Protein 5VSC (pdb70)

Radius of gyration: 26.79 Å; Cα contacts (8 Å, |Δi|>4): 1199; chains: 2; bounding box: 69×44×95 Å

Sequence (541 aa):
TEKIICRDVARGYENVPIPCVNGVDGEPCPEDYKYISENCETSTMNIDRNITHLQHCTCVDDCSSSNCLCGQLSIRCWYDKDGRLLQEFNKIEPPLIFECNQACSCWRNCKNRVVQSGIKVRLQLYRTAKMGWGVRALQTIPQGTFICEYVGELISDAEADVREDDSYLFDLDEVYCIDARYYGNISRFINHLCDPNIIPVRVFMLHQDLRFPRIAFFSSRDIRTGEELGFDYGDRFWDIKSKYFTCQCGSEKCKHSAEAIALEQSRLAIRTEKIICRDVARGYENVPIPCVNGVDGEPCPEDYKYISENCETSTMNIDRNITHLQHCTCVDDCSSSNCLCGQLSIRCWYDKDGRLLQEFNKIEPPLIFECNQACSCWRNCKNRVVQSGIKVRLQLYRTAKMGWGVRALQTIPQGTFICEYVGELISDAEADVREDDSYLFDLDGEVYCIDARYYGNISRFINHLCDPNIIPVRVFMLHQDLRFPRIAFFSSRDIRTGEELGFDYGDRFWDIKSKYFTCQCGSEKCKHSAEAIALEQSRLA

Organism: Homo sapiens (NCBI:txid9606)

Nearest PDB structures (foldseek):
  5vse-assembly2_B  TM=1.001E+00  e=6.401E-55  Homo sapiens
  5v9i-assembly1_A  TM=1.000E+00  e=4.808E-52  Homo sapiens
  4nvq-assembly1_A  TM=9.967E-01  e=1.619E-51  Homo sapiens
  2o8j-assembly1_A  TM=9.929E-01  e=5.315E-49  Homo sapiens
  5vsd-assembly1_A  TM=9.972E-01  e=3.629E-45  Homo sapiens

B-factor: mean 28.87, std 13.03, range [6.69, 90.87]

Solvent-accessible surface area: 26457 Å² total; per-residue (Å²): 157,100,133,130,62,33,166,7,11,0,28,32,44,31,87,20,60,0,25,0,3,10,36,83,70,78,81,98,28,18,158,95,33,43,7,4,28,114,39,10,18,34,56,105,18,71,17,56,83,21,4,83,109,12,86,75,0,105,16,144,72,58,1,82,53,108,116,2,68,0,4,91,51,4,134,121,29,30,14,42,152,83,17,68,5,25,99,105,6,71,78,153,125,45,24,68,4,19,0,0,0,42,16,0,42,0,94,66,124,11,76,2,7,28,5,35,33,25,6,133,6,114,1,17,0,26,41,10,89,150,52,28,25,0,0,41,0,73,60,91,1,56,52,2,17,13,0,0,16,10,1,0,4,7,5,32,57,69,67,17,119,115,55,174,47,37,45,62,48,21,60,2,94,162,67,25,5,0,0,0,46,102,44,0,3,0,1,13,12,3,18,8,25,12,55,35,1,1,20,30,0,58,0,3,2,90,23,28,16,111,70,4,1,48,0,0,0,0,2,17,83,97,2,169,84,37,39,29,0,0,10,61,63,24,97,172,32,9,115,70,24,32,144,153,96,35,11,84,28,74,32,185,143,24,103,17,11,53,118,22,56,57,120,115,112,48,179,129,118,226,133,84,104,91,134,58,26,195,8,10,0,30,33,44,31,87,29,58,0,24,0,4,6,30,68,50,60,81,94,28,19,154,94,32,42,8,5,29,110,37,10,18,34,61,117,12,83,14,55,75,21,6,83,107,13,85,75,2,116,14,149,72,57,1,83,48,101,119,3,62,0,4,89,51,4,135,116,30,32,15,45,154,82,16,72,12,22,129,106,4,72,66,161,133,45,25,64,5,19,0,0,1,41,14,0,42,2,69,64,124,10,74,3,8,27,5,39,38,25,7,136,8,89,0,18,0,30,44,10,90,153,53,28,28,0,0,51,0,70,62,92,1,56,71,2,16,12,0,0,15,8,1,0,5,8,4,40,68,73,65,20,112,115,50,168,39,39,42,62,50,32,56,2,116,118,100,46,22,4,0,0,0,45,103,43,0,3,0,1,14,12,3,19,8,25,19,58,34,0,1,21,44,2,65,0,3,3,98,22,30,13,107,83,4,2,50,3,0,0,0,2,22,75,96,2,156,86,38,26,29,0,0,10,73,61,25,98,159,33,9,111,69,25,34,146,155,94,37,9,81,26,73,31,172,136,19,131,19,12,52,115,21,54,53,124,85,122,76,164,138,120

CATH classification: 2.170.270.10

Structure (mmCIF, N/CA/C/O backbone):
data_5VSC
#
_entry.id   5VSC
#
_cell.length_a   56.440
_cell.length_b   78.430
_cell.length_c   73.060
_cell.angle_alpha   90.000
_cell.angle_beta   90.960
_cell.angle_gamma   90.000
#
_symmetry.space_group_name_H-M   'P 1 21 1'
#
loop_
_entity.id
_entity.type
_entity.pdbx_description
1 polymer 'Histone-lysine N-methyltransferase EHMT2'
2 non-polymer 'ZINC ION'
3 non-polymer S-ADENOSYLMETHIONINE
4 non-polymer 6,7-dimethoxy-N~2~-methyl-N~4~-(1-methylpiperidin-4-yl)-N~2~-propylquinazoline-2,4-diamine
5 water water
#
loop_
_atom_site.group_PDB
_atom_site.id
_atom_site.type_symbol
_atom_site.label_atom_id
_atom_site.label_alt_id
_atom_site.label_comp_id
_atom_site.label_asym_id
_atom_site.label_entity_id
_atom_site.label_seq_id
_atom_site.pdbx_PDB_ins_code
_atom_site.Cartn_x
_atom_site.Cartn_y
_atom_site.Cartn_z
_atom_site.occupancy
_atom_site.B_iso_or_equiv
_atom_site.auth_seq_id
_atom_site.auth_comp_id
_atom_site.auth_asym_id
_atom_site.auth_atom_id
_atom_site.pdbx_PDB_model_num
ATOM 1 N N . THR A 1 3 ? -11.368 -16.222 22.037 1.00 68.62 918 THR A N 1
ATOM 2 C CA . THR A 1 3 ? -10.282 -16.893 21.331 1.00 70.61 918 THR A CA 1
ATOM 3 C C . THR A 1 3 ? -9.316 -15.866 20.735 1.00 69.22 918 THR A C 1
ATOM 4 O O . THR A 1 3 ? -9.737 -14.828 20.224 1.00 71.27 918 THR A O 1
ATOM 8 N N . GLU A 1 4 ? -8.021 -16.166 20.804 1.00 65.57 919 GLU A N 1
ATOM 9 C CA . GLU A 1 4 ? -6.974 -15.288 20.292 1.00 61.79 919 GLU A CA 1
ATOM 10 C C . GLU A 1 4 ? -6.654 -15.631 18.839 1.00 71.77 919 GLU A C 1
ATOM 11 O O . GLU A 1 4 ? -6.315 -16.778 18.529 1.00 81.93 919 GLU A O 1
ATOM 17 N N . LYS A 1 5 ? -6.751 -14.639 17.952 1.00 71.05 920 LYS A N 1
ATOM 18 C CA . LYS A 1 5 ? -6.476 -14.812 16.528 1.00 69.94 920 LYS A CA 1
ATOM 19 C C . LYS A 1 5 ? -5.317 -13.923 16.086 1.00 68.48 920 LYS A C 1
ATOM 20 O O . LYS A 1 5 ? -5.157 -12.804 16.580 1.00 73.94 920 LYS A O 1
ATOM 26 N N . ILE A 1 6 ? -4.519 -14.417 15.140 1.00 61.81 921 ILE A N 1
ATOM 27 C CA . ILE A 1 6 ? -3.411 -13.651 14.568 1.00 61.61 921 ILE A CA 1
ATOM 28 C C . ILE A 1 6 ? -3.998 -12.712 13.517 1.00 59.55 921 ILE A C 1
ATOM 29 O O . ILE A 1 6 ? -4.382 -13.140 12.428 1.00 66.70 921 ILE A O 1
ATOM 34 N N . ILE A 1 7 ? -4.086 -11.428 13.851 1.00 44.20 922 ILE A N 1
ATOM 35 C CA . ILE A 1 7 ? -4.755 -10.475 12.971 1.00 50.12 922 ILE A CA 1
ATOM 36 C C . ILE A 1 7 ? -3.838 -9.869 11.903 1.00 46.31 922 ILE A C 1
ATOM 37 O O . ILE A 1 7 ? -4.296 -9.572 10.798 1.00 56.23 922 ILE A O 1
ATOM 42 N N . CYS A 1 8 ? -2.566 -9.630 12.225 1.00 32.82 923 CYS A N 1
ATOM 43 C CA . CYS A 1 8 ? -1.582 -9.097 11.286 1.00 34.08 923 CYS A CA 1
ATOM 44 C C . CYS A 1 8 ? -0.303 -9.903 11.442 1.00 31.25 923 CYS A C 1
ATOM 45 O O . CYS A 1 8 ? 0.198 -10.075 12.558 1.00 32.36 923 CYS A O 1
ATOM 48 N N . ARG A 1 9 ? 0.227 -10.399 10.321 1.00 31.66 924 ARG A N 1
ATOM 49 C CA . ARG A 1 9 ? 1.422 -11.234 10.404 1.00 32.14 924 ARG A CA 1
ATOM 50 C C . ARG A 1 9 ? 2.671 -10.435 10.759 1.00 25.35 924 ARG A C 1
ATOM 51 O O . ARG A 1 9 ? 3.598 -10.986 11.363 1.00 25.80 924 ARG A O 1
ATOM 59 N N . ASP A 1 10 ? 2.727 -9.149 10.413 1.00 25.05 925 ASP A N 1
ATOM 60 C CA . ASP A 1 10 ? 3.925 -8.365 10.714 1.00 21.82 925 ASP A CA 1
ATOM 61 C C . ASP A 1 10 ? 3.584 -6.882 10.694 1.00 22.87 925 ASP A C 1
ATOM 62 O O . ASP A 1 10 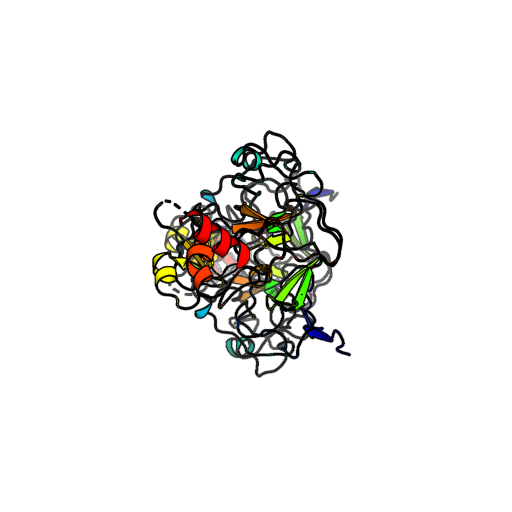? 3.436 -6.298 9.616 1.00 22.55 925 ASP A O 1
ATOM 67 N N . VAL A 1 11 ? 3.503 -6.269 11.880 1.00 20.70 926 VAL A N 1
ATOM 68 C CA . VAL A 1 11 ? 3.217 -4.838 11.946 1.00 22.92 926 VAL A CA 1
ATOM 69 C C . VAL A 1 11 ? 4.359 -4.008 11.379 1.00 21.33 926 VAL A C 1
ATOM 70 O O . VAL A 1 11 ? 4.159 -2.841 11.024 1.00 22.98 926 VAL A O 1
ATOM 74 N N . ALA A 1 12 ? 5.546 -4.588 11.257 1.00 19.32 927 ALA A N 1
ATOM 75 C CA . ALA A 1 12 ? 6.708 -3.876 10.754 1.00 18.91 927 ALA A CA 1
ATOM 76 C C . ALA A 1 12 ? 6.834 -3.933 9.236 1.00 18.64 927 ALA A C 1
ATOM 77 O O . ALA A 1 12 ? 7.783 -3.353 8.691 1.00 19.95 927 ALA A O 1
ATOM 79 N N . ARG A 1 13 ? 5.926 -4.620 8.543 1.00 21.52 928 ARG A N 1
ATOM 80 C CA . ARG A 1 13 ? 5.915 -4.658 7.078 1.00 24.15 928 ARG A CA 1
ATOM 81 C C . ARG A 1 13 ? 7.248 -5.134 6.509 1.00 23.26 928 ARG A C 1
ATOM 82 O O . ARG A 1 13 ? 7.683 -4.653 5.463 1.00 23.39 928 ARG A O 1
ATOM 90 N N . GLY A 1 14 ? 7.911 -6.065 7.197 1.00 19.21 929 GLY A N 1
ATOM 91 C CA . GLY A 1 14 ? 9.171 -6.598 6.722 1.00 19.03 929 GLY A CA 1
ATOM 92 C C . GLY A 1 14 ? 10.392 -5.754 7.014 1.00 20.91 929 GLY A C 1
ATOM 93 O O . GLY A 1 14 ? 11.484 -6.098 6.543 1.00 22.44 929 GLY A O 1
ATOM 94 N N . TYR A 1 15 ? 10.262 -4.674 7.784 1.00 18.61 930 TYR A N 1
ATOM 95 C CA . TYR A 1 15 ? 11.411 -3.801 8.014 1.00 21.75 930 TYR A CA 1
ATOM 96 C C . TYR A 1 15 ? 12.328 -4.274 9.135 1.00 25.98 930 TYR A C 1
ATOM 97 O O . TYR A 1 15 ? 13.439 -3.748 9.255 1.00 24.81 930 TYR A O 1
ATOM 106 N N . GLU A 1 16 ? 11.908 -5.223 9.967 1.00 20.56 931 GLU A N 1
ATOM 107 C CA . GLU A 1 16 ? 12.787 -5.745 11.004 1.00 18.01 931 GLU A CA 1
ATOM 108 C C . GLU A 1 16 ? 13.404 -7.076 10.571 1.00 18.08 931 GLU A C 1
ATOM 109 O O . GLU A 1 16 ? 13.054 -7.645 9.534 1.00 21.91 931 GLU A O 1
ATOM 115 N N . ASN A 1 17 ? 14.344 -7.575 11.384 1.00 18.19 932 ASN A N 1
ATOM 116 C CA . ASN A 1 17 ? 14.984 -8.850 11.063 1.00 21.21 932 ASN A CA 1
ATOM 117 C C . ASN A 1 17 ? 14.004 -10.005 11.167 1.00 20.46 932 ASN A C 1
ATOM 118 O O . ASN A 1 17 ? 14.219 -11.058 10.556 1.00 24.52 932 ASN A O 1
ATOM 123 N N . VAL A 1 18 ? 12.971 -9.848 11.986 1.00 20.64 933 VAL A N 1
ATOM 124 C CA . VAL A 1 18 ? 11.968 -10.884 12.215 1.00 23.46 933 VAL A CA 1
ATOM 125 C C . VAL A 1 18 ? 10.607 -10.214 12.155 1.00 21.93 933 VAL A C 1
ATOM 126 O O . VAL A 1 18 ? 10.481 -8.995 12.367 1.00 20.79 933 VAL A O 1
ATOM 130 N N . PRO A 1 19 ? 9.565 -10.970 11.841 1.00 20.84 934 PRO A N 1
ATOM 131 C CA . PRO A 1 19 ? 8.221 -10.393 11.851 1.00 20.41 934 PRO A CA 1
ATOM 132 C C . PRO A 1 19 ? 7.769 -10.126 13.275 1.00 23.52 934 PRO A C 1
ATOM 133 O O . PRO A 1 19 ? 8.247 -10.742 14.235 1.00 22.65 934 PRO A O 1
ATOM 137 N N . ILE A 1 20 ? 6.871 -9.156 13.405 1.00 20.54 935 ILE A N 1
ATOM 138 C CA . ILE A 1 20 ? 6.224 -8.884 14.688 1.00 19.17 935 ILE A CA 1
ATOM 139 C C . ILE A 1 20 ? 4.719 -8.973 14.485 1.00 21.44 935 ILE A C 1
ATOM 140 O O . ILE A 1 20 ? 4.091 -7.983 14.074 1.00 20.88 935 ILE A O 1
ATOM 145 N N . PRO A 1 21 ? 4.112 -10.126 14.743 1.00 24.17 936 PRO A N 1
ATOM 146 C CA . PRO A 1 21 ? 2.668 -10.271 14.544 1.00 23.61 936 PRO A CA 1
ATOM 147 C C . PRO A 1 21 ? 1.863 -9.594 15.645 1.00 23.35 936 PRO A C 1
ATOM 148 O O . PRO A 1 21 ? 2.368 -9.219 16.706 1.00 24.64 936 PRO A O 1
ATOM 152 N N . CYS A 1 22 ? 0.581 -9.410 15.345 1.00 24.13 937 CYS A N 1
ATOM 153 C CA . CYS A 1 22 ? -0.378 -8.789 16.247 1.00 21.29 937 CYS A CA 1
ATOM 154 C C . CYS A 1 22 ? -1.529 -9.761 16.458 1.00 25.95 937 CYS A C 1
ATOM 155 O O . CYS A 1 22 ? -2.043 -10.325 15.488 1.00 27.26 937 CYS A O 1
ATOM 158 N N . VAL A 1 23 ? -1.914 -9.987 17.720 1.00 24.28 938 VAL A N 1
ATOM 159 C CA . VAL A 1 23 ? -3.062 -10.819 18.054 1.00 27.43 938 VAL A CA 1
ATOM 160 C C . VAL A 1 23 ? -3.944 -10.049 19.022 1.00 25.61 938 VAL A C 1
ATOM 161 O O . VAL A 1 23 ? -3.505 -9.117 19.698 1.00 24.27 938 VAL A O 1
ATOM 165 N N . ASN A 1 24 ? -5.206 -10.454 19.082 1.00 25.12 939 ASN A N 1
ATOM 166 C CA . ASN A 1 24 ? -6.139 -9.847 20.022 1.00 24.37 939 ASN A CA 1
ATOM 167 C C . ASN A 1 24 ? -7.099 -10.939 20.460 1.00 29.77 939 ASN A C 1
ATOM 168 O O . ASN A 1 24 ? -7.959 -11.369 19.681 1.00 32.72 939 ASN A O 1
ATOM 173 N N . GLY A 1 25 ? -6.986 -11.345 21.718 1.00 29.29 940 GLY A N 1
ATOM 174 C CA . GLY A 1 25 ? -7.937 -12.281 22.281 1.00 32.91 940 GLY A CA 1
ATOM 175 C C . GLY A 1 25 ? -8.739 -11.685 23.417 1.00 35.55 940 GLY A C 1
ATOM 176 O O . GLY A 1 25 ? -9.265 -12.418 24.259 1.00 37.44 940 GLY A O 1
ATOM 177 N N . VAL A 1 26 ? -8.848 -10.360 23.455 1.00 30.55 941 VAL A N 1
ATOM 178 C CA . VAL A 1 26 ? -9.501 -9.650 24.551 1.00 30.76 941 VAL A CA 1
ATOM 179 C C . VAL A 1 26 ? -10.762 -8.922 24.092 1.00 28.89 941 VAL A C 1
ATOM 180 O O . VAL A 1 26 ? -11.814 -9.020 24.733 1.00 31.05 941 VAL A O 1
ATOM 184 N N . ASP A 1 27 ? -10.675 -8.175 22.992 1.00 29.06 942 ASP A N 1
ATOM 185 C CA . ASP A 1 27 ? -11.778 -7.317 22.557 1.00 26.93 942 ASP A CA 1
ATOM 186 C C . ASP A 1 27 ? -11.836 -7.271 21.030 1.00 27.58 942 ASP A C 1
ATOM 187 O O . ASP A 1 27 ? -11.157 -8.031 20.335 1.00 29.01 942 ASP A O 1
ATOM 192 N N . GLY A 1 28 ? -12.678 -6.381 20.504 1.00 27.72 943 GLY A N 1
ATOM 193 C CA . GLY A 1 28 ? -12.870 -6.240 19.078 1.00 29.57 943 GLY A CA 1
ATOM 194 C C . GLY A 1 28 ? -11.996 -5.221 18.380 1.00 28.52 943 GLY A C 1
ATOM 195 O O . GLY A 1 28 ? -12.275 -4.883 17.224 1.00 30.54 943 GLY A O 1
ATOM 196 N N . GLU A 1 29 ? -10.939 -4.730 19.026 1.00 28.08 944 GLU A N 1
ATOM 197 C CA . GLU A 1 29 ? -10.119 -3.682 18.432 1.00 28.88 944 GLU A CA 1
ATOM 198 C C . GLU A 1 29 ? -9.289 -4.263 17.292 1.00 29.45 944 GLU A C 1
ATOM 199 O O . GLU A 1 29 ? -8.631 -5.297 17.477 1.00 27.06 944 GLU A O 1
ATOM 205 N N . PRO A 1 30 ? -9.303 -3.657 16.107 1.00 28.51 945 PRO A N 1
ATOM 206 C CA . PRO A 1 30 ? -8.474 -4.155 15.009 1.00 29.07 945 PRO A CA 1
ATOM 207 C C . PRO A 1 30 ? -7.025 -3.722 15.192 1.00 26.56 945 PRO A C 1
ATOM 208 O O . PRO A 1 30 ? -6.692 -2.906 16.053 1.00 26.46 945 PRO A O 1
ATOM 212 N N . CYS A 1 31 ? -6.169 -4.276 14.341 1.00 29.26 946 CYS A N 1
ATOM 213 C CA . CYS A 1 31 ? -4.749 -3.956 14.383 1.00 31.09 946 CYS A CA 1
ATOM 214 C C . CYS A 1 31 ? -4.576 -2.449 14.277 1.00 26.27 946 CYS A C 1
ATOM 215 O O . CYS A 1 31 ? -5.230 -1.817 13.437 1.00 28.76 946 CYS A O 1
ATOM 218 N N . PRO A 1 32 ? -3.745 -1.832 15.120 1.00 23.85 947 PRO A N 1
ATOM 219 C CA . PRO A 1 32 ? -3.633 -0.367 15.094 1.00 25.36 947 PRO A CA 1
ATOM 220 C C . PRO A 1 32 ? -3.034 0.120 13.780 1.00 24.51 947 PRO A C 1
ATOM 221 O O . PRO A 1 32 ? -2.031 -0.416 13.297 1.00 25.38 947 PRO A O 1
ATOM 225 N N . GLU A 1 33 ? -3.666 1.143 13.203 1.00 26.19 948 GLU A N 1
ATOM 226 C CA . GLU A 1 33 ? -3.202 1.742 11.956 1.00 28.59 948 GLU A CA 1
ATOM 227 C C . GLU A 1 33 ? -3.120 3.265 12.018 1.00 30.82 948 GLU A C 1
ATOM 228 O O . GLU A 1 33 ? -2.929 3.903 10.978 1.00 36.70 948 GLU A O 1
ATOM 234 N N . ASP A 1 34 ? -3.271 3.866 13.195 1.00 26.20 949 ASP A N 1
ATOM 235 C CA . ASP A 1 34 ? -3.254 5.323 13.344 1.00 27.91 949 ASP A CA 1
ATOM 236 C C . ASP A 1 34 ? -1.854 5.873 13.565 1.00 27.28 949 ASP A C 1
ATOM 237 O O . ASP A 1 34 ? -1.661 6.841 14.304 1.00 31.71 949 ASP A O 1
ATOM 242 N N . TYR A 1 35 ? -0.857 5.274 12.925 1.00 22.69 950 TYR A N 1
ATOM 243 C CA . TYR A 1 35 ? 0.530 5.701 13.029 1.00 21.49 950 TYR A CA 1
ATOM 244 C C . TYR A 1 35 ? 1.238 5.089 11.836 1.00 21.51 950 TYR A C 1
ATOM 245 O O . TYR A 1 35 ? 0.697 4.218 11.153 1.00 25.29 950 TYR A O 1
ATOM 254 N N . LYS A 1 36 ? 2.458 5.545 11.591 1.00 19.19 951 LYS A N 1
ATOM 255 C CA . LYS A 1 36 ? 3.289 5.000 10.529 1.00 20.17 951 LYS A CA 1
ATOM 256 C C . LYS A 1 36 ? 4.430 4.218 11.165 1.00 19.09 951 LYS A C 1
ATOM 257 O O . LYS A 1 36 ? 5.214 4.786 11.933 1.00 18.99 951 LYS A O 1
ATOM 263 N N . TYR A 1 37 ? 4.519 2.920 10.863 1.00 17.53 952 TYR A N 1
ATOM 264 C CA . TYR A 1 37 ? 5.632 2.125 11.382 1.00 16.73 952 TYR A CA 1
ATOM 265 C C . TYR A 1 37 ? 6.906 2.495 10.639 1.00 16.06 952 TYR A C 1
ATOM 266 O O . TYR A 1 37 ? 6.960 2.382 9.413 1.00 18.76 952 TYR A O 1
ATOM 275 N N . ILE A 1 38 ? 7.923 2.903 11.387 1.00 16.53 953 ILE A N 1
ATOM 276 C CA . ILE A 1 38 ? 9.263 3.119 10.853 1.00 14.84 953 ILE A CA 1
ATOM 277 C C . ILE A 1 38 ? 10.238 2.328 11.705 1.00 15.72 953 ILE A C 1
ATOM 278 O O . ILE A 1 38 ? 10.093 2.256 12.929 1.00 16.72 953 ILE A O 1
ATOM 283 N N . SER A 1 39 ? 11.268 1.771 11.070 1.00 16.09 954 SER A N 1
ATOM 284 C CA . SER A 1 39 ? 12.235 0.989 11.826 1.00 17.68 954 SER A CA 1
ATOM 285 C C . SER A 1 39 ? 13.421 1.807 12.319 1.00 16.00 954 SER A C 1
ATOM 286 O O . SER A 1 39 ? 14.145 1.343 13.212 1.00 19.16 954 SER A O 1
ATOM 289 N N . GLU A 1 40 ? 13.634 3.007 11.775 1.00 18.88 955 GLU A N 1
ATOM 290 C CA . GLU A 1 40 ? 14.698 3.893 12.223 1.00 17.95 955 GLU A CA 1
ATOM 291 C C . GLU A 1 40 ? 14.151 5.296 12.426 1.00 18.03 955 GLU A C 1
ATOM 292 O O . GLU A 1 40 ? 13.168 5.683 11.791 1.00 18.70 955 GLU A O 1
ATOM 298 N N . ASN A 1 41 ? 14.802 6.063 13.306 1.00 15.98 956 ASN A N 1
ATOM 299 C CA . ASN A 1 41 ? 14.306 7.390 13.651 1.00 17.55 956 ASN A CA 1
ATOM 300 C C . ASN A 1 41 ? 14.189 8.270 12.414 1.00 17.00 956 ASN A C 1
ATOM 301 O O . ASN A 1 41 ? 14.990 8.185 11.476 1.00 19.55 956 ASN A O 1
ATOM 306 N N . CYS A 1 42 ? 13.177 9.133 12.419 1.00 17.45 957 CYS A N 1
ATOM 307 C CA . CYS A 1 42 ? 12.971 10.069 11.325 1.00 16.58 957 CYS A CA 1
ATOM 308 C C . CYS A 1 42 ? 13.057 11.514 11.802 1.00 17.61 957 CYS A C 1
ATOM 309 O O . CYS A 1 42 ? 12.984 11.811 12.999 1.00 17.58 957 CYS A O 1
ATOM 312 N N . GLU A 1 43 ? 13.198 12.418 10.829 1.00 19.12 958 GLU A N 1
ATOM 313 C CA . GLU A 1 43 ? 13.242 13.858 11.057 1.00 21.59 958 GLU A CA 1
ATOM 314 C C . GLU A 1 43 ? 12.100 14.521 10.301 1.00 21.02 958 GLU A C 1
ATOM 315 O O . GLU A 1 43 ? 11.773 14.118 9.182 1.00 19.07 958 GLU A O 1
ATOM 321 N N . THR A 1 44 ? 11.496 15.535 10.916 1.00 22.06 959 THR A N 1
ATOM 322 C CA . THR A 1 44 ? 10.451 16.337 10.287 1.00 19.92 959 THR A CA 1
ATOM 323 C C . THR A 1 44 ? 10.801 17.821 10.265 1.00 21.83 959 THR A C 1
ATOM 324 O O . THR A 1 44 ? 9.953 18.649 9.914 1.00 23.47 959 THR A O 1
ATOM 328 N N . SER A 1 45 ? 12.034 18.170 10.609 1.00 21.96 960 SER A N 1
ATOM 329 C CA . SER A 1 45 ? 12.531 19.537 10.534 1.00 21.55 960 SER A CA 1
ATOM 330 C C . SER A 1 45 ? 14.054 19.473 10.464 1.00 20.38 960 SER A C 1
ATOM 331 O O . SER A 1 45 ? 14.651 18.397 10.552 1.00 23.97 960 SER A O 1
ATOM 334 N N . THR A 1 46 ? 14.683 20.624 10.252 1.00 21.22 961 THR A N 1
ATOM 335 C CA . THR A 1 46 ? 16.143 20.644 10.130 1.00 21.76 961 THR A CA 1
ATOM 336 C C . THR A 1 46 ? 16.794 20.377 11.486 1.00 28.72 961 THR A C 1
ATOM 337 O O . THR A 1 46 ? 16.627 21.158 12.428 1.00 29.98 961 THR A O 1
ATOM 341 N N . MET A 1 47 ? 17.494 19.240 11.599 1.00 30.42 962 MET A N 1
ATOM 342 C CA . MET A 1 47 ? 18.227 18.860 12.804 1.00 29.64 962 MET A CA 1
ATOM 343 C C . MET A 1 47 ? 19.741 18.846 12.624 1.00 24.93 962 MET A C 1
ATOM 344 O O . MET A 1 47 ? 20.468 19.126 13.579 1.00 25.73 962 MET A O 1
ATOM 349 N N . ASN A 1 48 ? 20.226 18.554 11.420 1.00 21.80 963 ASN A N 1
ATOM 350 C CA . ASN A 1 48 ? 21.662 18.509 11.129 1.00 22.64 963 ASN A CA 1
ATOM 351 C C . ASN A 1 48 ? 22.428 17.617 12.102 1.00 20.77 963 ASN A C 1
ATOM 352 O O . ASN A 1 48 ? 23.381 18.047 12.759 1.00 21.27 963 ASN A O 1
ATOM 357 N N . ILE A 1 49 ? 21.971 16.373 12.231 1.00 19.68 964 ILE A N 1
ATOM 358 C CA . ILE A 1 49 ? 22.748 15.413 12.998 1.00 18.74 964 ILE A CA 1
ATOM 359 C C . ILE A 1 49 ? 24.154 15.390 12.427 1.00 18.09 964 ILE A C 1
ATOM 360 O O . ILE A 1 49 ? 24.347 15.350 11.205 1.00 20.46 964 ILE A O 1
ATOM 365 N N . ASP A 1 50 ? 25.150 15.444 13.308 1.00 19.48 965 ASP A N 1
ATOM 366 C CA . ASP A 1 50 ? 26.543 15.468 12.869 1.00 17.55 965 ASP A CA 1
ATOM 367 C C . ASP A 1 50 ? 26.928 14.087 12.354 1.00 18.41 965 ASP A C 1
ATOM 368 O O . ASP A 1 50 ? 27.211 13.174 13.133 1.00 18.98 965 ASP A O 1
ATOM 373 N N . ARG A 1 51 ? 26.981 13.950 11.026 1.00 20.96 966 ARG A N 1
ATOM 374 C CA . ARG A 1 51 ? 27.325 12.697 10.365 1.00 20.71 966 ARG A CA 1
ATOM 375 C C . ARG A 1 51 ? 28.727 12.718 9.773 1.00 21.50 966 ARG A C 1
ATOM 376 O O . ARG A 1 51 ? 29.072 11.822 8.996 1.00 27.04 966 ARG A O 1
ATOM 384 N N . ASN A 1 52 ? 29.538 13.720 10.113 1.00 19.68 967 ASN A N 1
ATOM 385 C CA . ASN A 1 52 ? 30.897 13.806 9.594 1.00 18.07 967 ASN A CA 1
ATOM 386 C C . ASN A 1 52 ? 31.708 12.618 10.100 1.00 20.26 967 ASN A C 1
ATOM 387 O O . ASN A 1 52 ? 31.898 12.463 11.308 1.00 22.50 967 ASN A O 1
ATOM 392 N N . ILE A 1 53 ? 32.201 11.787 9.170 1.00 19.93 968 ILE A N 1
ATOM 393 C CA . ILE A 1 53 ? 32.891 10.551 9.546 1.00 19.78 968 ILE A CA 1
ATOM 394 C C . ILE A 1 53 ? 34.164 10.842 10.336 1.00 19.36 968 ILE A C 1
ATOM 395 O O . ILE A 1 53 ? 34.598 10.018 11.153 1.00 22.18 968 ILE A O 1
ATOM 400 N N . THR A 1 54 ? 34.781 12.002 10.115 1.00 19.68 969 THR A N 1
ATOM 401 C CA . THR A 1 54 ? 35.991 12.349 10.848 1.00 19.78 969 THR A CA 1
ATOM 402 C C . THR A 1 54 ? 35.707 12.782 12.279 1.00 19.15 969 THR A C 1
ATOM 403 O O . THR A 1 54 ? 36.650 12.941 13.061 1.00 25.10 969 THR A O 1
ATOM 407 N N . HIS A 1 55 ? 34.442 12.966 12.642 1.00 19.95 970 HIS A N 1
ATOM 408 C CA . HIS A 1 55 ? 34.082 13.292 14.018 1.00 23.69 970 HIS A CA 1
ATOM 409 C C . HIS A 1 55 ? 33.823 12.058 14.868 1.00 27.88 970 HIS A C 1
ATOM 410 O O . HIS A 1 55 ? 33.498 12.195 16.051 1.00 37.07 970 HIS A O 1
ATOM 417 N N . LEU A 1 56 ? 33.921 10.868 14.288 1.00 20.70 971 LEU A N 1
ATOM 418 C CA . LEU A 1 56 ? 33.688 9.633 15.027 1.00 19.26 971 LEU A CA 1
ATOM 419 C C . LEU A 1 56 ? 34.936 9.231 15.794 1.00 19.95 971 LEU A C 1
ATOM 420 O O . LEU A 1 56 ? 36.016 9.088 15.208 1.00 25.45 971 LEU A O 1
ATOM 425 N N . GLN A 1 57 ? 34.796 9.021 17.094 1.00 19.90 972 GLN A N 1
ATOM 426 C CA . GLN A 1 57 ? 35.811 8.256 17.805 1.00 20.67 972 GLN A CA 1
ATOM 427 C C . GLN A 1 57 ? 35.681 6.796 17.391 1.00 19.63 972 GLN A C 1
ATOM 428 O O . GLN A 1 57 ? 34.575 6.299 17.165 1.00 17.94 972 GLN A O 1
ATOM 434 N N . HIS A 1 58 ? 36.813 6.116 17.236 1.00 20.34 973 HIS A N 1
ATOM 435 C CA . HIS A 1 58 ? 36.775 4.800 16.616 1.00 19.54 973 HIS A CA 1
ATOM 436 C C . HIS A 1 58 ? 37.991 4.022 17.079 1.00 20.58 973 HIS A C 1
ATOM 437 O O . HIS A 1 58 ? 38.967 4.601 17.565 1.00 24.14 973 HIS A O 1
ATOM 444 N N . CYS A 1 59 ? 37.927 2.707 16.922 1.00 18.79 974 CYS A N 1
ATOM 445 C CA . CYS A 1 59 ? 39.001 1.851 17.400 1.00 20.03 974 CYS A CA 1
ATOM 446 C C . CYS A 1 59 ? 39.884 1.376 16.241 1.00 18.85 974 CYS A C 1
ATOM 447 O O . CYS A 1 59 ? 39.540 1.489 15.061 1.00 18.86 974 CYS A O 1
ATOM 450 N N . THR A 1 60 ? 41.042 0.828 16.609 1.00 19.74 975 THR A N 1
ATOM 451 C CA . THR A 1 60 ? 42.015 0.297 15.661 1.00 21.08 975 THR A CA 1
ATOM 452 C C . THR A 1 60 ? 42.162 -1.217 15.776 1.00 20.81 975 THR A C 1
ATOM 453 O O . THR A 1 60 ? 43.137 -1.790 15.276 1.00 21.73 975 THR A O 1
ATOM 457 N N . CYS A 1 61 ? 41.197 -1.869 16.412 1.00 20.21 976 CYS A N 1
ATOM 458 C CA . CYS A 1 61 ? 41.272 -3.293 16.685 1.00 23.42 976 CYS A CA 1
ATOM 459 C C . CYS A 1 61 ? 41.287 -4.076 15.381 1.00 22.42 976 CYS A C 1
ATOM 460 O O . CYS A 1 61 ? 40.537 -3.772 14.450 1.00 24.79 976 CYS A O 1
ATOM 463 N N . VAL A 1 62 ? 42.114 -5.118 15.342 1.00 25.52 977 VAL A N 1
ATOM 464 C CA . VAL A 1 62 ? 42.106 -6.096 14.262 1.00 29.84 977 VAL A CA 1
ATOM 465 C C . VAL A 1 62 ? 41.636 -7.461 14.744 1.00 33.79 977 VAL A C 1
ATOM 466 O O . VAL A 1 62 ? 41.711 -8.441 13.996 1.00 37.11 977 VAL A O 1
ATOM 470 N N . ASP A 1 63 ? 41.145 -7.547 15.983 1.00 25.29 978 ASP A N 1
ATOM 471 C CA . ASP A 1 63 ? 40.493 -8.753 16.470 1.00 25.09 978 ASP A CA 1
ATOM 472 C C . ASP A 1 63 ? 38.990 -8.506 16.468 1.00 26.69 978 ASP A C 1
ATOM 473 O O . ASP A 1 63 ? 38.500 -7.696 15.676 1.00 25.98 978 ASP A O 1
ATOM 478 N N . ASP A 1 64 ? 38.253 -9.171 17.356 1.00 24.87 979 ASP A N 1
ATOM 479 C CA . ASP A 1 64 ? 36.801 -9.047 17.411 1.00 24.05 979 ASP A CA 1
ATOM 480 C C . ASP A 1 64 ? 36.320 -7.994 18.407 1.00 23.95 979 ASP A C 1
ATOM 481 O O . ASP A 1 64 ? 35.142 -8.01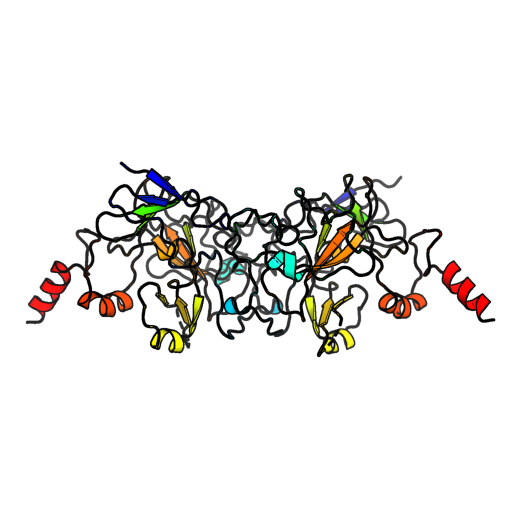0 18.787 1.00 22.75 979 ASP A O 1
ATOM 486 N N . CYS A 1 65 ? 37.199 -7.089 18.838 1.00 22.13 980 CYS A N 1
ATOM 487 C CA . CYS A 1 65 ? 36.861 -6.029 19.786 1.00 22.12 980 CYS A CA 1
ATOM 488 C C . CYS A 1 65 ? 36.461 -6.575 21.154 1.00 23.42 980 CYS A C 1
ATOM 489 O O . CYS A 1 65 ? 35.671 -5.956 21.865 1.00 25.99 980 CYS A O 1
ATOM 492 N N . SER A 1 66 ? 37.027 -7.713 21.540 1.00 24.68 981 SER A N 1
ATOM 493 C CA . SER A 1 66 ? 36.784 -8.294 22.854 1.00 26.54 981 SER A CA 1
ATOM 494 C C . SER A 1 66 ? 37.864 -7.952 23.874 1.00 29.28 981 SER A C 1
ATOM 495 O O . SER A 1 66 ? 37.769 -8.399 25.021 1.00 33.03 981 SER A O 1
ATOM 498 N N . SER A 1 67 ? 38.895 -7.199 23.497 1.00 27.07 982 SER A N 1
ATOM 499 C CA . SER A 1 67 ? 39.933 -6.855 24.455 1.00 28.39 982 SER A CA 1
ATOM 500 C C . SER A 1 67 ? 39.658 -5.504 25.111 1.00 28.24 982 SER A C 1
ATOM 501 O O . SER A 1 67 ? 38.953 -4.652 24.569 1.00 29.74 982 SER A O 1
ATOM 504 N N . SER A 1 68 ? 40.270 -5.300 26.281 1.00 33.94 983 SER A N 1
ATOM 505 C CA . SER A 1 68 ? 40.127 -4.033 26.990 1.00 36.18 983 SER A CA 1
ATOM 506 C C . SER A 1 68 ? 40.792 -2.860 26.280 1.00 38.26 983 SER A C 1
ATOM 507 O O . SER A 1 68 ? 40.578 -1.714 26.689 1.00 38.92 983 SER A O 1
ATOM 510 N N . ASN A 1 69 ? 41.559 -3.107 25.221 1.00 31.75 984 ASN A N 1
ATOM 511 C CA . ASN A 1 69 ? 42.241 -2.047 24.491 1.00 29.51 984 ASN A CA 1
ATOM 512 C C . ASN A 1 69 ? 41.362 -1.397 23.429 1.00 28.30 984 ASN A C 1
ATOM 513 O O . ASN A 1 69 ? 41.778 -0.409 22.814 1.00 28.45 984 ASN A O 1
ATOM 518 N N . CYS A 1 70 ? 40.149 -1.893 23.223 1.00 24.89 985 CYS A N 1
ATOM 519 C CA . CYS A 1 70 ? 39.252 -1.293 22.246 1.00 24.61 985 CYS A CA 1
ATOM 520 C C . CYS A 1 70 ? 38.840 0.098 22.716 1.00 29.44 985 CYS A C 1
ATOM 521 O O . CYS A 1 70 ? 38.242 0.247 23.786 1.00 26.21 985 CYS A O 1
ATOM 524 N N . LEU A 1 71 ? 39.178 1.121 21.923 1.00 24.34 986 LEU A N 1
ATOM 525 C CA . LEU A 1 71 ? 38.846 2.492 22.301 1.00 27.67 986 LEU A CA 1
ATOM 526 C C . LEU A 1 71 ? 37.345 2.669 22.483 1.00 25.58 986 LEU A C 1
ATOM 527 O O . LEU A 1 71 ? 36.902 3.364 23.404 1.00 29.25 986 LEU A O 1
ATOM 532 N N . CYS A 1 72 ? 36.546 2.045 21.616 1.00 22.83 987 CYS A N 1
ATOM 533 C CA . CYS A 1 72 ? 35.094 2.189 21.709 1.00 24.39 987 CYS A CA 1
ATOM 534 C C . CYS A 1 72 ? 34.567 1.645 23.026 1.00 26.04 987 CYS A C 1
ATOM 535 O O . CYS A 1 72 ? 33.669 2.241 23.635 1.00 26.95 987 CYS A O 1
ATOM 538 N N . GLY A 1 73 ? 35.103 0.506 23.474 1.00 23.81 988 GLY A N 1
ATOM 539 C CA . GLY A 1 73 ? 34.750 0.003 24.790 1.00 26.03 988 GLY A CA 1
ATOM 540 C C . GLY A 1 73 ? 35.166 0.945 25.903 1.00 29.76 988 GLY A C 1
ATOM 541 O O . GLY A 1 73 ? 34.432 1.141 26.873 1.00 30.20 988 GLY A O 1
ATOM 542 N N . GLN A 1 74 ? 36.349 1.550 25.774 1.00 27.32 989 GLN A N 1
ATOM 543 C CA . GLN A 1 74 ? 36.815 2.473 26.801 1.00 27.31 989 GLN A CA 1
ATOM 544 C C . GLN A 1 74 ? 35.920 3.704 26.897 1.00 33.01 989 GLN A C 1
ATOM 545 O O . GLN A 1 74 ? 35.786 4.289 27.979 1.00 33.63 989 GLN A O 1
ATOM 551 N N . LEU A 1 75 ? 35.295 4.106 25.784 1.00 34.71 990 LEU A N 1
ATOM 552 C CA . LEU A 1 75 ? 34.372 5.238 25.800 1.00 37.30 990 LEU A CA 1
ATOM 553 C C . LEU A 1 75 ? 33.163 5.007 26.699 1.00 44.28 990 LEU A C 1
ATOM 554 O O . LEU A 1 75 ? 32.485 5.974 27.065 1.00 44.48 990 LEU A O 1
ATOM 559 N N . SER A 1 76 ? 32.873 3.758 27.061 1.00 48.05 991 SER A N 1
ATOM 560 C CA . SER A 1 76 ? 31.836 3.441 28.037 1.00 54.44 991 SER A CA 1
ATOM 561 C C . SER A 1 76 ? 32.425 2.765 29.264 1.00 56.22 991 SER A C 1
ATOM 562 O O . SER A 1 76 ? 31.796 1.880 29.848 1.00 62.63 991 SER A O 1
ATOM 565 N N . ILE A 1 77 ? 33.644 3.164 29.637 1.00 53.50 992 ILE A N 1
ATOM 566 C CA . ILE A 1 77 ? 34.429 2.549 30.706 1.00 54.32 992 ILE A CA 1
ATOM 567 C C . ILE A 1 77 ? 34.977 1.218 30.201 1.00 48.70 992 ILE A C 1
ATOM 568 O O . ILE A 1 77 ? 36.195 1.005 30.169 1.00 46.32 992 ILE A O 1
ATOM 573 N N . ARG A 1 78 ? 34.080 0.324 29.786 1.00 43.42 993 ARG A N 1
ATOM 574 C CA . ARG A 1 78 ? 34.438 -0.957 29.189 1.00 37.99 993 ARG A CA 1
ATOM 575 C C . ARG A 1 78 ? 33.302 -1.370 28.262 1.00 38.15 993 ARG A C 1
ATOM 576 O O . ARG A 1 78 ? 32.187 -0.854 28.362 1.00 36.94 993 ARG A O 1
ATOM 584 N N . CYS A 1 79 ? 33.590 -2.276 27.327 1.00 31.24 994 CYS A N 1
ATOM 585 C CA . CYS A 1 79 ? 32.499 -2.884 26.572 1.00 31.03 994 CYS A CA 1
ATOM 586 C C . CYS A 1 79 ? 31.635 -3.689 27.530 1.00 32.91 994 CYS A C 1
ATOM 587 O O . CYS A 1 79 ? 32.140 -4.507 28.304 1.00 31.99 994 CYS A O 1
ATOM 590 N N . TRP A 1 80 ? 30.333 -3.437 27.502 1.00 31.16 995 TRP A N 1
ATOM 591 C CA . TRP A 1 80 ? 29.435 -4.087 28.440 1.00 34.65 995 TRP A CA 1
ATOM 592 C C . TRP A 1 80 ? 28.790 -5.337 27.868 1.00 30.07 995 TRP A C 1
ATOM 593 O O . TRP A 1 80 ? 27.948 -5.945 28.536 1.00 34.17 995 TRP A O 1
ATOM 604 N N . TYR A 1 81 ? 29.166 -5.738 26.661 1.00 28.47 996 TYR A N 1
ATOM 605 C CA . TYR A 1 81 ? 28.592 -6.907 26.017 1.00 33.33 996 TYR A CA 1
ATOM 606 C C . TYR A 1 81 ? 29.495 -8.110 26.257 1.00 27.22 996 TYR A C 1
ATOM 607 O O . TYR A 1 81 ? 30.713 -8.026 26.060 1.00 30.82 996 TYR A O 1
ATOM 616 N N . ASP A 1 82 ? 28.897 -9.220 26.672 1.00 31.24 997 ASP A N 1
ATOM 617 C CA . ASP A 1 82 ? 29.602 -10.491 26.774 1.00 32.22 997 ASP A CA 1
ATOM 618 C C . ASP A 1 82 ? 29.747 -11.099 25.376 1.00 30.78 997 ASP A C 1
ATOM 619 O O . ASP A 1 82 ? 29.373 -10.494 24.366 1.00 29.22 997 ASP A O 1
ATOM 624 N N . LYS A 1 83 ? 30.271 -12.326 25.304 1.00 34.50 998 LYS A N 1
ATOM 625 C CA . LYS A 1 83 ? 30.524 -12.934 24.004 1.00 35.84 998 LYS A CA 1
ATOM 626 C C . LYS A 1 83 ? 29.238 -13.256 23.256 1.00 39.00 998 LYS A C 1
ATOM 627 O O . LYS A 1 83 ? 29.286 -13.472 22.040 1.00 35.54 998 LYS A O 1
ATOM 633 N N . ASP A 1 84 ? 28.094 -13.238 23.940 1.00 33.19 999 ASP A N 1
ATOM 634 C CA . ASP A 1 84 ? 26.802 -13.545 23.347 1.00 34.33 999 ASP A CA 1
ATOM 635 C C . ASP A 1 84 ? 25.981 -12.293 23.077 1.00 32.74 999 ASP A C 1
ATOM 636 O O . ASP A 1 84 ? 24.791 -12.400 22.756 1.00 35.62 999 ASP A O 1
ATOM 641 N N . GLY A 1 85 ? 26.578 -11.115 23.226 1.00 28.24 1000 GLY A N 1
ATOM 642 C CA . GLY A 1 85 ? 25.884 -9.871 22.962 1.00 25.77 1000 GLY A CA 1
ATOM 643 C C . GLY A 1 85 ? 25.001 -9.382 24.087 1.00 26.05 1000 GLY A C 1
ATOM 644 O O . GLY A 1 85 ? 24.198 -8.469 23.870 1.00 26.77 1000 GLY A O 1
ATOM 645 N N . ARG A 1 86 ? 25.121 -9.950 25.278 1.00 26.60 1001 ARG A N 1
ATOM 646 C CA . ARG A 1 86 ? 24.289 -9.566 26.406 1.00 27.37 1001 ARG A CA 1
ATOM 647 C C . ARG A 1 86 ? 25.065 -8.664 27.354 1.00 34.37 1001 ARG A C 1
ATOM 648 O O . ARG A 1 86 ? 26.286 -8.783 27.498 1.00 32.44 1001 ARG A O 1
ATOM 656 N N . LEU A 1 87 ? 24.342 -7.755 28.001 1.00 28.39 1002 LEU A N 1
ATOM 657 C CA . LEU A 1 87 ? 24.956 -6.885 28.990 1.00 27.74 1002 LEU A CA 1
ATOM 658 C C . LEU A 1 87 ? 25.595 -7.685 30.115 1.00 33.67 1002 LEU A C 1
ATOM 659 O O . LEU A 1 87 ? 25.032 -8.663 30.622 1.00 37.40 1002 LEU A O 1
ATOM 664 N N . LEU A 1 88 ? 26.761 -7.212 30.535 1.00 38.04 1003 LEU A N 1
ATOM 665 C CA . LEU A 1 88 ? 27.443 -7.782 31.680 1.00 39.45 1003 LEU A CA 1
ATOM 666 C C . LEU A 1 88 ? 26.552 -7.663 32.908 1.00 43.22 1003 LEU A C 1
ATOM 667 O O . LEU A 1 88 ? 25.641 -6.838 32.978 1.00 45.88 1003 LEU A O 1
ATOM 672 N N . GLN A 1 89 ? 26.788 -8.540 33.869 1.00 46.88 1004 GLN A N 1
ATOM 673 C CA . GLN A 1 89 ? 25.808 -8.708 34.934 1.00 51.83 1004 GLN A CA 1
ATOM 674 C C . GLN A 1 89 ? 25.945 -7.612 35.990 1.00 55.52 1004 GLN A C 1
ATOM 675 O O . GLN A 1 89 ? 24.973 -7.246 36.666 1.00 58.45 1004 GLN A O 1
ATOM 681 N N . GLU A 1 90 ? 27.154 -7.099 36.133 1.00 51.35 1005 GLU A N 1
ATOM 682 C CA . GLU A 1 90 ? 27.580 -5.925 36.873 1.00 56.89 1005 GLU A CA 1
ATOM 683 C C . GLU A 1 90 ? 27.056 -4.643 36.254 1.00 51.83 1005 GLU A C 1
ATOM 684 O O . GLU A 1 90 ? 27.248 -3.566 36.840 1.00 56.29 1005 GLU A O 1
ATOM 690 N N . PHE A 1 91 ? 26.485 -4.721 35.046 1.00 46.26 1006 PHE A N 1
ATOM 691 C CA . PHE A 1 91 ? 26.045 -3.521 34.356 1.00 37.90 1006 PHE A CA 1
ATOM 692 C C . PHE A 1 91 ? 25.139 -2.741 35.288 1.00 40.26 1006 PHE A C 1
ATOM 693 O O . PHE A 1 91 ? 24.255 -3.309 35.940 1.00 45.97 1006 PHE A O 1
ATOM 701 N N . ASN A 1 92 ? 25.363 -1.438 35.361 1.00 40.78 1007 ASN A N 1
ATOM 702 C CA . ASN A 1 92 ? 24.578 -0.602 36.259 1.00 42.59 1007 ASN A CA 1
ATOM 703 C C . ASN A 1 92 ? 23.214 -0.413 35.611 1.00 45.10 1007 ASN A C 1
ATOM 704 O O . ASN A 1 92 ? 23.069 0.365 34.669 1.00 41.01 1007 ASN A O 1
ATOM 709 N N . LYS A 1 93 ? 22.209 -1.152 36.091 1.00 47.03 1008 LYS A N 1
ATOM 710 C CA . LYS A 1 93 ? 20.875 -1.021 35.520 1.00 48.96 1008 LYS A CA 1
ATOM 711 C C . LYS A 1 93 ? 20.107 0.161 36.095 1.00 51.21 1008 LYS A C 1
ATOM 712 O O . LYS A 1 93 ? 19.058 0.524 35.552 1.00 53.61 1008 LYS A O 1
ATOM 718 N N . ILE A 1 94 ? 20.594 0.762 37.177 1.00 51.33 1009 ILE A N 1
ATOM 719 C CA . ILE A 1 94 ? 19.946 1.938 37.747 1.00 51.37 1009 ILE A CA 1
ATOM 720 C C . ILE A 1 94 ? 20.426 3.213 37.066 1.00 52.00 1009 ILE A C 1
ATOM 721 O O . ILE A 1 94 ? 19.621 4.081 36.723 1.00 52.81 1009 ILE A O 1
ATOM 726 N N . GLU A 1 95 ? 21.732 3.343 36.836 1.00 49.76 1010 GLU A N 1
ATOM 727 C CA . GLU A 1 95 ? 22.298 4.502 36.145 1.00 45.40 1010 GLU A CA 1
ATOM 728 C C . GLU A 1 95 ? 23.200 3.991 35.028 1.00 44.31 1010 GLU A C 1
ATOM 729 O O . GLU A 1 95 ? 24.430 3.936 35.168 1.00 48.83 1010 GLU A O 1
ATOM 735 N N . PRO A 1 96 ? 22.612 3.623 33.894 1.00 40.85 1011 PRO A N 1
ATOM 736 C CA . PRO A 1 96 ? 23.380 3.009 32.811 1.00 38.66 1011 PRO A CA 1
ATOM 737 C C . PRO A 1 96 ? 24.340 4.008 32.193 1.00 35.79 1011 PRO A C 1
ATOM 738 O O . PRO A 1 96 ? 24.000 5.188 32.020 1.00 41.04 1011 PRO A O 1
ATOM 742 N N . PRO A 1 97 ? 25.543 3.570 31.833 1.00 36.49 1012 PRO A N 1
ATOM 743 C CA . PRO A 1 97 ? 26.465 4.446 31.104 1.00 32.17 1012 PRO A CA 1
ATOM 744 C C . PRO A 1 97 ? 26.016 4.602 29.660 1.00 30.86 1012 PRO A C 1
ATOM 745 O O . PRO A 1 97 ? 25.148 3.880 29.167 1.00 33.16 1012 PRO A O 1
ATOM 749 N N . LEU A 1 98 ? 26.608 5.585 28.986 1.00 27.10 1013 LEU A N 1
ATOM 750 C CA . LEU A 1 98 ? 26.452 5.695 27.545 1.00 25.88 1013 LEU A CA 1
ATOM 751 C C . LEU A 1 98 ? 27.270 4.601 26.871 1.00 24.17 1013 LEU A C 1
ATOM 752 O O . LEU A 1 98 ? 28.437 4.398 27.213 1.00 29.01 1013 LEU A O 1
ATOM 757 N N . ILE A 1 99 ? 26.683 3.917 25.893 1.00 21.42 1014 ILE A N 1
ATOM 758 C CA . ILE A 1 99 ? 27.383 2.887 25.124 1.00 20.15 1014 ILE A CA 1
ATOM 759 C C . ILE A 1 99 ? 27.793 3.459 23.777 1.00 20.74 1014 ILE A C 1
ATOM 760 O O . ILE A 1 99 ? 26.960 4.036 23.066 1.00 20.50 1014 ILE A O 1
ATOM 765 N N . PHE A 1 100 ? 29.075 3.289 23.417 1.00 18.50 1015 PHE A N 1
ATOM 766 C CA . PHE A 1 100 ? 29.599 3.647 22.100 1.00 18.75 1015 PHE A CA 1
ATOM 767 C C . PHE A 1 100 ? 29.924 2.349 21.372 1.00 17.48 1015 PHE A C 1
ATOM 768 O O . PHE A 1 100 ? 30.920 1.685 21.683 1.00 20.09 1015 PHE A O 1
ATOM 776 N N . GLU A 1 101 ? 29.071 1.977 20.421 1.00 15.84 1016 GLU A N 1
ATOM 777 C CA . GLU A 1 101 ? 29.332 0.808 19.594 1.00 16.29 1016 GLU A CA 1
ATOM 778 C C . GLU A 1 101 ? 30.358 1.148 18.515 1.00 17.44 1016 GLU A C 1
ATOM 779 O O . GLU A 1 101 ? 30.629 2.312 18.216 1.00 17.15 1016 GLU A O 1
ATOM 785 N N . CYS A 1 102 ? 30.911 0.108 17.915 1.00 16.70 1017 CYS A N 1
ATOM 786 C CA . CYS A 1 102 ? 31.835 0.319 16.807 1.00 14.71 1017 CYS A CA 1
ATOM 787 C C . CYS A 1 102 ? 31.048 0.845 15.598 1.00 16.95 1017 CYS A C 1
ATOM 788 O O . CYS A 1 102 ? 29.817 0.736 15.514 1.00 17.56 1017 CYS A O 1
ATOM 791 N N . ASN A 1 103 ? 31.777 1.445 14.667 1.00 17.55 1018 ASN A N 1
ATOM 792 C CA . ASN A 1 103 ? 31.181 2.203 13.586 1.00 15.62 1018 ASN A CA 1
ATOM 793 C C . ASN A 1 103 ? 32.028 2.045 12.325 1.00 17.29 1018 ASN A C 1
ATOM 794 O O . ASN A 1 103 ? 33.017 1.300 12.293 1.00 18.19 1018 ASN A O 1
ATOM 799 N N . GLN A 1 104 ? 31.615 2.762 11.276 1.00 16.80 1019 GLN A N 1
ATOM 800 C CA . GLN A 1 104 ? 32.220 2.647 9.957 1.00 16.78 1019 GLN A CA 1
ATOM 801 C C . GLN A 1 104 ? 33.634 3.212 9.902 1.00 18.36 1019 GLN A C 1
ATOM 802 O O . GLN A 1 104 ? 34.340 2.967 8.917 1.00 19.16 1019 GLN A O 1
ATOM 808 N N . ALA A 1 105 ? 34.064 3.975 10.911 1.00 16.87 1020 ALA A N 1
ATOM 809 C CA . ALA A 1 105 ? 35.444 4.441 10.978 1.00 17.65 1020 ALA A CA 1
ATOM 810 C C . ALA A 1 105 ? 36.373 3.467 11.691 1.00 16.74 1020 ALA A C 1
ATOM 811 O O . ALA A 1 105 ? 37.592 3.567 11.511 1.00 19.29 1020 ALA A O 1
ATOM 813 N N . CYS A 1 106 ? 35.836 2.525 12.466 1.00 18.32 1021 CYS A N 1
ATOM 814 C CA . CYS A 1 106 ? 36.676 1.560 13.165 1.00 18.11 1021 CYS A CA 1
ATOM 815 C C . CYS A 1 106 ? 37.349 0.621 12.176 1.00 18.88 1021 CYS A C 1
ATOM 816 O O . CYS A 1 106 ? 36.839 0.357 11.085 1.00 19.17 1021 CYS A O 1
ATOM 819 N N . SER A 1 107 ? 38.513 0.111 12.577 1.00 18.74 1022 SER A N 1
ATOM 820 C CA . SER A 1 107 ? 39.264 -0.846 11.776 1.00 19.44 1022 SER A CA 1
ATOM 821 C C . SER A 1 107 ? 38.655 -2.237 11.758 1.00 19.43 1022 SER A C 1
ATOM 822 O O . SER A 1 107 ? 39.035 -3.061 10.919 1.00 22.37 1022 SER A O 1
ATOM 825 N N . CYS A 1 108 ? 37.757 -2.527 12.683 1.00 18.50 1023 CYS A N 1
ATOM 826 C CA . CYS A 1 108 ? 37.274 -3.876 12.906 1.00 20.95 1023 CYS A CA 1
ATOM 827 C C . CYS A 1 108 ? 36.229 -4.271 11.869 1.00 21.53 1023 CYS A C 1
ATOM 828 O O . CYS A 1 108 ? 35.786 -3.470 11.047 1.00 20.63 1023 CYS A O 1
ATOM 831 N N . TRP A 1 109 ? 35.822 -5.532 11.926 1.00 21.15 1024 TRP A N 1
ATOM 832 C CA . TRP A 1 109 ? 34.829 -6.051 10.999 1.00 21.25 1024 TRP A CA 1
ATOM 833 C C . TRP A 1 109 ? 33.408 -5.828 11.513 1.00 21.99 1024 TRP A C 1
ATOM 834 O O . TRP A 1 109 ? 33.172 -5.560 12.695 1.00 20.54 1024 TRP A O 1
ATOM 845 N N . ARG A 1 110 ? 32.455 -5.924 10.583 1.00 19.93 1025 ARG A N 1
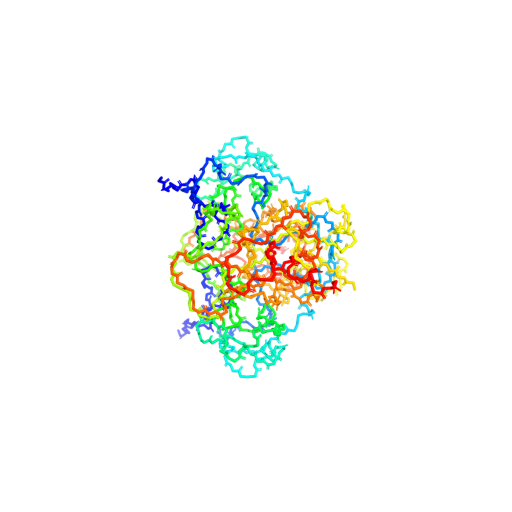ATOM 846 C CA . ARG A 1 110 ? 31.048 -5.688 10.892 1.00 20.64 1025 ARG A CA 1
ATOM 847 C C . ARG A 1 110 ? 30.505 -6.690 11.904 1.00 20.88 1025 ARG A C 1
ATOM 848 O O . ARG A 1 110 ? 29.449 -6.443 12.505 1.00 24.53 1025 ARG A O 1
ATOM 856 N N . ASN A 1 111 ? 31.192 -7.811 12.108 1.00 24.55 1026 ASN A N 1
ATOM 857 C CA . ASN A 1 111 ? 30.737 -8.821 13.056 1.00 31.37 1026 ASN A CA 1
ATOM 858 C C . ASN A 1 111 ? 31.486 -8.774 14.386 1.00 29.38 1026 ASN A C 1
ATOM 859 O O . ASN A 1 111 ? 31.499 -9.770 15.119 1.00 30.28 1026 ASN A O 1
ATOM 864 N N . CYS A 1 112 ? 32.109 -7.650 14.727 1.00 20.62 1027 CYS A N 1
ATOM 865 C CA . CYS A 1 112 ? 32.823 -7.654 15.990 1.00 18.43 1027 CYS A CA 1
ATOM 866 C C . CYS A 1 112 ? 31.826 -7.667 17.162 1.00 19.03 1027 CYS A C 1
ATOM 867 O O . CYS A 1 112 ? 30.603 -7.595 16.981 1.00 20.56 1027 CYS A O 1
ATOM 870 N N . LYS A 1 113 ? 32.359 -7.762 18.384 1.00 20.34 1028 LYS A N 1
ATOM 871 C CA . LYS A 1 113 ? 31.542 -7.968 19.580 1.00 19.46 1028 LYS A CA 1
ATOM 872 C C . LYS A 1 113 ? 30.873 -6.698 20.101 1.00 20.93 1028 LYS A C 1
ATOM 873 O O . LYS A 1 113 ? 30.113 -6.769 21.079 1.00 20.38 1028 LYS A O 1
ATOM 879 N N . ASN A 1 114 ? 31.129 -5.548 19.486 1.00 18.92 1029 ASN A N 1
ATOM 880 C CA . ASN A 1 114 ? 30.633 -4.276 19.991 1.00 18.79 1029 ASN A CA 1
ATOM 881 C C . ASN A 1 114 ? 29.651 -3.654 19.005 1.00 18.24 1029 ASN A C 1
ATOM 882 O O . ASN A 1 114 ? 29.763 -2.468 18.681 1.00 18.42 1029 ASN A O 1
ATOM 887 N N . ARG A 1 115 ? 28.675 -4.437 18.533 1.00 19.22 1030 ARG A N 1
ATOM 888 C CA . ARG A 1 115 ? 27.715 -3.974 17.526 1.00 20.45 1030 ARG A CA 1
ATOM 889 C C . ARG A 1 115 ? 26.322 -4.573 17.742 1.00 22.07 1030 ARG A C 1
ATOM 890 O O . ARG A 1 115 ? 25.585 -4.841 16.786 1.00 20.60 1030 ARG A O 1
ATOM 898 N N . VAL A 1 116 ? 25.921 -4.732 19.000 1.00 18.03 1031 VAL A N 1
ATOM 899 C CA . VAL A 1 116 ? 24.674 -5.430 19.328 1.00 17.01 1031 VAL A CA 1
ATOM 900 C C . VAL A 1 116 ? 23.452 -4.652 18.838 1.00 18.57 1031 VAL A C 1
ATOM 901 O O . VAL A 1 116 ? 22.611 -5.177 18.095 1.00 17.61 1031 VAL A O 1
ATOM 905 N N . VAL A 1 117 ? 23.344 -3.388 19.235 1.00 15.68 1032 VAL A N 1
ATOM 906 C CA . VAL A 1 117 ? 22.133 -2.618 18.937 1.00 17.44 1032 VAL A CA 1
ATOM 907 C C . VAL A 1 117 ? 22.021 -2.341 17.440 1.00 16.68 1032 VAL A C 1
ATOM 908 O O . VAL A 1 117 ? 20.932 -2.423 16.855 1.00 17.67 1032 VAL A O 1
ATOM 912 N N . GLN A 1 118 ? 23.143 -2.037 16.779 1.00 15.98 1033 GLN A N 1
ATOM 913 C CA . GLN A 1 118 ? 23.065 -1.749 15.350 1.00 15.13 1033 GLN A CA 1
ATOM 914 C C . GLN A 1 118 ? 22.682 -2.965 14.519 1.00 16.79 1033 GLN A C 1
ATOM 915 O O . GLN A 1 118 ? 22.368 -2.808 13.335 1.00 21.72 1033 GLN A O 1
ATOM 921 N N . SER A 1 119 ? 22.709 -4.163 15.097 1.00 16.27 1034 SER A N 1
ATOM 922 C CA . SER A 1 119 ? 22.342 -5.371 14.375 1.00 17.67 1034 SER A CA 1
ATOM 923 C C . SER A 1 119 ? 20.852 -5.690 14.443 1.00 18.42 1034 SER A C 1
ATOM 924 O O . SER A 1 119 ? 20.403 -6.611 13.754 1.00 20.80 1034 SER A O 1
ATOM 927 N N . GLY A 1 120 ? 20.085 -4.963 15.239 1.00 17.58 1035 GLY A N 1
ATOM 928 C CA . GLY A 1 120 ? 18.638 -5.048 15.165 1.00 17.15 1035 GLY A CA 1
ATOM 929 C C . GLY A 1 120 ? 18.020 -6.110 16.047 1.00 18.20 1035 GLY A C 1
ATOM 930 O O . GLY A 1 120 ? 18.655 -6.763 16.885 1.00 18.52 1035 GLY A O 1
ATOM 931 N N . ILE A 1 121 ? 16.714 -6.276 15.832 1.00 18.61 1036 ILE A N 1
ATOM 932 C CA . ILE A 1 121 ? 15.919 -7.153 16.686 1.00 19.69 1036 ILE A CA 1
ATOM 933 C C . ILE A 1 121 ? 16.248 -8.607 16.382 1.00 19.98 1036 ILE A C 1
ATOM 934 O O . ILE A 1 121 ? 16.303 -9.016 15.215 1.00 23.35 1036 ILE A O 1
ATOM 939 N N . LYS A 1 122 ? 16.446 -9.403 17.435 1.00 18.96 1037 LYS A N 1
ATOM 940 C CA . LYS A 1 122 ? 16.679 -10.833 17.295 1.00 21.56 1037 LYS A CA 1
ATOM 941 C C . LYS A 1 122 ? 15.650 -11.690 18.013 1.00 26.05 1037 LYS A C 1
ATOM 942 O O . LYS A 1 122 ? 15.450 -12.840 17.618 1.00 28.96 1037 LYS A O 1
ATOM 948 N N . VAL A 1 123 ? 15.016 -11.176 19.066 1.00 22.91 1038 VAL A N 1
ATOM 949 C CA . VAL A 1 123 ? 14.016 -11.949 19.799 1.00 22.42 1038 VAL A CA 1
ATOM 950 C C . VAL A 1 123 ? 12.657 -11.883 19.105 1.00 22.77 1038 VAL A C 1
ATOM 951 O O . VAL A 1 123 ? 12.344 -10.946 18.359 1.00 23.19 1038 VAL A O 1
ATOM 955 N N . ARG A 1 124 ? 11.832 -12.890 19.379 1.00 24.75 1039 ARG A N 1
ATOM 956 C CA . ARG A 1 124 ? 10.470 -12.944 18.854 1.00 23.03 1039 ARG A CA 1
ATOM 957 C C . ARG A 1 124 ? 9.541 -12.222 19.820 1.00 25.92 1039 ARG A C 1
ATOM 958 O O . ARG A 1 124 ? 9.400 -12.632 20.979 1.00 25.80 1039 ARG A O 1
ATOM 966 N N . LEU A 1 125 ? 8.928 -11.146 19.336 1.00 23.54 1040 LEU A N 1
ATOM 967 C CA . LEU A 1 125 ? 8.006 -10.309 20.085 1.00 23.21 1040 LEU A CA 1
ATOM 968 C C . LEU A 1 125 ? 6.645 -10.393 19.422 1.00 25.67 1040 LEU A C 1
ATOM 969 O O . LEU A 1 125 ? 6.515 -10.809 18.269 1.00 24.97 1040 LEU A O 1
ATOM 974 N N . GLN A 1 126 ? 5.626 -9.974 20.163 1.00 23.00 1041 GLN A N 1
ATOM 975 C CA . GLN A 1 126 ? 4.271 -9.984 19.645 1.00 23.77 1041 GLN A CA 1
ATOM 976 C C . GLN A 1 126 ? 3.528 -8.783 20.199 1.00 23.40 1041 GLN A C 1
ATOM 977 O O . GLN A 1 126 ? 3.598 -8.507 21.399 1.00 22.23 1041 GLN A O 1
ATOM 983 N N . LEU A 1 127 ? 2.837 -8.073 19.317 1.00 21.46 1042 LEU A N 1
ATOM 984 C CA . LEU A 1 127 ? 1.892 -7.051 19.731 1.00 20.77 1042 LEU A CA 1
ATOM 985 C C . LEU A 1 127 ? 0.594 -7.750 20.114 1.00 21.92 1042 LEU A C 1
ATOM 986 O O . LEU A 1 127 ? 0.071 -8.553 19.337 1.00 23.19 1042 LEU A O 1
ATOM 991 N N . TYR A 1 128 ? 0.099 -7.493 21.325 1.00 21.61 1043 TYR A N 1
ATOM 992 C CA . TYR A 1 128 ? -1.087 -8.188 21.813 1.00 23.61 1043 TYR A CA 1
ATOM 993 C C . TYR A 1 128 ? -1.990 -7.241 22.593 1.00 21.92 1043 TYR A C 1
ATOM 994 O O . TYR A 1 128 ? -1.570 -6.188 23.077 1.00 21.73 1043 TYR A O 1
ATOM 1003 N N . ARG A 1 129 ? -3.256 -7.620 22.702 1.00 23.03 1044 ARG A N 1
ATOM 1004 C CA . ARG A 1 129 ? -4.221 -6.810 23.426 1.00 24.15 1044 ARG A CA 1
ATOM 1005 C C . ARG A 1 129 ? -4.204 -7.201 24.901 1.00 22.98 1044 ARG A C 1
ATOM 1006 O O . ARG A 1 129 ? -4.453 -8.363 25.245 1.00 25.39 1044 ARG A O 1
ATOM 1014 N N . THR A 1 130 ? -3.908 -6.238 25.769 1.00 23.79 1045 THR A N 1
ATOM 1015 C CA . THR A 1 130 ? -3.880 -6.504 27.200 1.00 24.76 1045 THR A CA 1
ATOM 1016 C C . THR A 1 130 ? -5.276 -6.379 27.795 1.00 27.98 1045 THR A C 1
ATOM 1017 O O . THR A 1 130 ? -6.208 -5.893 27.159 1.00 27.24 1045 THR A O 1
ATOM 1021 N N . ALA A 1 131 ? -5.396 -6.797 29.053 1.00 29.14 1046 ALA A N 1
ATOM 1022 C CA . ALA A 1 131 ? -6.686 -6.750 29.736 1.00 29.50 1046 ALA A CA 1
ATOM 1023 C C . ALA A 1 131 ? -7.092 -5.320 30.090 1.00 29.07 1046 ALA A C 1
ATOM 1024 O O . ALA A 1 131 ? -8.283 -4.986 30.065 1.00 32.86 1046 ALA A O 1
ATOM 1026 N N . LYS A 1 132 ? -6.125 -4.466 30.437 1.00 28.78 1047 LYS A N 1
ATOM 1027 C CA . LYS A 1 132 ? -6.427 -3.177 31.058 1.00 31.56 1047 LYS A CA 1
ATOM 1028 C C . LYS A 1 132 ? -5.655 -2.004 30.470 1.00 29.88 1047 LYS A C 1
ATOM 1029 O O . LYS A 1 132 ? -5.971 -0.858 30.806 1.00 30.54 1047 LYS A O 1
ATOM 1035 N N . MET A 1 133 ? -4.664 -2.233 29.609 1.00 24.66 1048 MET A N 1
ATOM 1036 C CA . MET A 1 133 ? -3.726 -1.187 29.219 1.00 26.47 1048 MET A CA 1
ATOM 1037 C C . MET A 1 133 ? -3.691 -0.948 27.717 1.00 26.49 1048 MET A C 1
ATOM 1038 O O . MET A 1 133 ? -2.718 -0.376 27.218 1.00 29.35 1048 MET A O 1
ATOM 1043 N N . GLY A 1 134 ? -4.695 -1.400 26.978 1.00 24.12 1049 GLY A N 1
ATOM 1044 C CA . GLY A 1 134 ? -4.681 -1.264 25.533 1.00 22.72 1049 GLY A CA 1
ATOM 1045 C C . GLY A 1 134 ? -3.759 -2.288 24.905 1.00 21.82 1049 GLY A C 1
ATOM 1046 O O . GLY A 1 134 ? -3.684 -3.429 25.376 1.00 22.77 1049 GLY A O 1
ATOM 1047 N N . TRP A 1 135 ? -3.051 -1.913 23.843 1.00 21.08 1050 TRP A N 1
ATOM 1048 C CA . TRP A 1 135 ? -2.068 -2.810 23.258 1.00 21.53 1050 TRP A CA 1
ATOM 1049 C C . TRP A 1 135 ? -0.824 -2.859 24.132 1.00 21.77 1050 TRP A C 1
ATOM 1050 O O . TRP A 1 135 ? -0.498 -1.906 24.842 1.00 21.46 1050 TRP A O 1
ATOM 1061 N N . GLY A 1 136 ? -0.120 -3.983 24.062 1.00 21.10 1051 GLY A N 1
ATOM 1062 C CA . GLY A 1 136 ? 1.160 -4.118 24.725 1.00 21.76 1051 GLY A CA 1
ATOM 1063 C C . GLY A 1 136 ? 2.029 -5.057 23.919 1.00 20.84 1051 GLY A C 1
ATOM 1064 O O . GLY A 1 136 ? 1.614 -5.579 22.883 1.00 20.63 1051 GLY A O 1
ATOM 1065 N N . VAL A 1 137 ? 3.254 -5.265 24.398 1.00 21.16 1052 VAL A N 1
ATOM 1066 C CA . VAL A 1 137 ? 4.233 -6.103 23.712 1.00 21.03 1052 VAL A CA 1
ATOM 1067 C C . VAL A 1 137 ? 4.692 -7.181 24.675 1.00 19.76 1052 VAL A C 1
ATOM 1068 O O . VAL A 1 137 ? 5.015 -6.888 25.832 1.00 22.51 1052 VAL A O 1
ATOM 1072 N N . ARG A 1 138 ? 4.685 -8.429 24.218 1.00 20.66 1053 ARG A N 1
ATOM 1073 C CA . ARG A 1 138 ? 5.161 -9.528 25.041 1.00 22.47 1053 ARG A CA 1
ATOM 1074 C C . ARG A 1 138 ? 6.169 -10.379 24.278 1.00 23.51 1053 ARG A C 1
ATOM 1075 O O . ARG A 1 138 ? 6.270 -10.326 23.048 1.00 22.67 1053 ARG A O 1
ATOM 1083 N N . ALA A 1 139 ? 6.925 -11.161 25.045 1.00 25.81 1054 ALA A N 1
ATOM 1084 C CA . ALA A 1 139 ? 7.923 -12.059 24.489 1.00 25.57 1054 ALA A CA 1
ATOM 1085 C C . ALA A 1 139 ? 7.287 -13.375 24.060 1.00 27.08 1054 ALA A C 1
ATOM 1086 O O . ALA A 1 139 ? 6.407 -13.913 24.742 1.00 29.51 1054 ALA A O 1
ATOM 1088 N N . LEU A 1 140 ? 7.724 -13.885 22.909 1.00 27.16 1055 LEU A N 1
ATOM 1089 C CA . LEU A 1 140 ? 7.327 -15.200 22.424 1.00 29.70 1055 LEU A CA 1
ATOM 1090 C C . LEU A 1 140 ? 8.383 -16.263 22.702 1.00 30.78 1055 LEU A C 1
ATOM 1091 O O . LEU A 1 140 ? 8.340 -17.347 22.112 1.00 34.89 1055 LEU A O 1
ATOM 1096 N N . GLN A 1 141 ? 9.333 -15.961 23.580 1.00 27.65 1056 GLN A N 1
ATOM 1097 C CA . GLN A 1 141 ? 10.438 -16.853 23.892 1.00 31.13 1056 GLN A CA 1
ATOM 1098 C C . GLN A 1 141 ? 10.986 -16.415 25.238 1.00 31.75 1056 GLN A C 1
ATOM 1099 O O . GLN A 1 141 ? 10.697 -15.313 25.712 1.00 32.93 1056 GLN A O 1
ATOM 1105 N N . THR A 1 142 ? 11.779 -17.285 25.853 1.00 33.01 1057 THR A N 1
ATOM 1106 C CA . THR A 1 142 ? 12.517 -16.862 27.031 1.00 32.12 1057 THR A CA 1
ATOM 1107 C C . THR A 1 142 ? 13.633 -15.917 26.602 1.00 30.43 1057 THR A C 1
ATOM 1108 O O . THR A 1 142 ? 14.248 -16.091 25.546 1.00 34.44 1057 THR A O 1
ATOM 1112 N N . ILE A 1 143 ? 13.879 -14.897 27.416 1.00 31.19 1058 ILE A N 1
ATOM 1113 C CA . ILE A 1 143 ? 14.897 -13.895 27.112 1.00 30.15 1058 ILE A CA 1
ATOM 1114 C C . ILE A 1 143 ? 15.800 -13.746 28.328 1.00 30.94 1058 ILE A C 1
ATOM 1115 O O . ILE A 1 143 ? 15.354 -13.251 29.371 1.00 30.60 1058 ILE A O 1
ATOM 1120 N N . PRO A 1 144 ? 17.066 -14.147 28.244 1.00 30.01 1059 PRO A N 1
ATOM 1121 C CA . PRO A 1 144 ? 17.958 -13.999 29.397 1.00 29.62 1059 PRO A CA 1
ATOM 1122 C C . PRO A 1 144 ? 18.187 -12.532 29.735 1.00 27.27 1059 PRO A C 1
ATOM 1123 O O . PRO A 1 144 ? 18.065 -11.643 28.888 1.00 26.41 1059 PRO A O 1
ATOM 1127 N N . GLN A 1 145 ? 18.526 -12.290 31.002 1.00 27.08 1060 GLN A N 1
ATOM 1128 C CA . GLN A 1 145 ? 18.898 -10.953 31.448 1.00 25.61 1060 GLN A CA 1
ATOM 1129 C C . GLN A 1 145 ? 20.001 -10.374 30.566 1.00 25.53 1060 GLN A C 1
ATOM 1130 O O . GLN A 1 145 ? 20.943 -11.073 30.179 1.00 30.02 1060 GLN A O 1
ATOM 1136 N N . GLY A 1 146 ? 19.888 -9.084 30.257 1.00 22.66 1061 GLY A N 1
ATOM 1137 C CA . GLY A 1 146 ? 20.917 -8.397 29.501 1.00 23.48 1061 GLY A CA 1
ATOM 1138 C C . GLY A 1 146 ? 20.782 -8.464 27.999 1.00 21.14 1061 GLY A C 1
ATOM 1139 O O . GLY A 1 146 ? 21.684 -7.997 27.294 1.00 21.96 1061 GLY A O 1
ATOM 1140 N N . THR A 1 147 ? 19.692 -9.017 27.479 1.00 23.14 1062 THR A N 1
ATOM 1141 C CA . THR A 1 147 ? 19.525 -9.191 26.042 1.00 22.52 1062 THR A CA 1
ATOM 1142 C C . THR A 1 147 ? 18.931 -7.932 25.421 1.00 20.86 1062 THR A C 1
ATOM 1143 O O . THR A 1 147 ? 17.994 -7.336 25.968 1.00 21.96 1062 THR A O 1
ATOM 1147 N N . PHE A 1 148 ? 19.470 -7.534 24.268 1.00 18.99 1063 PHE A N 1
ATOM 1148 C CA . PHE A 1 148 ? 18.889 -6.424 23.521 1.00 18.42 1063 PHE A CA 1
ATOM 1149 C C . PHE A 1 148 ? 17.525 -6.838 22.993 1.00 20.43 1063 PHE A C 1
ATOM 1150 O O . PHE A 1 148 ? 17.376 -7.914 22.409 1.00 20.94 1063 PHE A O 1
ATOM 1158 N N . ILE A 1 149 ? 16.523 -5.989 23.214 1.00 18.43 1064 ILE A N 1
ATOM 1159 C CA . ILE A 1 149 ? 15.154 -6.296 22.818 1.00 18.90 1064 ILE A CA 1
ATOM 1160 C C . ILE A 1 149 ? 14.790 -5.522 21.561 1.00 19.14 1064 ILE A C 1
ATOM 1161 O O . ILE A 1 149 ? 14.480 -6.112 20.519 1.00 20.68 1064 ILE A O 1
ATOM 1166 N N . CYS A 1 150 ? 14.799 -4.196 21.661 1.00 17.33 1065 CYS A N 1
ATOM 1167 C CA . CYS A 1 150 ? 14.386 -3.325 20.567 1.00 15.33 1065 CYS A CA 1
ATOM 1168 C C . CYS A 1 150 ? 14.766 -1.904 20.941 1.00 14.56 1065 CYS A C 1
ATOM 1169 O O . CYS A 1 150 ? 15.066 -1.609 22.100 1.00 16.58 1065 CYS A O 1
ATOM 1172 N N . GLU A 1 151 ? 14.741 -1.030 19.940 1.00 14.96 1066 GLU A N 1
ATOM 1173 C CA . GLU A 1 151 ? 15.056 0.376 20.100 1.00 15.59 1066 GLU A CA 1
ATOM 1174 C C . GLU A 1 151 ? 13.769 1.192 20.178 1.00 17.63 1066 GLU A C 1
ATOM 1175 O O . GLU A 1 151 ? 12.769 0.853 19.543 1.00 17.72 1066 GLU A O 1
ATOM 1181 N N . TYR A 1 152 ? 13.796 2.268 20.964 1.00 15.57 1067 TYR A N 1
ATOM 1182 C CA . TYR A 1 152 ? 12.674 3.214 20.983 1.00 16.22 1067 TYR A CA 1
ATOM 1183 C C . TYR A 1 152 ? 12.841 4.137 19.783 1.00 16.70 1067 TYR A C 1
ATOM 1184 O O . TYR A 1 152 ? 13.693 5.030 19.791 1.00 17.01 1067 TYR A O 1
ATOM 1193 N N . VAL A 1 153 ? 12.050 3.917 18.735 1.00 15.16 1068 VAL A N 1
ATOM 1194 C CA . VAL A 1 153 ? 12.194 4.608 17.454 1.00 16.81 1068 VAL A CA 1
ATOM 1195 C C . VAL A 1 153 ? 10.995 5.520 17.229 1.00 15.34 1068 VAL A C 1
ATOM 1196 O O . VAL A 1 153 ? 9.847 5.150 17.530 1.00 16.50 1068 VAL A O 1
ATOM 1200 N N . GLY A 1 154 ? 11.250 6.710 16.700 1.00 15.45 1069 GLY A N 1
ATOM 1201 C CA . GLY A 1 154 ? 10.180 7.631 16.380 1.00 16.94 1069 GLY A CA 1
ATOM 1202 C C . GLY A 1 154 ? 10.691 8.873 15.686 1.00 16.03 1069 GLY A C 1
ATOM 1203 O O . GLY A 1 154 ? 11.720 8.834 14.999 1.00 17.06 1069 GLY A O 1
ATOM 1204 N N . GLU A 1 155 ? 9.966 9.972 15.863 1.00 17.05 1070 GLU A N 1
ATOM 1205 C CA . GLU A 1 155 ? 10.252 11.250 15.234 1.00 18.23 1070 GLU A CA 1
ATOM 1206 C C . GLU A 1 155 ? 11.100 12.084 16.189 1.00 19.41 1070 GLU A C 1
ATOM 1207 O O . GLU A 1 155 ? 10.705 12.322 17.334 1.00 19.41 1070 GLU A O 1
ATOM 1213 N N . LEU A 1 156 ? 12.278 12.506 15.733 1.00 17.79 1071 LEU A N 1
ATOM 1214 C CA . LEU A 1 156 ? 13.124 13.366 16.547 1.00 19.10 1071 LEU A CA 1
ATOM 1215 C C . LEU A 1 156 ? 12.570 14.785 16.536 1.00 19.69 1071 LEU A C 1
ATOM 1216 O O . LEU A 1 156 ? 12.379 15.376 15.467 1.00 21.26 1071 LEU A O 1
ATOM 1221 N N . ILE A 1 157 ? 12.323 15.346 17.726 1.00 20.31 1072 ILE A N 1
ATOM 1222 C CA . ILE A 1 157 ? 11.789 16.698 17.844 1.00 21.54 1072 ILE A CA 1
ATOM 1223 C C . ILE A 1 157 ? 12.532 17.455 18.937 1.00 20.86 1072 ILE A C 1
ATOM 1224 O O . ILE A 1 157 ? 13.082 16.870 19.872 1.00 23.86 1072 ILE A O 1
ATOM 1229 N N . SER A 1 158 ? 12.526 18.778 18.819 1.00 22.91 1073 SER A N 1
ATOM 1230 C CA . SER A 1 158 ? 13.134 19.594 19.856 1.00 26.65 1073 SER A CA 1
ATOM 1231 C C . SER A 1 158 ? 12.216 19.632 21.070 1.00 26.99 1073 SER A C 1
ATOM 1232 O O . SER A 1 158 ? 11.024 19.323 20.988 1.00 25.87 1073 SER A O 1
ATOM 1235 N N . ASP A 1 159 ? 12.784 19.998 22.219 1.00 29.87 1074 ASP A N 1
ATOM 1236 C CA . ASP A 1 159 ? 11.936 20.150 23.397 1.00 29.58 1074 ASP A CA 1
ATOM 1237 C C . ASP A 1 159 ? 10.916 21.266 23.208 1.00 32.31 1074 ASP A C 1
ATOM 1238 O O . ASP A 1 159 ? 9.793 21.168 23.712 1.00 31.30 1074 ASP A O 1
ATOM 1243 N N . ALA A 1 160 ? 11.283 22.327 22.482 1.00 32.91 1075 ALA A N 1
ATOM 1244 C CA . ALA A 1 160 ? 10.324 23.392 22.196 1.00 31.61 1075 ALA A CA 1
ATOM 1245 C C . ALA A 1 160 ? 9.146 22.867 21.383 1.00 29.25 1075 ALA A C 1
ATOM 1246 O O . ALA A 1 160 ? 7.996 23.266 21.611 1.00 33.63 1075 ALA A O 1
ATOM 1248 N N . GLU A 1 161 ? 9.412 21.967 20.431 1.00 27.74 1076 GLU A N 1
ATOM 1249 C CA . GLU A 1 161 ? 8.329 21.346 19.674 1.00 28.42 1076 GLU A CA 1
ATOM 1250 C C . GLU A 1 161 ? 7.508 20.415 20.559 1.00 28.18 1076 GLU A C 1
ATOM 1251 O O . GLU A 1 161 ? 6.272 20.411 20.491 1.00 28.94 1076 GLU A O 1
ATOM 1257 N N . ALA A 1 162 ? 8.178 19.616 21.396 1.00 26.63 1077 ALA A N 1
ATOM 1258 C CA . ALA A 1 162 ? 7.454 18.775 22.345 1.00 27.08 1077 ALA A CA 1
ATOM 1259 C C . ALA A 1 162 ? 6.560 19.606 23.260 1.00 29.01 1077 ALA A C 1
ATOM 1260 O O . ALA A 1 162 ? 5.481 19.151 23.657 1.00 32.37 1077 ALA A O 1
ATOM 1262 N N . ASP A 1 163 ? 6.983 20.830 23.589 1.00 31.87 1078 ASP A N 1
ATOM 1263 C CA . ASP A 1 163 ? 6.207 21.693 24.474 1.00 31.83 1078 ASP A CA 1
ATOM 1264 C C . ASP A 1 163 ? 4.869 22.118 23.881 1.00 33.55 1078 ASP A C 1
ATOM 1265 O O . ASP A 1 163 ? 3.996 22.571 24.631 1.00 37.59 1078 ASP A O 1
ATOM 1270 N N . VAL A 1 164 ? 4.677 21.995 22.566 1.00 30.97 1079 VAL A N 1
ATOM 1271 C CA . VAL A 1 164 ? 3.434 22.424 21.940 1.00 36.08 1079 VAL A CA 1
ATOM 1272 C C . VAL A 1 164 ? 2.641 21.273 21.335 1.00 38.23 1079 VAL A C 1
ATOM 1273 O O . VAL A 1 164 ? 1.644 21.510 20.653 1.00 46.98 1079 VAL A O 1
ATOM 1277 N N . ARG A 1 165 ? 3.036 20.031 21.585 1.00 37.52 1080 ARG A N 1
ATOM 1278 C CA . ARG A 1 165 ? 2.339 18.902 20.987 1.00 38.54 1080 ARG A CA 1
ATOM 1279 C C . ARG A 1 165 ? 1.210 18.404 21.878 1.00 37.38 1080 ARG A C 1
ATOM 1280 O O . ARG A 1 165 ? 1.397 18.205 23.082 1.00 43.91 1080 ARG A O 1
ATOM 1288 N N . GLU A 1 166 ? 0.039 18.218 21.266 1.00 38.20 1081 GLU A N 1
ATOM 1289 C CA . GLU A 1 166 ? -1.150 17.789 21.996 1.00 38.88 1081 GLU A CA 1
ATOM 1290 C C . GLU A 1 166 ? -0.939 16.440 22.671 1.00 38.68 1081 GLU A C 1
ATOM 1291 O O . GLU A 1 166 ? -1.092 16.307 23.891 1.00 43.68 1081 GLU A O 1
ATOM 1297 N N . ASP A 1 167 ? -0.609 15.419 21.884 1.00 34.05 1082 ASP A N 1
ATOM 1298 C CA . ASP A 1 167 ? -0.569 14.040 22.366 1.00 33.37 1082 ASP A CA 1
ATOM 1299 C C . ASP A 1 167 ? 0.848 13.740 22.837 1.00 30.43 1082 ASP A C 1
ATOM 1300 O O . ASP A 1 167 ? 1.757 13.540 22.025 1.00 31.79 1082 ASP A O 1
ATOM 1305 N N . ASP A 1 168 ? 1.038 13.708 24.156 1.00 28.45 1083 ASP A N 1
ATOM 1306 C CA . ASP A 1 168 ? 2.336 13.417 24.751 1.00 27.89 1083 ASP A CA 1
ATOM 1307 C C . ASP A 1 168 ? 2.408 12.011 25.339 1.00 30.18 1083 ASP A C 1
ATOM 1308 O O . ASP A 1 168 ? 3.230 11.758 26.225 1.00 31.14 1083 ASP A O 1
ATOM 1313 N N . SER A 1 169 ? 1.575 11.087 24.852 1.00 25.00 1084 SER A N 1
ATOM 1314 C CA . SER A 1 169 ? 1.530 9.734 25.392 1.00 25.66 1084 SER A CA 1
ATOM 1315 C C . SER A 1 169 ? 2.638 8.841 24.867 1.00 24.43 1084 SER A C 1
ATOM 1316 O O . SER A 1 169 ? 2.846 7.751 25.412 1.00 24.83 1084 SER A O 1
ATOM 1319 N N . TYR A 1 170 ? 3.338 9.268 23.822 1.00 21.18 1085 TYR A N 1
ATOM 1320 C CA . TYR A 1 170 ? 4.374 8.480 23.160 1.00 20.94 1085 TYR A CA 1
ATOM 1321 C C . TYR A 1 170 ? 5.664 9.288 23.044 1.00 21.33 1085 TYR A C 1
ATOM 1322 O O . TYR A 1 170 ? 6.248 9.404 21.968 1.00 22.68 1085 TYR A O 1
ATOM 1331 N N . LEU A 1 171 ? 6.107 9.897 24.139 1.00 21.72 1086 LEU A N 1
ATOM 1332 C CA . LEU A 1 171 ? 7.297 10.744 24.147 1.00 21.43 1086 LEU A CA 1
ATOM 1333 C C . LEU A 1 171 ? 8.366 10.137 25.038 1.00 21.23 1086 LEU A C 1
ATOM 1334 O O . LEU A 1 171 ? 8.081 9.719 26.167 1.00 23.74 1086 LEU A O 1
ATOM 1339 N N . PHE A 1 172 ? 9.604 10.135 24.545 1.00 20.40 1087 PHE A N 1
ATOM 1340 C CA . PHE A 1 172 ? 10.765 9.733 25.329 1.00 20.30 1087 PHE A CA 1
ATOM 1341 C C . PHE A 1 172 ? 11.764 10.885 25.335 1.00 21.55 1087 PHE A C 1
ATOM 1342 O O . PHE A 1 172 ? 12.217 11.319 24.271 1.00 23.17 1087 PHE A O 1
ATOM 1350 N N . ASP A 1 173 ? 12.092 11.391 26.523 1.00 22.93 1088 ASP A N 1
ATOM 1351 C CA . ASP A 1 173 ? 13.029 12.506 26.643 1.00 23.36 1088 ASP A CA 1
ATOM 1352 C C . ASP A 1 173 ? 14.456 11.993 26.463 1.00 25.12 1088 ASP A C 1
ATOM 1353 O O . ASP A 1 173 ? 14.856 11.015 27.102 1.00 24.42 1088 ASP A O 1
ATOM 1358 N N . LEU A 1 174 ? 15.240 12.671 25.623 1.00 26.28 1089 LEU A N 1
ATOM 1359 C CA . LEU A 1 174 ? 16.648 12.313 25.421 1.00 34.02 1089 LEU A CA 1
ATOM 1360 C C . LEU A 1 174 ? 17.575 13.192 26.247 1.00 45.36 1089 LEU A C 1
ATOM 1361 O O . LEU A 1 174 ? 17.828 14.349 25.898 1.00 51.60 1089 LEU A O 1
ATOM 1366 N N . ASP A 1 175 ? 18.044 12.649 27.366 1.00 53.93 1090 ASP A N 1
ATOM 1367 C CA . ASP A 1 175 ? 19.078 13.288 28.176 1.00 62.72 1090 ASP A CA 1
ATOM 1368 C C . ASP A 1 175 ? 18.650 14.620 28.784 1.00 64.40 1090 ASP A C 1
ATOM 1369 O O . ASP A 1 175 ? 19.355 15.620 28.645 1.00 68.88 1090 ASP A O 1
ATOM 1374 N N . GLU A 1 180 ? 20.665 22.113 25.637 1.00 67.32 1095 GLU A N 1
ATOM 1375 C CA . GLU A 1 180 ? 19.339 21.928 25.060 1.00 65.86 1095 GLU A CA 1
ATOM 1376 C C . GLU A 1 180 ? 19.044 20.452 24.803 1.00 59.92 1095 GLU A C 1
ATOM 1377 O O . GLU A 1 180 ? 19.944 19.671 24.488 1.00 65.24 1095 GLU A O 1
ATOM 1383 N N . VAL A 1 181 ? 17.776 20.074 24.954 1.00 48.90 1096 VAL A N 1
ATOM 1384 C CA . VAL A 1 181 ? 17.372 18.675 24.960 1.00 41.79 1096 VAL A CA 1
ATOM 1385 C C . VAL A 1 181 ? 16.400 18.397 23.821 1.00 36.99 1096 VAL A C 1
ATOM 1386 O O . VAL A 1 181 ? 15.707 19.287 23.321 1.00 35.48 1096 VAL A O 1
ATOM 1390 N N . TYR A 1 182 ? 16.363 17.132 23.413 1.00 31.50 1097 TYR A N 1
ATOM 1391 C CA . TYR A 1 182 ? 15.512 16.669 22.333 1.00 24.89 1097 TYR A CA 1
ATOM 1392 C C . TYR A 1 182 ? 14.720 15.466 22.817 1.00 25.82 1097 TYR A C 1
ATOM 1393 O O . TYR A 1 182 ? 14.974 14.922 23.894 1.00 28.35 1097 TYR A O 1
ATOM 1402 N N . CYS A 1 183 ? 13.759 15.052 21.997 1.00 23.07 1098 CYS A N 1
ATOM 1403 C CA . CYS A 1 183 ? 12.825 13.997 22.350 1.00 20.99 1098 CYS A CA 1
ATOM 1404 C C . CYS A 1 183 ? 12.565 13.125 21.137 1.00 19.73 1098 CYS A C 1
ATOM 1405 O O . CYS A 1 183 ? 12.726 13.556 19.993 1.00 20.99 1098 CYS A O 1
ATOM 1408 N N . ILE A 1 184 ? 12.159 11.886 21.401 1.00 19.60 1099 ILE A N 1
ATOM 1409 C CA . ILE A 1 184 ? 11.615 11.003 20.377 1.00 18.50 1099 ILE A CA 1
ATOM 1410 C C . ILE A 1 184 ? 10.111 10.935 20.591 1.00 17.29 1099 ILE A C 1
ATOM 1411 O O . ILE A 1 184 ? 9.649 10.484 21.648 1.00 20.69 1099 ILE A O 1
ATOM 1416 N N . ASP A 1 185 ? 9.349 11.409 19.608 1.00 16.95 1100 ASP A N 1
ATOM 1417 C CA . ASP A 1 185 ? 7.890 11.330 19.648 1.00 17.98 1100 ASP A CA 1
ATOM 1418 C C . ASP A 1 185 ? 7.479 10.183 18.737 1.00 17.30 1100 ASP A C 1
ATOM 1419 O O . ASP A 1 185 ? 7.663 10.258 17.519 1.00 18.16 1100 ASP A O 1
ATOM 1424 N N . ALA A 1 186 ? 6.930 9.119 19.322 1.00 18.50 1101 ALA A N 1
ATOM 1425 C CA . ALA A 1 186 ? 6.495 7.962 18.549 1.00 16.94 1101 ALA A CA 1
ATOM 1426 C C . ALA A 1 186 ? 4.997 7.977 18.251 1.00 19.46 1101 ALA A C 1
ATOM 1427 O O . ALA A 1 186 ? 4.458 6.957 17.822 1.00 21.96 1101 ALA A O 1
ATOM 1429 N N . ARG A 1 187 ? 4.317 9.108 18.448 1.00 19.75 1102 ARG A N 1
ATOM 1430 C CA . ARG A 1 187 ? 2.874 9.137 18.226 1.00 18.90 1102 ARG A CA 1
ATOM 1431 C C . ARG A 1 187 ? 2.522 8.920 16.758 1.00 21.43 1102 ARG A C 1
ATOM 1432 O O . ARG A 1 187 ? 1.599 8.157 16.436 1.00 23.60 1102 ARG A O 1
ATOM 1440 N N . TYR A 1 188 ? 3.190 9.638 15.852 1.00 20.67 1103 TYR A N 1
ATOM 1441 C CA . TYR A 1 188 ? 2.818 9.596 14.444 1.00 19.93 1103 TYR A CA 1
ATOM 1442 C C . TYR A 1 188 ? 3.692 8.657 13.634 1.00 19.71 1103 TYR A C 1
ATOM 1443 O O . TYR A 1 188 ? 3.211 8.030 12.683 1.00 21.42 1103 TYR A O 1
ATOM 1452 N N . TYR A 1 189 ? 4.968 8.578 13.984 1.00 19.98 1104 TYR A N 1
ATOM 1453 C CA . TYR A 1 189 ? 5.914 7.653 13.381 1.00 18.37 1104 TYR A CA 1
ATOM 1454 C C . TYR A 1 189 ? 6.578 6.930 14.538 1.00 16.76 1104 TYR A C 1
ATOM 1455 O O . TYR A 1 189 ? 7.080 7.580 15.459 1.00 19.55 1104 TYR A O 1
ATOM 1464 N N . GLY A 1 190 ? 6.562 5.595 14.523 1.00 17.18 1105 GLY A N 1
ATOM 1465 C CA . GLY A 1 190 ? 7.229 4.846 15.576 1.00 16.95 1105 GLY A CA 1
ATOM 1466 C C . GLY A 1 190 ? 7.392 3.398 15.176 1.00 15.81 1105 GLY A C 1
ATOM 1467 O O . GLY A 1 190 ? 6.878 2.966 14.141 1.00 17.19 1105 GLY A O 1
ATOM 1468 N N . ASN A 1 191 ? 8.150 2.660 15.994 1.00 16.84 1106 ASN A N 1
ATOM 1469 C CA . ASN A 1 191 ? 8.311 1.219 15.811 1.00 16.27 1106 ASN A CA 1
ATOM 1470 C C . ASN A 1 191 ? 7.563 0.459 16.908 1.00 17.24 1106 ASN A C 1
ATOM 1471 O O . ASN A 1 191 ? 6.685 1.021 17.581 1.00 17.19 1106 ASN A O 1
ATOM 1476 N N . ILE A 1 192 ? 7.917 -0.820 17.097 1.00 15.86 1107 ILE A N 1
ATOM 1477 C CA . ILE A 1 192 ? 7.213 -1.667 18.069 1.00 18.82 1107 ILE A CA 1
ATOM 1478 C C . ILE A 1 192 ? 7.263 -1.087 19.478 1.00 18.59 1107 ILE A C 1
ATOM 1479 O O . ILE A 1 192 ? 6.350 -1.318 20.292 1.00 18.29 1107 ILE A O 1
ATOM 1484 N N . SER A 1 193 ? 8.292 -0.298 19.786 1.00 16.74 1108 SER A N 1
ATOM 1485 C CA . SER A 1 193 ? 8.468 0.191 21.149 1.00 16.54 1108 SER A CA 1
ATOM 1486 C C . SER A 1 193 ? 7.357 1.133 21.589 1.00 16.54 1108 SER A C 1
ATOM 1487 O O . SER A 1 193 ? 7.137 1.294 22.794 1.00 18.47 1108 SER A O 1
ATOM 1490 N N . ARG A 1 194 ? 6.666 1.760 20.638 1.00 17.08 1109 ARG A N 1
ATOM 1491 C CA . ARG A 1 194 ? 5.604 2.689 20.982 1.00 17.05 1109 ARG A CA 1
ATOM 1492 C C . ARG A 1 194 ? 4.474 1.969 21.682 1.00 20.13 1109 ARG A C 1
ATOM 1493 O O . ARG A 1 194 ? 3.628 2.613 22.307 1.00 21.19 1109 ARG A O 1
ATOM 1501 N N . PHE A 1 195 ? 4.440 0.641 21.606 1.00 18.98 1110 PHE A N 1
ATOM 1502 C CA . PHE A 1 195 ? 3.370 -0.127 22.219 1.00 19.13 1110 PHE A CA 1
ATOM 1503 C C . PHE A 1 195 ? 3.744 -0.713 23.578 1.00 18.02 1110 PHE A C 1
ATOM 1504 O O . PHE A 1 195 ? 2.913 -1.371 24.202 1.00 20.32 1110 PHE A O 1
ATOM 1512 N N . ILE A 1 196 ? 4.975 -0.495 24.045 1.00 17.88 1111 ILE A N 1
ATOM 1513 C CA . ILE A 1 196 ? 5.401 -1.035 25.330 1.00 17.56 1111 ILE A CA 1
ATOM 1514 C C . ILE A 1 196 ? 4.801 -0.199 26.458 1.00 18.78 1111 ILE A C 1
ATOM 1515 O O . ILE A 1 196 ? 4.909 1.033 26.459 1.00 19.31 1111 ILE A O 1
ATOM 1520 N N . ASN A 1 197 ? 4.150 -0.869 27.408 1.00 19.30 1112 ASN A N 1
ATOM 1521 C CA . ASN A 1 197 ? 3.473 -0.216 28.523 1.00 20.60 1112 ASN A CA 1
ATOM 1522 C C . ASN A 1 197 ? 4.433 0.047 29.683 1.00 20.22 1112 ASN A C 1
ATOM 1523 O O . ASN A 1 197 ? 5.569 -0.445 29.725 1.00 20.60 1112 ASN A O 1
ATOM 1528 N N . HIS A 1 198 ? 3.966 0.863 30.618 1.00 20.25 1113 HIS A N 1
ATOM 1529 C CA . HIS A 1 198 ? 4.687 1.143 31.848 1.00 21.66 1113 HIS A CA 1
ATOM 1530 C C . HIS A 1 198 ? 4.457 0.034 32.859 1.00 22.68 1113 HIS A C 1
ATOM 1531 O O . HIS A 1 198 ? 3.323 -0.394 33.085 1.00 21.75 1113 HIS A O 1
ATOM 1538 N N . LEU A 1 199 ? 5.536 -0.409 33.496 1.00 23.88 1114 LEU A N 1
ATOM 1539 C CA . LEU A 1 199 ? 5.446 -1.305 34.639 1.00 23.95 1114 LEU A CA 1
ATOM 1540 C C . LEU A 1 199 ? 6.186 -0.685 35.814 1.00 25.12 1114 LEU A C 1
ATOM 1541 O O . LEU A 1 199 ? 7.307 -0.186 35.655 1.00 27.85 1114 LEU A O 1
ATOM 1546 N N . CYS A 1 200 ? 5.550 -0.706 36.989 1.00 27.93 1115 CYS A N 1
ATOM 1547 C CA . CYS A 1 200 ? 6.230 -0.265 38.200 1.00 35.56 1115 CYS A CA 1
ATOM 1548 C C . CYS A 1 200 ? 7.298 -1.257 38.645 1.00 39.44 1115 CYS A C 1
ATOM 1549 O O . CYS A 1 200 ? 8.202 -0.883 39.400 1.00 42.71 1115 CYS A O 1
ATOM 1552 N N . ASP A 1 201 ? 7.212 -2.510 38.193 1.00 33.27 1116 ASP A N 1
ATOM 1553 C CA . ASP A 1 201 ? 8.249 -3.520 38.392 1.00 31.08 1116 ASP A CA 1
ATOM 1554 C C . ASP A 1 201 ? 8.755 -3.895 37.003 1.00 28.79 1116 ASP A C 1
ATOM 1555 O O . ASP A 1 201 ? 8.421 -4.967 36.477 1.00 31.28 1116 ASP A O 1
ATOM 1560 N N . PRO A 1 202 ? 9.555 -3.036 36.377 1.00 26.51 1117 PRO A N 1
ATOM 1561 C CA . PRO A 1 202 ? 9.875 -3.220 34.956 1.00 24.72 1117 PRO A CA 1
ATOM 1562 C C . PRO A 1 202 ? 10.833 -4.378 34.720 1.00 27.74 1117 PRO A C 1
ATOM 1563 O O . PRO A 1 202 ? 11.586 -4.797 35.602 1.00 29.93 1117 PRO A O 1
ATOM 1567 N N . ASN A 1 203 ? 10.777 -4.912 33.498 1.00 22.35 1118 ASN A N 1
ATOM 1568 C CA . ASN A 1 203 ? 11.697 -5.964 33.090 1.00 24.74 1118 ASN A CA 1
ATOM 1569 C C . ASN A 1 203 ? 12.628 -5.566 31.953 1.00 23.89 1118 ASN A C 1
ATOM 1570 O O . ASN A 1 203 ? 13.440 -6.394 31.524 1.00 23.59 1118 ASN A O 1
ATOM 1575 N N . ILE A 1 204 ? 12.532 -4.340 31.441 1.00 21.06 1119 ILE A N 1
ATOM 1576 C CA . ILE A 1 204 ? 13.506 -3.824 30.484 1.00 19.96 1119 ILE A CA 1
ATOM 1577 C C . ILE A 1 204 ? 13.962 -2.450 30.946 1.00 20.01 1119 ILE A C 1
ATOM 1578 O O . ILE A 1 204 ? 13.258 -1.763 31.691 1.00 22.87 1119 ILE A O 1
ATOM 1583 N N . ILE A 1 205 ? 15.171 -2.066 30.539 1.00 21.25 1120 ILE A N 1
ATOM 1584 C CA . ILE A 1 205 ? 15.696 -0.735 30.852 1.00 22.72 1120 ILE A CA 1
ATOM 1585 C C . ILE A 1 205 ? 16.178 -0.044 29.583 1.00 20.21 1120 ILE A C 1
ATOM 1586 O O . ILE A 1 205 ? 16.744 -0.700 28.691 1.00 21.07 1120 ILE A O 1
ATOM 1591 N N . PRO A 1 206 ? 15.975 1.267 29.466 1.00 19.50 1121 PRO A N 1
ATOM 1592 C CA . PRO A 1 206 ? 16.531 2.020 28.336 1.00 20.19 1121 PRO A CA 1
ATOM 1593 C C . PRO A 1 206 ? 17.990 2.373 28.578 1.00 21.23 1121 PRO A C 1
ATOM 1594 O O . PRO A 1 206 ? 18.393 2.736 29.687 1.00 21.78 1121 PRO A O 1
ATOM 1598 N N . VAL A 1 207 ? 18.789 2.234 27.520 1.00 19.24 1122 VAL A N 1
ATOM 1599 C CA . VAL A 1 207 ? 20.207 2.570 27.534 1.00 20.98 1122 VAL A CA 1
ATOM 1600 C C . VAL A 1 207 ? 20.478 3.481 26.346 1.00 17.28 1122 VAL A C 1
ATOM 1601 O O . VAL A 1 207 ? 19.989 3.230 25.239 1.00 17.84 1122 VAL A O 1
ATOM 1605 N N . ARG A 1 208 ? 21.242 4.549 26.581 1.00 20.08 1123 ARG A N 1
ATOM 1606 C CA . ARG A 1 208 ? 21.627 5.471 25.517 1.00 17.38 1123 ARG A CA 1
ATOM 1607 C C . ARG A 1 208 ? 22.827 4.923 24.747 1.00 17.62 1123 ARG A C 1
ATOM 1608 O O . ARG A 1 208 ? 23.841 4.562 25.353 1.00 20.07 1123 ARG A O 1
ATOM 1616 N N . VAL A 1 209 ? 22.707 4.864 23.418 1.00 17.17 1124 VAL A N 1
ATOM 1617 C CA . VAL A 1 209 ? 23.700 4.210 22.565 1.00 17.39 1124 VAL A CA 1
ATOM 1618 C C . VAL A 1 209 ? 24.042 5.097 21.379 1.00 16.08 1124 VAL A C 1
ATOM 1619 O O . VAL A 1 209 ? 23.170 5.771 20.816 1.00 17.41 1124 VAL A O 1
ATOM 1623 N N . PHE A 1 210 ? 25.322 5.068 20.985 1.00 16.72 1125 PHE A N 1
ATOM 1624 C CA . PHE A 1 210 ? 25.808 5.718 19.774 1.00 17.26 1125 PHE A CA 1
ATOM 1625 C C . PHE A 1 210 ? 26.367 4.678 18.819 1.00 15.57 1125 PHE A C 1
ATOM 1626 O O . PHE A 1 210 ? 27.078 3.760 19.236 1.00 16.96 1125 PHE A O 1
ATOM 1634 N N . MET A 1 211 ? 26.014 4.818 17.542 1.00 15.08 1126 MET A N 1
ATOM 1635 C CA . MET A 1 211 ? 26.409 3.864 16.516 1.00 16.83 1126 MET A CA 1
ATOM 1636 C C . MET A 1 211 ? 27.044 4.590 15.334 1.00 17.42 1126 MET A C 1
ATOM 1637 O O . MET A 1 211 ? 28.253 4.840 15.348 1.00 16.86 1126 MET A O 1
ATOM 1642 N N . LEU A 1 212 ? 26.255 4.940 14.318 1.00 15.60 1127 LEU A N 1
ATOM 1643 C CA . LEU A 1 212 ? 26.804 5.499 13.086 1.00 16.86 1127 LEU A CA 1
ATOM 1644 C C . LEU A 1 212 ? 27.174 6.973 13.197 1.00 17.53 1127 LEU A C 1
ATOM 1645 O O . LEU A 1 212 ? 27.854 7.493 12.304 1.00 20.69 1127 LEU A O 1
ATOM 1650 N N . HIS A 1 213 ? 26.741 7.658 14.248 1.00 16.31 1128 HIS A N 1
ATOM 1651 C CA . HIS A 1 213 ? 27.124 9.031 14.538 1.00 15.77 1128 HIS A CA 1
ATOM 1652 C C . HIS A 1 213 ? 27.330 9.155 16.043 1.00 17.96 1128 HIS A C 1
ATOM 1653 O O . HIS A 1 213 ? 26.859 8.317 16.823 1.00 16.95 1128 HIS A O 1
ATOM 1660 N N . GLN A 1 214 ? 28.025 10.213 16.461 1.00 17.20 1129 GLN A N 1
ATOM 1661 C CA . GLN A 1 214 ? 28.239 10.466 17.882 1.00 17.34 1129 GLN A CA 1
ATOM 1662 C C . GLN A 1 214 ? 27.799 11.871 18.257 1.00 17.56 1129 GLN A C 1
ATOM 1663 O O . GLN A 1 214 ? 28.411 12.541 19.099 1.00 20.33 1129 GLN A O 1
ATOM 1669 N N . ASP A 1 215 ? 26.702 12.319 17.647 1.00 17.26 1130 ASP A N 1
ATOM 1670 C CA . ASP A 1 215 ? 26.087 13.598 17.998 1.00 18.33 1130 ASP A CA 1
ATOM 1671 C C . ASP A 1 215 ? 25.366 13.435 19.330 1.00 19.67 1130 ASP A C 1
ATOM 1672 O O . ASP A 1 215 ? 24.323 12.779 19.404 1.00 18.90 1130 ASP A O 1
ATOM 1677 N N . LEU A 1 216 ? 25.923 14.021 20.389 1.00 20.31 1131 LEU A N 1
ATOM 1678 C CA . LEU A 1 216 ? 25.441 13.769 21.743 1.00 20.98 1131 LEU A CA 1
ATOM 1679 C C . LEU A 1 216 ? 24.024 14.277 21.986 1.00 21.57 1131 LEU A C 1
ATOM 1680 O O . LEU A 1 216 ? 23.406 13.875 22.979 1.00 24.19 1131 LEU A O 1
ATOM 1685 N N . ARG A 1 217 ? 23.488 15.131 21.112 1.00 20.27 1132 ARG A N 1
ATOM 1686 C CA . ARG A 1 217 ? 22.088 15.514 21.239 1.00 19.99 1132 ARG A CA 1
ATOM 1687 C C . ARG A 1 217 ? 21.146 14.353 20.958 1.00 19.04 1132 ARG A C 1
ATOM 1688 O O . ARG A 1 217 ? 19.991 14.386 21.412 1.00 20.79 1132 ARG A O 1
ATOM 1696 N N . PHE A 1 218 ? 21.604 13.336 20.231 1.00 19.20 1133 PHE A N 1
ATOM 1697 C CA . PHE A 1 218 ? 20.724 12.299 19.690 1.00 19.48 1133 PHE A CA 1
ATOM 1698 C C . PHE A 1 218 ? 21.215 10.896 20.029 1.00 17.18 1133 PHE A C 1
ATOM 1699 O O . PHE A 1 218 ? 21.503 10.089 19.135 1.00 18.15 1133 PHE A O 1
ATOM 1707 N N . PRO A 1 219 ? 21.288 10.550 21.314 1.00 17.60 1134 PRO A N 1
ATOM 1708 C CA . PRO A 1 219 ? 21.493 9.141 21.646 1.00 18.76 1134 PRO A CA 1
ATOM 1709 C C . PRO A 1 219 ? 20.316 8.349 21.111 1.00 17.61 1134 PRO A C 1
ATOM 1710 O O . PRO A 1 219 ? 19.196 8.859 21.001 1.00 18.22 1134 PRO A O 1
ATOM 1714 N N . ARG A 1 220 ? 20.581 7.102 20.756 1.00 16.85 1135 ARG A N 1
ATOM 1715 C CA . ARG A 1 220 ? 19.529 6.168 20.390 1.00 16.98 1135 ARG A CA 1
ATOM 1716 C C . ARG A 1 220 ? 19.203 5.320 21.614 1.00 15.85 1135 ARG A C 1
ATOM 1717 O O . ARG A 1 220 ? 20.077 5.013 22.426 1.00 18.20 1135 ARG A O 1
ATOM 1725 N N . ILE A 1 221 ? 17.927 5.009 21.793 1.00 16.90 1136 ILE A N 1
ATOM 1726 C CA . ILE A 1 221 ? 17.454 4.415 23.037 1.00 17.59 1136 ILE A CA 1
ATOM 1727 C C . ILE A 1 221 ? 17.239 2.927 22.809 1.00 17.10 1136 ILE A C 1
ATOM 1728 O O . ILE A 1 221 ? 16.348 2.531 22.051 1.00 17.71 1136 ILE A O 1
ATOM 1733 N N . ALA A 1 222 ? 18.065 2.103 23.442 1.00 15.37 1137 ALA A N 1
ATOM 1734 C CA . ALA A 1 222 ? 18.008 0.654 23.305 1.00 16.73 1137 ALA A CA 1
ATOM 1735 C C . ALA A 1 222 ? 17.448 0.046 24.585 1.00 18.11 1137 ALA A C 1
ATOM 1736 O O . ALA A 1 222 ? 17.911 0.365 25.683 1.00 18.70 1137 ALA A O 1
ATOM 1738 N N . PHE A 1 223 ? 16.446 -0.815 24.451 1.00 16.57 1138 PHE A N 1
ATOM 1739 C CA . PHE A 1 223 ? 15.929 -1.543 25.608 1.00 16.41 1138 PHE A CA 1
ATOM 1740 C C . PHE A 1 223 ? 16.637 -2.881 25.743 1.00 17.98 1138 PHE A C 1
ATOM 1741 O O . PHE A 1 223 ? 16.708 -3.655 24.781 1.00 18.78 1138 PHE A O 1
ATOM 1749 N N . PHE A 1 224 ? 17.149 -3.150 26.940 1.00 18.11 1139 PHE A N 1
ATOM 1750 C CA . PHE A 1 224 ? 17.722 -4.440 27.288 1.00 18.51 1139 PHE A CA 1
ATOM 1751 C C . PHE A 1 224 ? 16.918 -5.026 28.444 1.00 21.40 1139 PHE A C 1
ATOM 1752 O O . PHE A 1 224 ? 16.422 -4.290 29.304 1.00 21.31 1139 PHE A O 1
ATOM 1760 N N . SER A 1 225 ? 16.793 -6.351 28.479 1.00 20.67 1140 SER A N 1
ATOM 1761 C CA . SER A 1 225 ? 16.104 -6.983 29.604 1.00 21.13 1140 SER A CA 1
ATOM 1762 C C . SER A 1 225 ? 16.926 -6.816 30.877 1.00 23.85 1140 SER A C 1
ATOM 1763 O O . SER A 1 225 ? 18.151 -6.950 30.863 1.00 25.51 1140 SER A O 1
ATOM 1766 N N . SER A 1 226 ? 16.255 -6.469 31.972 1.00 24.51 1141 SER A N 1
ATOM 1767 C CA . SER A 1 226 ? 16.908 -6.283 33.261 1.00 26.02 1141 SER A CA 1
ATOM 1768 C C . SER A 1 226 ? 16.907 -7.545 34.105 1.00 28.03 1141 SER A C 1
ATOM 1769 O O . SER A 1 226 ? 17.500 -7.556 35.186 1.00 35.08 1141 SER A O 1
ATOM 1772 N N . ARG A 1 227 ? 16.232 -8.589 33.643 1.00 28.51 1142 ARG A N 1
ATOM 1773 C CA . ARG A 1 227 ? 16.161 -9.872 34.327 1.00 29.95 1142 ARG A CA 1
ATOM 1774 C C . ARG A 1 227 ? 15.750 -10.901 33.288 1.00 29.80 1142 ARG A C 1
ATOM 1775 O O . ARG A 1 227 ? 15.422 -10.558 32.152 1.00 28.43 1142 ARG A O 1
ATOM 1783 N N . ASP A 1 228 ? 15.801 -12.172 33.673 1.00 31.54 1143 ASP A N 1
ATOM 1784 C CA . ASP A 1 228 ? 15.277 -13.210 32.797 1.00 32.67 1143 ASP A CA 1
ATOM 1785 C C . ASP A 1 228 ? 13.787 -12.984 32.575 1.00 32.68 1143 ASP A C 1
ATOM 1786 O O . ASP A 1 228 ? 13.033 -12.762 33.525 1.00 37.05 1143 ASP A O 1
ATOM 1791 N N . ILE A 1 229 ? 13.363 -13.041 31.317 1.00 28.99 1144 ILE A N 1
ATOM 1792 C CA . ILE A 1 229 ? 11.965 -12.857 30.943 1.00 28.14 1144 ILE A CA 1
ATOM 1793 C C . ILE A 1 229 ? 11.440 -14.187 30.419 1.00 29.92 1144 ILE A C 1
ATOM 1794 O O . ILE A 1 229 ? 12.094 -14.836 29.595 1.00 34.41 1144 ILE A O 1
ATOM 1799 N N . ARG A 1 230 ? 10.283 -14.615 30.921 1.00 32.96 1145 ARG A N 1
ATOM 1800 C CA . ARG A 1 230 ? 9.718 -15.884 30.487 1.00 36.29 1145 ARG A CA 1
ATOM 1801 C C . ARG A 1 230 ? 8.832 -15.688 29.260 1.00 33.22 1145 ARG A C 1
ATOM 1802 O O . ARG A 1 230 ? 8.354 -14.586 28.976 1.00 34.37 1145 ARG A O 1
ATOM 1810 N N . THR A 1 231 ? 8.624 -16.781 28.527 1.00 36.54 1146 THR A N 1
ATOM 1811 C CA . THR A 1 231 ? 7.759 -16.747 27.355 1.00 36.38 1146 THR A CA 1
ATOM 1812 C C . THR A 1 231 ? 6.367 -16.265 27.749 1.00 34.21 1146 THR A C 1
ATOM 1813 O O . THR A 1 231 ? 5.791 -16.729 28.740 1.00 36.24 1146 THR A O 1
ATOM 1817 N N . GLY A 1 232 ? 5.828 -15.333 26.963 1.00 34.69 1147 GLY A N 1
ATOM 1818 C CA . GLY A 1 232 ? 4.508 -14.783 27.189 1.00 32.35 1147 GLY A CA 1
ATOM 1819 C C . GLY A 1 232 ? 4.451 -13.597 28.126 1.00 33.68 1147 GLY A C 1
ATOM 1820 O O . GLY A 1 232 ? 3.385 -12.980 28.257 1.00 37.11 1147 GLY A O 1
ATOM 1821 N N . GLU A 1 233 ? 5.556 -13.255 28.776 1.00 30.85 1148 GLU A N 1
ATOM 1822 C CA . GLU A 1 233 ? 5.565 -12.154 29.727 1.00 28.95 1148 GLU A CA 1
ATOM 1823 C C . GLU A 1 233 ? 5.527 -10.816 28.991 1.00 26.09 1148 GLU A C 1
ATOM 1824 O O . GLU A 1 233 ? 6.215 -10.621 27.983 1.00 25.44 1148 GLU A O 1
ATOM 1830 N N . GLU A 1 234 ? 4.708 -9.897 29.497 1.00 26.71 1149 GLU A N 1
ATOM 1831 C CA . GLU A 1 234 ? 4.627 -8.567 28.915 1.00 24.61 1149 GLU A CA 1
ATOM 1832 C C . GLU A 1 234 ? 5.892 -7.774 29.229 1.00 24.62 1149 GLU A C 1
ATOM 1833 O O . GLU A 1 234 ? 6.386 -7.782 30.361 1.00 27.73 1149 GLU A O 1
ATOM 1839 N N . LEU A 1 235 ? 6.421 -7.096 28.213 1.00 22.43 1150 LEU A N 1
ATOM 1840 C CA . LEU A 1 235 ? 7.549 -6.191 28.401 1.00 22.41 1150 LEU A CA 1
ATOM 1841 C C . LEU A 1 235 ? 7.052 -4.856 28.930 1.00 25.04 1150 LEU A C 1
ATOM 1842 O O . LEU A 1 235 ? 5.984 -4.375 28.537 1.00 25.66 1150 LEU A O 1
ATOM 1847 N N . GLY A 1 236 ? 7.839 -4.243 29.806 1.00 23.15 1151 GLY A N 1
ATOM 1848 C CA . GLY A 1 236 ? 7.506 -2.919 30.293 1.00 24.40 1151 GLY A CA 1
ATOM 1849 C C . GLY A 1 236 ? 8.711 -2.239 30.890 1.00 21.84 1151 GLY A C 1
ATOM 1850 O O . GLY A 1 236 ? 9.578 -2.886 31.490 1.00 22.50 1151 GLY A O 1
ATOM 1851 N N . PHE A 1 237 ? 8.767 -0.921 30.724 1.00 22.57 1152 PHE A N 1
ATOM 1852 C CA . PHE A 1 237 ? 9.777 -0.088 31.358 1.00 23.12 1152 PHE A CA 1
ATOM 1853 C C . PHE A 1 237 ? 9.120 0.958 32.247 1.00 22.49 1152 PHE A C 1
ATOM 1854 O O . PHE A 1 237 ? 7.905 1.160 32.210 1.00 23.45 1152 PHE A O 1
ATOM 1862 N N . ASP A 1 238 ? 9.940 1.614 33.064 1.00 23.79 1153 ASP A N 1
ATOM 1863 C CA . ASP A 1 238 ? 9.478 2.691 33.935 1.00 22.92 1153 ASP A CA 1
ATOM 1864 C C . ASP A 1 238 ? 9.434 3.975 33.115 1.00 23.07 1153 ASP A C 1
ATOM 1865 O O . ASP A 1 238 ? 10.480 4.507 32.728 1.00 23.64 1153 ASP A O 1
ATOM 1870 N N . TYR A 1 239 ? 8.227 4.467 32.822 1.00 23.20 1154 TYR A N 1
ATOM 1871 C CA . TYR A 1 239 ? 8.098 5.701 32.049 1.00 22.92 1154 TYR A CA 1
ATOM 1872 C C . TYR A 1 239 ? 8.668 6.905 32.789 1.00 23.53 1154 TYR A C 1
ATOM 1873 O O . TYR A 1 239 ? 8.975 7.915 32.154 1.00 24.51 1154 TYR A O 1
ATOM 1882 N N . GLY A 1 240 ? 8.757 6.849 34.112 1.00 24.95 1155 GLY A N 1
ATOM 1883 C CA . GLY A 1 240 ? 9.349 7.923 34.882 1.00 28.42 1155 GLY A CA 1
ATOM 1884 C C . GLY A 1 240 ? 8.340 8.933 35.399 1.00 29.87 1155 GLY A C 1
ATOM 1885 O O . GLY A 1 240 ? 7.146 8.906 35.085 1.00 27.61 1155 GLY A O 1
ATOM 1886 N N . ASP A 1 241 ? 8.854 9.863 36.207 1.00 31.42 1156 ASP A N 1
ATOM 1887 C CA . ASP A 1 241 ? 7.985 10.759 36.963 1.00 33.14 1156 ASP A CA 1
ATOM 1888 C C . ASP A 1 241 ? 7.396 11.878 36.117 1.00 31.45 1156 ASP A C 1
ATOM 1889 O O . ASP A 1 241 ? 6.299 12.353 36.426 1.00 36.01 1156 ASP A O 1
ATOM 1894 N N . ARG A 1 242 ? 8.100 12.334 35.079 1.00 31.46 1157 ARG A N 1
ATOM 1895 C CA . ARG A 1 242 ? 7.528 13.366 34.218 1.00 33.67 1157 ARG A CA 1
ATOM 1896 C C . ARG A 1 242 ? 6.234 12.879 33.582 1.00 32.11 1157 ARG A C 1
ATOM 1897 O O . ARG A 1 242 ? 5.216 13.581 33.601 1.00 33.26 1157 ARG A O 1
ATOM 1905 N N . PHE A 1 243 ? 6.257 11.667 33.022 1.00 29.64 1158 PHE A N 1
ATOM 1906 C CA . PHE A 1 243 ? 5.044 11.075 32.468 1.00 26.85 1158 PHE A CA 1
ATOM 1907 C C . PHE A 1 243 ? 3.932 11.032 33.509 1.00 30.45 1158 PHE A C 1
ATOM 1908 O O . PHE A 1 243 ? 2.813 11.494 33.258 1.00 29.46 1158 PHE A O 1
ATOM 1916 N N . TRP A 1 244 ? 4.216 10.462 34.684 1.00 27.69 1159 TRP A N 1
ATOM 1917 C CA . TRP A 1 244 ? 3.151 10.218 35.648 1.00 30.12 1159 TRP A CA 1
ATOM 1918 C C . TRP A 1 244 ? 2.696 11.487 36.356 1.00 33.07 1159 TRP A C 1
ATOM 1919 O O . TRP A 1 244 ? 1.522 11.588 36.725 1.00 32.73 1159 TRP A O 1
ATOM 1930 N N . ASP A 1 245 ? 3.588 12.461 36.552 1.00 33.08 1160 ASP A N 1
ATOM 1931 C CA . ASP A 1 245 ? 3.142 13.751 37.069 1.00 34.78 1160 ASP A CA 1
ATOM 1932 C C . ASP A 1 245 ? 2.110 14.384 36.147 1.00 34.78 1160 ASP A C 1
ATOM 1933 O O . ASP A 1 245 ? 1.179 15.046 36.615 1.00 36.33 1160 ASP A O 1
ATOM 1938 N N . ILE A 1 246 ? 2.246 14.177 34.839 1.00 35.45 1161 ILE A N 1
ATOM 1939 C CA . ILE A 1 246 ? 1.297 14.750 33.891 1.00 35.78 1161 ILE A CA 1
ATOM 1940 C C . ILE A 1 246 ? 0.038 13.896 33.790 1.00 31.83 1161 ILE A C 1
ATOM 1941 O O . ILE A 1 246 ? -1.085 14.412 33.848 1.00 36.82 1161 ILE A O 1
ATOM 1946 N N . LYS A 1 247 ? 0.199 12.579 33.656 1.00 30.95 1162 LYS A N 1
ATOM 1947 C CA . LYS A 1 247 ? -0.915 11.717 33.275 1.00 32.70 1162 LYS A CA 1
ATOM 1948 C C . LYS A 1 247 ? -1.761 11.230 34.443 1.00 32.57 1162 LYS A C 1
ATOM 1949 O O . LYS A 1 247 ? -2.887 10.773 34.210 1.00 32.90 1162 LYS A O 1
ATOM 1955 N N . SER A 1 248 ? -1.254 11.295 35.682 1.00 34.65 1163 SER A N 1
ATOM 1956 C CA . SER A 1 248 ? -1.993 10.738 36.816 1.00 34.25 1163 SER A CA 1
ATOM 1957 C C . SER A 1 248 ? -3.384 11.343 36.952 1.00 35.18 1163 SER A C 1
ATOM 1958 O O . SER A 1 248 ? -4.312 10.662 37.402 1.00 37.22 1163 SER A O 1
ATOM 1961 N N . LYS A 1 249 ? -3.550 12.613 36.580 1.00 35.62 1164 LYS A N 1
ATOM 1962 C CA . LYS A 1 249 ? -4.867 13.234 36.668 1.00 42.13 1164 LYS A CA 1
ATOM 1963 C C . LYS A 1 249 ? -5.841 12.726 35.610 1.00 43.62 1164 LYS A C 1
ATOM 1964 O O . LYS A 1 249 ? -7.046 12.973 35.735 1.00 44.86 1164 LYS A O 1
ATOM 1970 N N . TYR A 1 250 ? -5.358 12.029 34.582 1.00 40.17 1165 TYR A N 1
ATOM 1971 C CA . TYR A 1 250 ? -6.203 11.481 33.525 1.00 36.26 1165 TYR A CA 1
ATOM 1972 C C . TYR A 1 250 ? -6.458 9.989 33.675 1.00 34.17 1165 TYR A C 1
ATOM 1973 O O . TYR A 1 250 ? -7.548 9.518 33.337 1.00 38.87 1165 TYR A O 1
ATOM 1982 N N . PHE A 1 251 ? -5.474 9.233 34.157 1.00 32.29 1166 PHE A N 1
ATOM 1983 C CA . PHE A 1 251 ? -5.646 7.808 34.401 1.00 30.80 1166 PHE A CA 1
ATOM 1984 C C . PHE A 1 251 ? -4.563 7.363 35.370 1.00 33.39 1166 PHE A C 1
ATOM 1985 O O . PHE A 1 251 ? -3.556 8.053 35.557 1.00 35.26 1166 PHE A O 1
ATOM 1993 N N . THR A 1 252 ? -4.777 6.195 35.971 1.00 30.29 1167 THR A N 1
ATOM 1994 C CA . THR A 1 252 ? -3.867 5.628 36.957 1.00 32.46 1167 THR A CA 1
ATOM 1995 C C . THR A 1 252 ? -3.288 4.310 36.458 1.00 29.85 1167 THR A C 1
ATOM 1996 O O . THR A 1 252 ? -3.791 3.694 35.515 1.00 29.88 1167 THR A O 1
ATOM 2000 N N . CYS A 1 253 ? -2.223 3.876 37.120 1.00 28.97 1168 CYS A N 1
ATOM 2001 C CA . CYS A 1 253 ? -1.502 2.686 36.697 1.00 30.37 1168 CYS A CA 1
ATOM 2002 C C . CYS A 1 253 ? -2.302 1.418 36.944 1.00 27.38 1168 CYS A C 1
ATOM 2003 O O . CYS A 1 253 ? -2.858 1.211 38.027 1.00 30.47 1168 CYS A O 1
ATOM 2006 N N . GLN A 1 254 ? -2.304 0.536 35.946 1.00 29.87 1169 GLN A N 1
ATOM 2007 C CA . GLN A 1 254 ? -2.959 -0.760 36.042 1.00 30.42 1169 GLN A CA 1
ATOM 2008 C C . GLN A 1 254 ? -1.965 -1.915 36.058 1.00 32.61 1169 GLN A C 1
ATOM 2009 O O . GLN A 1 254 ? -2.344 -3.051 35.764 1.00 37.78 1169 GLN A O 1
ATOM 2015 N N . CYS A 1 255 ? -0.698 -1.654 36.401 1.00 28.82 1170 CYS A N 1
ATOM 2016 C CA . CYS A 1 255 ? 0.302 -2.718 36.308 1.00 32.34 1170 CYS A CA 1
ATOM 2017 C C . CYS A 1 255 ? 0.024 -3.856 37.282 1.00 33.26 1170 CYS A C 1
ATOM 2018 O O . CYS A 1 255 ? 0.428 -4.997 37.027 1.00 38.42 1170 CYS A O 1
ATOM 2021 N N . GLY A 1 256 ? -0.663 -3.574 38.390 1.00 31.95 1171 GLY A N 1
ATOM 2022 C CA . GLY A 1 256 ? -1.065 -4.604 39.326 1.00 35.93 1171 GLY A CA 1
ATOM 2023 C C . GLY A 1 256 ? 0.014 -5.067 40.276 1.00 38.70 1171 GLY A C 1
ATOM 2024 O O . GLY A 1 256 ? -0.239 -5.978 41.076 1.00 41.15 1171 GLY A O 1
ATOM 2025 N N . SER A 1 257 ? 1.201 -4.475 40.219 1.00 36.06 1172 SER A N 1
ATOM 2026 C CA . SER A 1 257 ? 2.287 -4.860 41.104 1.00 38.35 1172 SER A CA 1
ATOM 2027 C C . SER A 1 257 ? 2.009 -4.427 42.538 1.00 38.91 1172 SER A C 1
ATOM 2028 O O . SER A 1 257 ? 1.362 -3.409 42.798 1.00 37.11 1172 SER A O 1
ATOM 2031 N N . GLU A 1 258 ? 2.490 -5.236 43.477 1.00 43.79 1173 GLU A N 1
ATOM 2032 C CA . GLU A 1 258 ? 2.502 -4.817 44.871 1.00 47.89 1173 GLU A CA 1
ATOM 2033 C C . GLU A 1 258 ? 3.404 -3.606 45.106 1.00 49.61 1173 GLU A C 1
ATOM 2034 O O . GLU A 1 258 ? 3.221 -2.893 46.097 1.00 53.29 1173 GLU A O 1
ATOM 2040 N N . LYS A 1 259 ? 4.371 -3.360 44.223 1.00 47.71 1174 LYS A N 1
ATOM 2041 C CA . LYS A 1 259 ? 5.215 -2.169 44.268 1.00 49.35 1174 LYS A CA 1
ATOM 2042 C C . LYS A 1 259 ? 4.675 -0.983 43.467 1.00 41.22 1174 LYS A C 1
ATOM 2043 O O . LYS A 1 259 ? 5.419 -0.020 43.254 1.00 41.64 1174 LYS A O 1
ATOM 2049 N N . CYS A 1 260 ? 3.420 -1.013 43.028 1.00 37.20 1175 CYS A N 1
ATOM 2050 C CA . CYS A 1 260 ? 2.907 0.059 42.181 1.00 33.51 1175 CYS A CA 1
ATOM 2051 C C . CYS A 1 260 ? 2.911 1.392 42.918 1.00 34.58 1175 CYS A C 1
ATOM 2052 O O . CYS A 1 260 ? 2.430 1.490 44.053 1.00 36.33 1175 CYS A O 1
ATOM 2055 N N . LYS A 1 261 ? 3.488 2.417 42.284 1.00 33.24 1176 LYS A N 1
ATOM 2056 C CA . LYS A 1 261 ? 3.532 3.761 42.853 1.00 35.07 1176 LYS A CA 1
ATOM 2057 C C . LYS A 1 261 ? 2.561 4.681 42.174 1.00 32.19 1176 LYS A C 1
ATOM 2058 O O . LYS A 1 261 ? 2.531 5.868 42.499 1.00 39.80 1176 LYS A O 1
ATOM 2064 N N . HIS A 1 262 ? 1.841 4.203 41.185 1.00 30.67 1177 HIS A N 1
ATOM 2065 C CA . HIS A 1 262 ? 1.060 5.114 40.375 1.00 29.76 1177 HIS A CA 1
ATOM 2066 C C . HIS A 1 262 ? -0.394 4.691 40.244 1.00 28.80 1177 HIS A C 1
ATOM 2067 O O . HIS A 1 262 ? -1.117 5.257 39.420 1.00 29.13 1177 HIS A O 1
ATOM 2074 N N . SER A 1 263 ? -0.842 3.713 41.021 1.00 29.00 1178 SER A N 1
ATOM 2075 C CA . SER A 1 263 ? -2.247 3.346 41.020 1.00 31.17 1178 SER A CA 1
ATOM 2076 C C . SER A 1 263 ? -3.072 4.408 41.742 1.00 31.98 1178 SER A C 1
ATOM 2077 O O . SER A 1 263 ? -2.552 5.269 42.461 1.00 29.81 1178 SER A O 1
ATOM 2080 N N . ALA A 1 264 ? -4.387 4.329 41.538 1.00 30.30 1179 ALA A N 1
ATOM 2081 C CA . ALA A 1 264 ? -5.297 5.207 42.262 1.00 30.01 1179 ALA A CA 1
ATOM 2082 C C . ALA A 1 264 ? -5.103 5.068 43.764 1.00 31.53 1179 ALA A C 1
ATOM 2083 O O . ALA A 1 264 ? -5.068 6.073 44.483 1.00 31.76 1179 ALA A O 1
ATOM 2085 N N . GLU A 1 265 ? -4.961 3.828 44.247 1.00 31.37 1180 GLU A N 1
ATOM 2086 C CA . GLU A 1 265 ? -4.683 3.576 45.657 1.00 32.75 1180 GLU A CA 1
ATOM 2087 C C . GLU A 1 265 ? -3.399 4.269 46.103 1.00 33.09 1180 GLU A C 1
ATOM 2088 O O . GLU A 1 265 ? -3.384 4.982 47.114 1.00 34.34 1180 GLU A O 1
ATOM 2094 N N . ALA A 1 266 ? -2.300 4.048 45.371 1.00 32.61 1181 ALA A N 1
ATOM 2095 C CA . ALA A 1 266 ? -1.016 4.618 45.770 1.00 34.71 1181 ALA A CA 1
ATOM 2096 C C . ALA A 1 266 ? -1.077 6.138 45.808 1.00 33.59 1181 ALA A C 1
ATOM 2097 O O . ALA A 1 266 ? -0.575 6.766 46.749 1.00 35.19 1181 ALA A O 1
ATOM 2099 N N . ILE A 1 267 ? -1.698 6.743 44.796 1.00 32.48 1182 ILE A N 1
ATOM 2100 C CA . ILE A 1 267 ? -1.850 8.193 44.762 1.00 38.86 1182 ILE A CA 1
ATOM 2101 C C . ILE A 1 267 ? -2.667 8.675 45.952 1.00 40.43 1182 ILE A C 1
ATOM 2102 O O . ILE A 1 267 ? -2.332 9.683 46.588 1.00 45.42 1182 ILE A O 1
ATOM 2107 N N . ALA A 1 268 ? -3.741 7.954 46.286 1.00 37.41 1183 ALA A N 1
ATOM 2108 C CA . ALA A 1 268 ? -4.606 8.372 47.384 1.00 38.84 1183 ALA A CA 1
ATOM 2109 C C . ALA A 1 268 ? -3.895 8.274 48.727 1.00 41.16 1183 ALA A C 1
ATOM 2110 O O . ALA A 1 268 ? -4.037 9.162 49.576 1.00 44.58 1183 ALA A O 1
ATOM 2112 N N . LEU A 1 269 ? -3.112 7.212 48.933 1.00 37.13 1184 LEU A N 1
ATOM 2113 C CA . LEU A 1 269 ? -2.389 7.065 50.193 1.00 39.19 1184 LEU A CA 1
ATOM 2114 C C . LEU A 1 269 ? -1.342 8.154 50.381 1.00 41.41 1184 LEU A C 1
ATOM 2115 O O . LEU A 1 269 ? -1.077 8.561 51.518 1.00 43.06 1184 LEU A O 1
ATOM 2120 N N . GLU A 1 270 ? -0.752 8.650 49.289 1.00 44.43 1185 GLU A N 1
ATOM 2121 C CA . GLU A 1 270 ? 0.218 9.732 49.419 1.00 52.64 1185 GLU A CA 1
ATOM 2122 C C . GLU A 1 270 ? -0.458 11.056 49.755 1.00 52.86 1185 GLU A C 1
ATOM 2123 O O . GLU A 1 270 ? 0.037 11.815 50.596 1.00 55.17 1185 GLU A O 1
ATOM 2129 N N . GLN A 1 271 ? -1.598 11.344 49.123 1.00 46.86 1186 GLN A N 1
ATOM 2130 C CA . GLN A 1 271 ? -2.332 12.566 49.437 1.00 55.70 1186 GLN A CA 1
ATOM 2131 C C . GLN A 1 271 ? -2.899 12.541 50.853 1.00 58.44 1186 GLN A C 1
ATOM 2132 O O . GLN A 1 271 ? -2.999 13.591 51.499 1.00 63.68 1186 GLN A O 1
ATOM 2138 N N . SER A 1 272 ? -3.287 11.363 51.349 1.00 53.27 1187 SER A N 1
ATOM 2139 C CA . SER A 1 272 ? -3.820 11.288 52.703 1.00 53.01 1187 SER A CA 1
ATOM 2140 C C . SER A 1 272 ? -2.750 11.576 53.750 1.00 59.10 1187 SER A C 1
ATOM 2141 O O . SER A 1 272 ? -3.053 12.169 54.791 1.00 60.62 1187 SER A O 1
ATOM 2144 N N . ARG A 1 273 ? -1.496 11.189 53.494 1.00 65.83 1188 ARG A N 1
ATOM 2145 C CA . ARG A 1 273 ? -0.429 11.482 54.446 1.00 71.85 1188 ARG A CA 1
ATOM 2146 C C . ARG A 1 273 ? 0.041 12.925 54.354 1.00 72.69 1188 ARG A C 1
ATOM 2147 O O . ARG A 1 273 ? 0.640 13.436 55.308 1.00 75.55 1188 ARG A O 1
ATOM 2155 N N . LEU A 1 274 ? -0.233 13.586 53.227 1.00 69.69 1189 LEU A N 1
ATOM 2156 C CA . LEU A 1 274 ? -0.049 15.028 53.142 1.00 73.11 1189 LEU A CA 1
ATOM 2157 C C . LEU A 1 274 ? -0.869 15.730 54.219 1.00 78.49 1189 LEU A C 1
ATOM 2158 O O . LEU A 1 274 ? -0.379 16.647 54.889 1.00 85.44 1189 LEU A O 1
ATOM 2163 N N . ALA A 1 275 ? -2.121 15.315 54.393 1.00 78.51 1190 ALA A N 1
ATOM 2164 C CA . ALA A 1 275 ? -3.019 15.910 55.375 1.00 80.84 1190 ALA A CA 1
ATOM 2165 C C . ALA A 1 275 ? -2.775 15.333 56.766 1.00 83.32 1190 ALA A C 1
ATOM 2166 O O . ALA A 1 275 ? -1.632 15.131 57.176 1.00 85.58 1190 ALA A O 1
ATOM 2168 N N . ILE B 1 1 ? 54.893 -20.060 -13.740 1.00 60.82 916 ILE B N 1
ATOM 2169 C CA . ILE B 1 1 ? 55.783 -19.710 -12.640 1.00 60.05 916 ILE B CA 1
ATOM 2170 C C . ILE B 1 1 ? 55.011 -19.107 -11.467 1.00 52.89 916 ILE B C 1
ATOM 2171 O O . ILE B 1 1 ? 54.983 -19.677 -10.378 1.00 56.78 916 ILE B O 1
ATOM 2176 N N . ARG B 1 2 ? 54.380 -17.957 -11.690 1.00 53.44 917 ARG B N 1
ATOM 2177 C CA . ARG B 1 2 ? 53.726 -17.238 -10.604 1.00 53.22 917 ARG B CA 1
ATOM 2178 C C . ARG B 1 2 ? 52.342 -1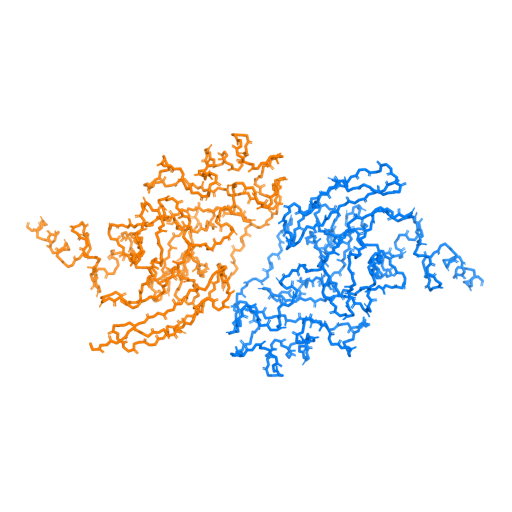7.815 -10.331 1.00 54.49 917 ARG B C 1
ATOM 2179 O O . ARG B 1 2 ? 51.562 -18.060 -11.257 1.00 61.11 917 ARG B O 1
ATOM 2187 N N . THR B 1 3 ? 52.044 -18.019 -9.054 1.00 36.58 918 THR B N 1
ATOM 2188 C CA . THR B 1 3 ? 50.789 -18.588 -8.588 1.00 34.56 918 THR B CA 1
ATOM 2189 C C . THR B 1 3 ? 49.828 -17.482 -8.163 1.00 30.76 918 THR B C 1
ATOM 2190 O O . THR B 1 3 ? 50.245 -16.387 -7.783 1.00 29.15 918 THR B O 1
ATOM 2194 N N . GLU B 1 4 ? 48.527 -17.760 -8.275 1.00 27.48 919 GLU B N 1
ATOM 2195 C CA . GLU B 1 4 ? 47.522 -16.821 -7.805 1.00 24.18 919 GLU B CA 1
ATOM 2196 C C . GLU B 1 4 ? 47.357 -17.036 -6.306 1.00 23.86 919 GLU B C 1
ATOM 2197 O O . GLU B 1 4 ? 47.137 -18.167 -5.859 1.00 27.97 919 GLU B O 1
ATOM 2203 N N . LYS B 1 5 ? 47.484 -15.965 -5.530 1.00 22.74 920 LYS B N 1
ATOM 2204 C CA . LYS B 1 5 ? 47.356 -16.036 -4.079 1.00 23.16 920 LYS B CA 1
ATOM 2205 C C . LYS B 1 5 ? 46.113 -15.273 -3.641 1.00 21.26 920 LYS B C 1
ATOM 2206 O O . LYS B 1 5 ? 45.783 -14.231 -4.215 1.00 19.73 920 LYS B O 1
ATOM 2212 N N . ILE B 1 6 ? 45.409 -15.803 -2.639 1.00 21.71 921 ILE B N 1
ATOM 2213 C CA . ILE B 1 6 ? 44.300 -15.097 -1.999 1.00 21.50 921 ILE B CA 1
ATOM 2214 C C . ILE B 1 6 ? 44.899 -14.196 -0.929 1.00 22.87 921 ILE B C 1
ATOM 2215 O O . ILE B 1 6 ? 45.485 -14.679 0.043 1.00 27.27 921 ILE B O 1
ATOM 2220 N N . ILE B 1 7 ? 44.873 -12.897 -1.185 1.00 20.03 922 ILE B N 1
ATOM 2221 C CA . ILE B 1 7 ? 45.517 -11.934 -0.298 1.00 19.89 922 ILE B CA 1
ATOM 2222 C C . ILE B 1 7 ? 44.579 -11.291 0.724 1.00 24.45 922 ILE B C 1
ATOM 2223 O O . ILE B 1 7 ? 45.047 -10.729 1.720 1.00 27.91 922 ILE B O 1
ATOM 2228 N N . CYS B 1 8 ? 43.284 -11.228 0.436 1.00 20.65 923 CYS B N 1
ATOM 2229 C CA . CYS B 1 8 ? 42.317 -10.770 1.426 1.00 22.20 923 CYS B CA 1
ATOM 2230 C C . CYS B 1 8 ? 41.058 -11.611 1.293 1.00 18.15 923 CYS B C 1
ATOM 2231 O O . CYS B 1 8 ? 40.570 -11.820 0.180 1.00 18.48 923 CYS B O 1
ATOM 2234 N N . ARG B 1 9 ? 40.537 -12.101 2.419 1.00 19.88 924 ARG B N 1
ATOM 2235 C CA . ARG B 1 9 ? 39.303 -12.878 2.372 1.00 20.62 924 ARG B CA 1
ATOM 2236 C C . ARG B 1 9 ? 38.083 -12.004 2.065 1.00 19.17 924 ARG B C 1
ATOM 2237 O O . ARG B 1 9 ? 37.114 -12.479 1.460 1.00 20.46 924 ARG B O 1
ATOM 2245 N N . ASP B 1 10 ? 38.097 -10.738 2.474 1.00 17.65 925 ASP B N 1
ATOM 2246 C CA . ASP B 1 10 ? 36.950 -9.858 2.231 1.00 14.82 925 ASP B CA 1
ATOM 2247 C C . ASP B 1 10 ? 37.408 -8.419 2.402 1.00 13.81 925 ASP B C 1
ATOM 2248 O O . ASP B 1 10 ? 37.580 -7.966 3.539 1.00 15.97 925 ASP B O 1
ATOM 2253 N N . VAL B 1 11 ? 37.569 -7.695 1.292 1.00 15.14 926 VAL B N 1
ATOM 2254 C CA . VAL B 1 11 ? 37.994 -6.305 1.402 1.00 16.94 926 VAL B CA 1
ATOM 2255 C C . VAL B 1 11 ? 36.939 -5.446 2.074 1.00 15.45 926 VAL B C 1
ATOM 2256 O O . VAL B 1 11 ? 37.254 -4.351 2.561 1.00 16.65 926 VAL B O 1
ATOM 2260 N N . ALA B 1 12 ? 35.696 -5.926 2.133 1.00 13.77 927 ALA B N 1
ATOM 2261 C CA . ALA B 1 12 ? 34.597 -5.169 2.728 1.00 14.61 927 ALA B CA 1
ATOM 2262 C C . ALA B 1 12 ? 34.456 -5.386 4.230 1.00 18.40 927 ALA B C 1
ATOM 2263 O O . ALA B 1 12 ? 33.583 -4.763 4.850 1.00 18.12 927 ALA B O 1
ATOM 2265 N N . ARG B 1 13 ? 35.282 -6.244 4.835 1.00 16.53 928 ARG B N 1
ATOM 2266 C CA . ARG B 1 13 ? 35.273 -6.445 6.287 1.00 17.72 928 ARG B CA 1
ATOM 2267 C C . ARG B 1 13 ? 33.888 -6.836 6.807 1.00 18.21 928 ARG B C 1
ATOM 2268 O O . ARG B 1 13 ? 33.484 -6.420 7.892 1.00 20.03 928 ARG B O 1
ATOM 2276 N N . GLY B 1 14 ? 33.148 -7.617 6.021 1.00 15.67 929 GLY B N 1
ATOM 2277 C CA . GLY B 1 14 ? 31.835 -8.083 6.446 1.00 16.41 929 GLY B CA 1
ATOM 2278 C C . GLY B 1 14 ? 30.705 -7.096 6.266 1.00 17.22 929 GLY B C 1
ATOM 2279 O O . GLY B 1 14 ? 29.572 -7.388 6.691 1.00 18.53 929 GLY B O 1
ATOM 2280 N N . TYR B 1 15 ? 30.955 -5.944 5.640 1.00 16.29 930 TYR B N 1
ATOM 2281 C CA . TYR B 1 15 ? 29.918 -4.924 5.518 1.00 16.13 930 TYR B CA 1
ATOM 2282 C C . TYR B 1 15 ? 28.980 -5.133 4.338 1.00 20.21 930 TYR B C 1
ATOM 2283 O O . TYR B 1 15 ? 27.932 -4.476 4.290 1.00 23.62 930 TYR B O 1
ATOM 2292 N N . GLU B 1 16 ? 29.313 -5.991 3.380 1.00 16.24 931 GLU B N 1
ATOM 2293 C CA . GLU B 1 16 ? 28.402 -6.262 2.277 1.00 16.33 931 GLU B CA 1
ATOM 2294 C C . GLU B 1 16 ? 27.648 -7.561 2.534 1.00 16.92 931 GLU B C 1
ATOM 2295 O O . GLU B 1 16 ? 27.926 -8.283 3.491 1.00 18.07 931 GLU B O 1
ATOM 2301 N N . ASN B 1 17 ? 26.674 -7.853 1.666 1.00 16.08 932 ASN B N 1
ATOM 2302 C CA . ASN B 1 17 ? 25.889 -9.074 1.843 1.00 16.93 932 ASN B CA 1
ATOM 2303 C C . ASN B 1 17 ? 26.728 -10.319 1.623 1.00 17.59 932 ASN B C 1
ATOM 2304 O O . ASN B 1 17 ? 26.367 -11.395 2.121 1.00 20.67 932 ASN B O 1
ATOM 2309 N N . VAL B 1 18 ? 27.803 -10.195 0.853 1.00 16.39 933 VAL B N 1
ATOM 2310 C CA . VAL B 1 18 ? 28.689 -11.300 0.497 1.00 19.17 933 VAL B CA 1
ATOM 2311 C C . VAL B 1 18 ? 30.119 -10.817 0.656 1.00 16.45 933 VAL B C 1
ATOM 2312 O O . VAL B 1 18 ? 30.379 -9.609 0.625 1.00 16.52 933 VAL B O 1
ATOM 2316 N N . PRO B 1 19 ? 31.066 -11.735 0.860 1.00 17.49 934 PRO B N 1
ATOM 2317 C CA . PRO B 1 19 ? 32.471 -11.324 0.904 1.00 16.91 934 PRO B CA 1
ATOM 2318 C C . PRO B 1 19 ? 32.944 -10.951 -0.488 1.00 17.00 934 PRO B C 1
ATOM 2319 O O . PRO B 1 19 ? 32.436 -11.445 -1.498 1.00 18.75 934 PRO B O 1
ATOM 2323 N N . ILE B 1 20 ? 33.919 -10.056 -0.531 1.00 15.49 935 ILE B N 1
ATOM 2324 C CA . ILE B 1 20 ? 34.579 -9.708 -1.786 1.00 14.90 935 ILE B CA 1
ATOM 2325 C C . ILE B 1 20 ? 36.066 -9.982 -1.609 1.00 14.82 935 ILE B C 1
ATOM 2326 O O . ILE B 1 20 ? 36.794 -9.126 -1.093 1.00 15.02 935 ILE B O 1
ATOM 2331 N N . PRO B 1 21 ? 36.551 -11.156 -2.002 1.00 14.28 936 PRO B N 1
ATOM 2332 C CA . PRO B 1 21 ? 37.964 -11.490 -1.790 1.00 14.61 936 PRO B CA 1
ATOM 2333 C C . PRO B 1 21 ? 38.865 -10.776 -2.785 1.00 16.69 936 PRO B C 1
ATOM 2334 O O . PRO B 1 21 ? 38.425 -10.254 -3.814 1.00 16.62 936 PRO B O 1
ATOM 2338 N N . CYS B 1 22 ? 40.157 -10.748 -2.450 1.00 16.98 937 CYS B N 1
ATOM 2339 C CA . CYS B 1 22 ? 41.179 -10.165 -3.307 1.00 15.79 937 CYS B CA 1
ATOM 2340 C C . CYS B 1 22 ? 42.243 -11.214 -3.602 1.00 16.37 937 CYS B C 1
ATOM 2341 O O . CYS B 1 22 ? 42.717 -11.889 -2.683 1.00 17.65 937 CYS B O 1
ATOM 2344 N N . VAL B 1 23 ? 42.599 -11.361 -4.883 1.00 15.34 938 VAL B N 1
ATOM 2345 C CA . VAL B 1 23 ? 43.647 -12.279 -5.317 1.00 15.62 938 VAL B CA 1
ATOM 2346 C C . VAL B 1 23 ? 44.643 -11.538 -6.189 1.00 16.86 938 VAL B C 1
ATOM 2347 O O . VAL B 1 23 ? 44.356 -10.483 -6.761 1.00 16.21 938 VAL B O 1
ATOM 2351 N N . ASN B 1 24 ? 45.833 -12.126 -6.299 1.00 17.17 939 ASN B N 1
ATOM 2352 C CA . ASN B 1 24 ? 46.882 -11.571 -7.143 1.00 16.09 939 ASN B CA 1
ATOM 2353 C C . ASN B 1 24 ? 47.716 -12.721 -7.692 1.00 18.14 939 ASN B C 1
ATOM 2354 O O . ASN B 1 24 ? 48.352 -13.442 -6.921 1.00 18.18 939 ASN B O 1
ATOM 2359 N N . GLY B 1 25 ? 47.664 -12.911 -9.008 1.00 17.72 940 GLY B N 1
ATOM 2360 C CA . GLY B 1 25 ? 48.545 -13.851 -9.673 1.00 20.73 940 GLY B CA 1
ATOM 2361 C C . GLY B 1 25 ? 49.456 -13.176 -10.674 1.00 22.62 940 GLY B C 1
ATOM 2362 O O . GLY B 1 25 ? 49.990 -13.843 -11.564 1.00 26.91 940 GLY B O 1
ATOM 2363 N N . VAL B 1 26 ? 49.688 -11.872 -10.525 1.00 18.13 941 VAL B N 1
ATOM 2364 C CA . VAL B 1 26 ? 50.437 -11.082 -11.497 1.00 21.23 941 VAL B CA 1
ATOM 2365 C C . VAL B 1 26 ? 51.754 -10.572 -10.921 1.00 21.99 941 VAL B C 1
ATOM 2366 O O . VAL B 1 26 ? 52.801 -10.675 -11.563 1.00 24.12 941 VAL B O 1
ATOM 2370 N N . ASP B 1 27 ? 51.723 -9.992 -9.727 1.00 21.77 942 ASP B N 1
ATOM 2371 C CA . ASP B 1 27 ? 52.896 -9.334 -9.160 1.00 22.83 942 ASP B CA 1
ATOM 2372 C C . ASP B 1 27 ? 52.895 -9.512 -7.642 1.00 23.19 942 ASP B C 1
ATOM 2373 O O . ASP B 1 27 ? 52.060 -10.228 -7.081 1.00 23.64 942 ASP B O 1
ATOM 2378 N N . GLY B 1 28 ? 53.823 -8.836 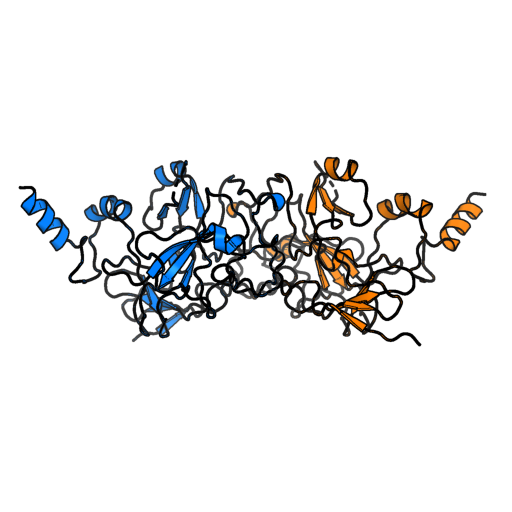-6.972 1.00 29.81 943 GLY B N 1
ATOM 2379 C CA . GLY B 1 28 ? 53.958 -8.933 -5.535 1.00 27.97 943 GLY B CA 1
ATOM 2380 C C . GLY B 1 28 ? 53.168 -7.926 -4.732 1.00 28.28 943 GLY B C 1
ATOM 2381 O O . GLY B 1 28 ? 53.407 -7.785 -3.529 1.00 35.36 943 GLY B O 1
ATOM 2382 N N . GLU B 1 29 ? 52.217 -7.237 -5.342 1.00 27.49 944 GLU B N 1
ATOM 2383 C CA . GLU B 1 29 ? 51.507 -6.191 -4.624 1.00 29.51 944 GLU B CA 1
ATOM 2384 C C . GLU B 1 29 ? 50.571 -6.811 -3.590 1.00 26.49 944 GLU B C 1
ATOM 2385 O O . GLU B 1 29 ? 49.769 -7.694 -3.930 1.00 22.80 944 GLU B O 1
ATOM 2391 N N . PRO B 1 30 ? 50.656 -6.404 -2.329 1.00 27.10 945 PRO B N 1
ATOM 2392 C CA . PRO B 1 30 ? 49.766 -6.930 -1.294 1.00 25.62 945 PRO B CA 1
ATOM 2393 C C . PRO B 1 30 ? 48.398 -6.265 -1.379 1.00 28.70 945 PRO B C 1
ATOM 2394 O O . PRO B 1 30 ? 48.152 -5.374 -2.193 1.00 25.16 945 PRO B O 1
ATOM 2398 N N . CYS B 1 31 ? 47.497 -6.736 -0.528 1.00 26.89 946 CYS B N 1
ATOM 2399 C CA . CYS B 1 31 ? 46.144 -6.213 -0.505 1.00 25.34 946 CYS B CA 1
ATOM 2400 C C . CYS B 1 31 ? 46.177 -4.695 -0.326 1.00 24.44 946 CYS B C 1
ATOM 2401 O O . CYS B 1 31 ? 46.894 -4.196 0.556 1.00 27.33 946 CYS B O 1
ATOM 2404 N N . PRO B 1 32 ? 45.439 -3.935 -1.138 1.00 24.10 947 PRO B N 1
ATOM 2405 C CA . PRO B 1 32 ? 45.488 -2.472 -1.019 1.00 24.14 947 PRO B CA 1
ATOM 2406 C C . PRO B 1 32 ? 44.931 -2.029 0.326 1.00 25.81 947 PRO B C 1
ATOM 2407 O O . PRO B 1 32 ? 43.866 -2.480 0.758 1.00 25.82 947 PRO B O 1
ATOM 2411 N N . GLU B 1 33 ? 45.663 -1.141 0.990 1.00 27.56 948 GLU B N 1
ATOM 2412 C CA . GLU B 1 33 ? 45.255 -0.629 2.292 1.00 33.18 948 GLU B CA 1
ATOM 2413 C C . GLU B 1 33 ? 45.328 0.890 2.375 1.00 32.50 948 GLU B C 1
ATOM 2414 O O . GLU B 1 33 ? 45.195 1.445 3.471 1.00 35.96 948 GLU B O 1
ATOM 2420 N N . ASP B 1 34 ? 45.546 1.579 1.256 1.00 28.98 949 ASP B N 1
ATOM 2421 C CA . ASP B 1 34 ? 45.711 3.028 1.276 1.00 29.83 949 ASP B CA 1
ATOM 2422 C C . ASP B 1 34 ? 44.389 3.767 1.151 1.00 26.05 949 ASP B C 1
ATOM 2423 O O . ASP B 1 34 ? 44.337 4.848 0.551 1.00 32.26 949 ASP B O 1
ATOM 2428 N N . TYR B 1 35 ? 43.322 3.213 1.720 1.00 21.86 950 TYR B N 1
ATOM 2429 C CA . TYR B 1 35 ? 41.993 3.803 1.681 1.00 21.62 950 TYR B CA 1
ATOM 2430 C C . TYR B 1 35 ? 41.198 3.134 2.789 1.00 22.86 950 TYR B C 1
ATOM 2431 O O . TYR B 1 35 ? 41.635 2.142 3.376 1.00 22.87 950 TYR B O 1
ATOM 2440 N N . LYS B 1 36 ? 40.021 3.681 3.067 1.00 20.46 951 LYS B N 1
ATOM 2441 C CA . LYS B 1 36 ? 39.094 3.114 4.039 1.00 18.97 951 LYS B CA 1
ATOM 2442 C C . LYS B 1 36 ? 37.886 2.555 3.298 1.00 17.56 951 LYS B C 1
ATOM 2443 O O . LYS B 1 36 ? 37.193 3.304 2.604 1.00 17.87 951 LYS B O 1
ATOM 2449 N N . TYR B 1 37 ? 37.635 1.249 3.433 1.00 17.37 952 TYR B N 1
ATOM 2450 C CA . TYR B 1 37 ? 36.436 0.674 2.821 1.00 14.11 952 TYR B CA 1
ATOM 2451 C C . TYR B 1 37 ? 35.201 1.100 3.605 1.00 14.93 952 TYR B C 1
ATOM 2452 O O . TYR B 1 37 ? 35.132 0.887 4.818 1.00 18.03 952 TYR B O 1
ATOM 2461 N N . ILE B 1 38 ? 34.241 1.703 2.907 1.00 14.75 953 ILE B N 1
ATOM 2462 C CA . ILE B 1 38 ? 32.921 2.003 3.463 1.00 14.32 953 ILE B CA 1
ATOM 2463 C C . ILE B 1 38 ? 31.875 1.442 2.516 1.00 17.03 953 ILE B C 1
ATOM 2464 O O . ILE B 1 38 ? 32.037 1.488 1.293 1.00 16.30 953 ILE B O 1
ATOM 2469 N N . SER B 1 39 ? 30.780 0.933 3.078 1.00 15.94 954 SER B N 1
ATOM 2470 C CA . SER B 1 39 ? 29.741 0.358 2.240 1.00 17.86 954 SER B CA 1
ATOM 2471 C C . SER B 1 39 ? 28.668 1.357 1.844 1.00 16.27 954 SER B C 1
ATOM 2472 O O . SER B 1 39 ? 27.897 1.067 0.924 1.00 19.82 954 SER B O 1
ATOM 2475 N N . GLU B 1 40 ? 28.598 2.504 2.518 1.00 17.87 955 GLU B N 1
ATOM 2476 C CA . GLU B 1 40 ? 27.653 3.569 2.203 1.00 17.37 955 GLU B CA 1
ATOM 2477 C C . GLU B 1 40 ? 28.393 4.897 2.153 1.00 17.47 955 GLU B C 1
ATOM 2478 O O . GLU B 1 40 ? 29.424 5.061 2.808 1.00 16.67 955 GLU B O 1
ATOM 2484 N N . ASN B 1 41 ? 27.856 5.849 1.381 1.00 17.38 956 ASN B N 1
ATOM 2485 C CA . ASN B 1 41 ? 28.531 7.133 1.219 1.00 18.36 956 ASN B CA 1
ATOM 2486 C C . ASN B 1 41 ? 28.753 7.810 2.567 1.00 17.63 956 ASN B C 1
ATOM 2487 O O . ASN B 1 41 ? 27.937 7.703 3.489 1.00 18.79 956 ASN B O 1
ATOM 2492 N N . CYS B 1 42 ? 29.870 8.524 2.669 1.00 17.84 957 CYS B N 1
ATOM 2493 C CA . CYS B 1 42 ? 30.191 9.269 3.876 1.00 17.40 957 CYS B CA 1
ATOM 2494 C C . CYS B 1 42 ? 30.268 10.756 3.568 1.00 16.00 957 CYS B C 1
ATOM 2495 O O . CYS B 1 42 ? 30.341 11.174 2.410 1.00 18.48 957 CYS B O 1
ATOM 2498 N N . GLU B 1 43 ? 30.230 11.548 4.633 1.00 16.21 958 GLU B N 1
ATOM 2499 C CA . GLU B 1 43 ? 30.315 12.995 4.563 1.00 19.50 958 GLU B CA 1
ATOM 2500 C C . GLU B 1 43 ? 31.469 13.428 5.453 1.00 18.42 958 GLU B C 1
ATOM 2501 O O . GLU B 1 43 ? 31.672 12.864 6.530 1.00 18.21 958 GLU B O 1
ATOM 2507 N N . THR B 1 44 ? 32.235 14.416 4.990 1.00 17.23 959 THR B N 1
ATOM 2508 C CA . THR B 1 44 ? 33.346 14.987 5.746 1.00 17.94 959 THR B CA 1
ATOM 2509 C C . THR B 1 44 ? 33.168 16.481 5.964 1.00 21.17 959 THR B C 1
ATOM 2510 O O . THR B 1 44 ? 34.109 17.167 6.394 1.00 23.67 959 THR B O 1
ATOM 2514 N N . SER B 1 45 ? 31.994 17.000 5.649 1.00 21.16 960 SER B N 1
ATOM 2515 C CA . SER B 1 45 ? 31.608 18.373 5.918 1.00 20.60 960 SER B CA 1
ATOM 2516 C C . SER B 1 45 ? 30.091 18.370 5.907 1.00 22.25 960 SER B C 1
ATOM 2517 O O . SER B 1 45 ? 29.467 17.373 5.548 1.00 25.56 960 SER B O 1
ATOM 2520 N N . THR B 1 46 ? 29.503 19.479 6.332 1.00 21.91 961 THR B N 1
ATOM 2521 C CA . THR B 1 46 ? 28.051 19.596 6.387 1.00 23.31 961 THR B CA 1
ATOM 2522 C C . THR B 1 46 ? 27.466 19.700 4.983 1.00 26.92 961 THR B C 1
ATOM 2523 O O . THR B 1 46 ? 27.736 20.664 4.259 1.00 30.49 961 THR B O 1
ATOM 2527 N N . MET B 1 47 ? 26.641 18.729 4.609 1.00 21.38 962 MET B N 1
ATOM 2528 C CA . MET B 1 47 ? 26.033 18.731 3.289 1.00 20.93 962 MET B CA 1
ATOM 2529 C C . MET B 1 47 ? 24.566 19.126 3.313 1.00 19.71 962 MET B C 1
ATOM 2530 O O . MET B 1 47 ? 24.016 19.493 2.266 1.00 20.74 962 MET B O 1
ATOM 2535 N N . ASN B 1 48 ? 23.933 19.048 4.476 1.00 19.71 963 ASN B N 1
ATOM 2536 C CA . ASN B 1 48 ? 22.535 19.447 4.644 1.00 18.48 963 ASN B CA 1
ATOM 2537 C C . ASN B 1 48 ? 21.634 18.734 3.637 1.00 17.92 963 ASN B C 1
ATOM 2538 O O . ASN B 1 48 ? 20.780 19.337 2.982 1.00 18.22 963 ASN B O 1
ATOM 2543 N N . ILE B 1 49 ? 21.851 17.426 3.504 1.00 16.83 964 ILE B N 1
ATOM 2544 C CA . ILE B 1 49 ? 20.961 16.601 2.699 1.00 16.61 964 ILE B CA 1
ATOM 2545 C C . ILE B 1 49 ? 19.558 16.664 3.280 1.00 17.12 964 ILE B C 1
ATOM 2546 O O . ILE B 1 49 ? 19.373 16.565 4.501 1.00 17.61 964 ILE B O 1
ATOM 2551 N N . ASP B 1 50 ? 18.565 16.842 2.415 1.00 16.49 965 ASP B N 1
ATOM 2552 C CA . ASP B 1 50 ? 17.172 16.909 2.875 1.00 16.26 965 ASP B CA 1
ATOM 2553 C C . ASP B 1 50 ? 16.695 15.513 3.254 1.00 17.40 965 ASP B C 1
ATOM 2554 O O . ASP B 1 50 ? 16.415 14.693 2.380 1.00 18.31 965 ASP B O 1
ATOM 2559 N N . ARG B 1 51 ? 16.610 15.240 4.558 1.00 16.34 966 ARG B N 1
ATOM 2560 C CA . ARG B 1 51 ? 16.166 13.950 5.074 1.00 17.41 966 ARG B CA 1
ATOM 2561 C C . ARG B 1 51 ? 14.788 14.027 5.717 1.00 18.92 966 ARG B C 1
ATOM 2562 O O . ARG B 1 51 ? 14.378 13.079 6.397 1.00 21.62 966 ARG B O 1
ATOM 2570 N N . ASN B 1 52 ? 14.066 15.129 5.531 1.00 15.40 967 ASN B N 1
ATOM 2571 C CA . ASN B 1 52 ? 12.747 15.286 6.141 1.00 15.67 967 ASN B CA 1
ATOM 2572 C C . ASN B 1 52 ? 11.775 14.261 5.553 1.00 17.63 967 ASN B C 1
ATOM 2573 O O . ASN B 1 52 ? 11.505 14.280 4.348 1.00 17.96 967 ASN B O 1
ATOM 2578 N N . ILE B 1 53 ? 11.225 13.386 6.410 1.00 15.94 968 ILE B N 1
ATOM 2579 C CA . ILE B 1 53 ? 10.397 12.284 5.919 1.00 16.51 968 ILE B CA 1
ATOM 2580 C C . ILE B 1 53 ? 9.149 12.794 5.213 1.00 18.57 968 ILE B C 1
ATOM 2581 O O . ILE B 1 53 ? 8.648 12.145 4.286 1.00 18.02 968 ILE B O 1
ATOM 2586 N N . THR B 1 54 ? 8.656 13.972 5.605 1.00 16.55 969 THR B N 1
ATOM 2587 C CA . THR B 1 54 ? 7.461 14.530 4.981 1.00 18.07 969 THR B CA 1
ATOM 2588 C C . THR B 1 54 ? 7.732 15.083 3.592 1.00 18.06 969 THR B C 1
ATOM 2589 O O . THR B 1 54 ? 6.778 15.430 2.887 1.00 22.07 969 THR B O 1
ATOM 2593 N N . HIS B 1 55 ? 8.993 15.167 3.171 1.00 18.01 970 HIS B N 1
ATOM 2594 C CA . HIS B 1 55 ? 9.323 15.613 1.822 1.00 19.61 970 HIS B CA 1
ATOM 2595 C C . HIS B 1 55 ? 9.414 14.465 0.831 1.00 22.00 970 HIS B C 1
ATOM 2596 O O . HIS B 1 55 ? 9.594 14.711 -0.367 1.00 25.66 970 HIS B O 1
ATOM 2603 N N . LEU B 1 56 ? 9.260 13.223 1.283 1.00 19.21 971 LEU B N 1
ATOM 2604 C CA . LEU B 1 56 ? 9.377 12.081 0.385 1.00 21.51 971 LEU B CA 1
ATOM 2605 C C . LEU B 1 56 ? 8.096 11.911 -0.407 1.00 19.79 971 LEU B C 1
ATOM 2606 O O . LEU B 1 56 ? 7.007 11.847 0.170 1.00 22.05 971 LEU B O 1
ATOM 2611 N N . GLN B 1 57 ? 8.221 11.836 -1.726 1.00 21.42 972 GLN B N 1
ATOM 2612 C CA . GLN B 1 57 ? 7.130 11.275 -2.509 1.00 21.18 972 GLN B CA 1
ATOM 2613 C C . GLN B 1 57 ? 7.097 9.772 -2.278 1.00 17.72 972 GLN B C 1
ATOM 2614 O O . GLN B 1 57 ? 8.142 9.122 -2.156 1.00 19.41 972 GLN B O 1
ATOM 2620 N N . HIS B 1 58 ? 5.893 9.220 -2.178 1.00 20.42 973 HIS B N 1
ATOM 2621 C CA . HIS B 1 58 ? 5.773 7.836 -1.755 1.00 20.09 973 HIS B CA 1
ATOM 2622 C C . HIS B 1 58 ? 4.470 7.286 -2.300 1.00 23.09 973 HIS B C 1
ATOM 2623 O O . HIS B 1 58 ? 3.559 8.037 -2.660 1.00 24.84 973 HIS B O 1
ATOM 2630 N N . CYS B 1 59 ? 4.378 5.968 -2.332 1.00 19.20 974 CYS B N 1
ATOM 2631 C CA . CYS B 1 59 ? 3.221 5.335 -2.939 1.00 20.31 974 CYS B CA 1
ATOM 2632 C C . CYS B 1 59 ? 2.218 4.889 -1.881 1.00 22.63 974 CYS B C 1
ATOM 2633 O O . CYS B 1 59 ? 2.517 4.833 -0.686 1.00 20.21 974 CYS B O 1
ATOM 2636 N N . THR B 1 60 ? 1.005 4.595 -2.349 1.00 23.81 975 THR B N 1
ATOM 2637 C CA . THR B 1 60 ? -0.093 4.137 -1.513 1.00 21.23 975 THR B CA 1
ATOM 2638 C C . THR B 1 60 ? -0.428 2.685 -1.811 1.00 23.91 975 THR B C 1
ATOM 2639 O O . THR B 1 60 ? -1.511 2.214 -1.459 1.00 28.59 975 THR B O 1
ATOM 2643 N N . CYS B 1 61 ? 0.510 1.969 -2.432 1.00 24.70 976 CYS B N 1
ATOM 2644 C CA . CYS B 1 61 ? 0.237 0.621 -2.907 1.00 25.67 976 CYS B CA 1
ATOM 2645 C C . CYS B 1 61 ? -0.005 -0.303 -1.724 1.00 30.05 976 CYS B C 1
ATOM 2646 O O . CYS B 1 61 ? 0.663 -0.216 -0.684 1.00 30.18 976 CYS B O 1
ATOM 2649 N N . VAL B 1 62 ? -0.959 -1.209 -1.901 1.00 28.78 977 VAL B N 1
ATOM 2650 C CA . VAL B 1 62 ? -1.247 -2.277 -0.949 1.00 36.32 977 VAL B CA 1
ATOM 2651 C C . VAL B 1 62 ? -0.912 -3.652 -1.517 1.00 38.82 977 VAL B C 1
ATOM 2652 O O . VAL B 1 62 ? -1.235 -4.670 -0.897 1.00 43.36 977 VAL B O 1
ATOM 2656 N N . ASP B 1 63 ? -0.280 -3.707 -2.690 1.00 34.58 978 ASP B N 1
ATOM 2657 C CA . ASP B 1 63 ? 0.259 -4.923 -3.275 1.00 33.94 978 ASP B CA 1
ATOM 2658 C C . ASP B 1 63 ? 1.786 -4.867 -3.204 1.00 34.89 978 ASP B C 1
ATOM 2659 O O . ASP B 1 63 ? 2.335 -4.208 -2.305 1.00 33.48 978 ASP B O 1
ATOM 2664 N N . ASP B 1 64 ? 2.463 -5.525 -4.144 1.00 28.94 979 ASP B N 1
ATOM 2665 C CA . ASP B 1 64 ? 3.921 -5.574 -4.176 1.00 25.59 979 ASP B CA 1
ATOM 2666 C C . ASP B 1 64 ? 4.540 -4.496 -5.071 1.00 24.51 979 ASP B C 1
ATOM 2667 O O . ASP B 1 64 ? 5.704 -4.627 -5.476 1.00 23.29 979 ASP B O 1
ATOM 2672 N N . CYS B 1 65 ? 3.789 -3.447 -5.400 1.00 23.17 980 CYS B N 1
ATOM 2673 C CA . CYS B 1 65 ? 4.256 -2.345 -6.240 1.00 22.74 980 CYS B CA 1
ATOM 2674 C C . CYS B 1 65 ? 4.549 -2.774 -7.674 1.00 24.67 980 CYS B C 1
ATOM 2675 O O . CYS B 1 65 ? 5.433 -2.216 -8.326 1.00 26.24 980 CYS B O 1
ATOM 2678 N N . SER B 1 66 ? 3.816 -3.760 -8.181 1.00 28.74 981 SER B N 1
ATOM 2679 C CA . SER B 1 66 ? 3.958 -4.183 -9.566 1.00 30.27 981 SER B CA 1
ATOM 2680 C C . SER B 1 66 ? 2.901 -3.584 -10.485 1.00 31.96 981 SER B C 1
ATOM 2681 O O . SER B 1 66 ? 2.903 -3.887 -11.682 1.00 36.47 981 SER B O 1
ATOM 2684 N N . SER B 1 67 ? 1.993 -2.761 -9.959 1.00 32.10 982 SER B N 1
ATOM 2685 C CA . SER B 1 67 ? 0.948 -2.155 -10.774 1.00 33.31 982 SER B CA 1
ATOM 2686 C C . SER B 1 67 ? 1.391 -0.787 -11.288 1.00 32.67 982 SER B C 1
ATOM 2687 O O . SER B 1 67 ? 2.262 -0.127 -10.715 1.00 30.14 982 SER B O 1
ATOM 2690 N N . SER B 1 68 ? 0.754 -0.356 -12.380 1.00 38.41 983 SER B N 1
ATOM 2691 C CA . SER B 1 68 ? 1.020 0.954 -12.963 1.00 37.47 983 SER B CA 1
ATOM 2692 C C . SER B 1 68 ? 0.557 2.106 -12.080 1.00 39.15 983 SER B C 1
ATOM 2693 O O . SER B 1 68 ? 0.786 3.267 -12.434 1.00 41.97 983 SER B O 1
ATOM 2696 N N . ASN B 1 69 ? -0.123 1.825 -10.974 1.00 33.86 984 ASN B N 1
ATOM 2697 C CA . ASN B 1 69 ? -0.580 2.861 -10.060 1.00 32.24 984 ASN B CA 1
ATOM 2698 C C . ASN B 1 69 ? 0.445 3.238 -8.998 1.00 29.66 984 ASN B C 1
ATOM 2699 O O . ASN B 1 69 ? 0.178 4.138 -8.198 1.00 31.38 984 ASN B O 1
ATOM 2704 N N . CYS B 1 70 ? 1.600 2.569 -8.955 1.00 27.78 985 CYS B N 1
ATOM 2705 C CA . CYS B 1 70 ? 2.626 2.905 -7.973 1.00 26.17 985 CYS B CA 1
ATOM 2706 C C . CYS B 1 70 ? 3.240 4.262 -8.304 1.00 24.33 985 CYS B C 1
ATOM 2707 O O . CYS B 1 70 ? 3.868 4.420 -9.357 1.00 23.27 985 CYS B O 1
ATOM 2710 N N . LEU B 1 71 ? 3.067 5.237 -7.409 1.00 22.61 986 LEU B N 1
ATOM 2711 C CA . LEU B 1 71 ? 3.597 6.576 -7.667 1.00 23.67 986 LEU B CA 1
ATOM 2712 C C . LEU B 1 71 ? 5.101 6.544 -7.870 1.00 21.88 986 LEU B C 1
ATOM 2713 O O . LEU B 1 71 ? 5.632 7.241 -8.743 1.00 22.37 986 LEU B O 1
ATOM 2718 N N . CYS B 1 72 ? 5.798 5.731 -7.079 1.00 19.00 987 CYS B N 1
ATOM 2719 C CA . CYS B 1 72 ? 7.254 5.680 -7.170 1.00 18.65 987 CYS B CA 1
ATOM 2720 C C . CYS B 1 72 ? 7.691 5.211 -8.548 1.00 19.96 987 CYS B C 1
ATOM 2721 O O . CYS B 1 72 ? 8.632 5.763 -9.132 1.00 21.16 987 CYS B O 1
ATOM 2724 N N . GLY B 1 7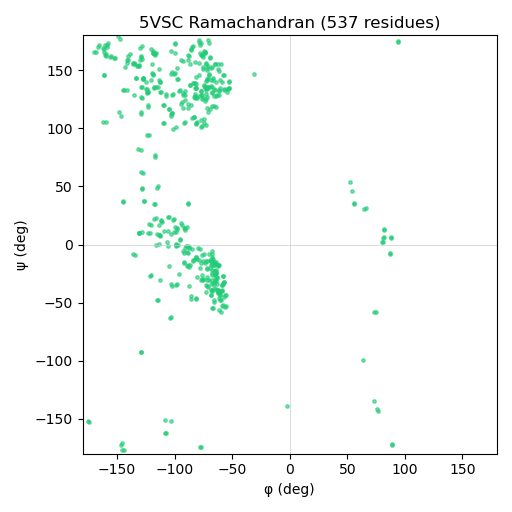3 ? 7.004 4.208 -9.098 1.00 20.69 988 GLY B N 1
ATOM 2725 C CA . GLY B 1 73 ? 7.274 3.809 -10.470 1.00 21.02 988 GLY B CA 1
ATOM 2726 C C . GLY B 1 73 ? 6.983 4.915 -11.467 1.00 23.40 988 GLY B C 1
ATOM 2727 O O . GLY B 1 73 ? 7.730 5.112 -12.430 1.00 23.77 988 GLY B O 1
ATOM 2728 N N . GLN B 1 74 ? 5.896 5.660 -11.246 1.00 24.03 989 GLN B N 1
ATOM 2729 C CA . GLN B 1 74 ? 5.533 6.747 -12.148 1.00 24.62 989 GLN B CA 1
ATOM 2730 C C . GLN B 1 74 ? 6.580 7.855 -12.151 1.00 25.53 989 GLN B C 1
ATOM 2731 O O . GLN B 1 74 ? 6.775 8.517 -13.175 1.00 28.04 989 GLN B O 1
ATOM 2737 N N . LEU B 1 75 ? 7.263 8.069 -11.021 1.00 23.59 990 LEU B N 1
ATOM 2738 C CA . LEU B 1 75 ? 8.322 9.074 -10.964 1.00 24.09 990 LEU B CA 1
ATOM 2739 C C . LEU B 1 75 ? 9.460 8.775 -11.931 1.00 31.70 990 LEU B C 1
ATOM 2740 O O . LEU B 1 75 ? 10.265 9.667 -12.221 1.00 30.88 990 LEU B O 1
ATOM 2745 N N . SER B 1 76 ? 9.558 7.543 -12.424 1.00 35.99 991 SER B N 1
ATOM 2746 C CA . SER B 1 76 ? 10.491 7.200 -13.492 1.00 41.01 991 SER B CA 1
ATOM 2747 C C . SER B 1 76 ? 9.760 6.708 -14.731 1.00 43.39 991 SER B C 1
ATOM 2748 O O . SER B 1 76 ? 10.236 5.801 -15.418 1.00 50.25 991 SER B O 1
ATOM 2751 N N . ILE B 1 77 ? 8.581 7.274 -14.991 1.00 45.55 992 ILE B N 1
ATOM 2752 C CA . ILE B 1 77 ? 7.693 6.840 -16.066 1.00 47.13 992 ILE B CA 1
ATOM 2753 C C . ILE B 1 77 ? 7.066 5.511 -15.664 1.00 38.68 992 ILE B C 1
ATOM 2754 O O . ILE B 1 77 ? 5.840 5.393 -15.571 1.00 39.77 992 ILE B O 1
ATOM 2759 N N . ARG B 1 78 ? 7.905 4.515 -15.390 1.00 31.99 993 ARG B N 1
ATOM 2760 C CA . ARG B 1 78 ? 7.436 3.224 -14.913 1.00 28.49 993 ARG B CA 1
ATOM 2761 C C . ARG B 1 78 ? 8.534 2.602 -14.066 1.00 27.50 993 ARG B C 1
ATOM 2762 O O . ARG B 1 78 ? 9.690 3.026 -14.114 1.00 29.08 993 ARG B O 1
ATOM 2770 N N . CYS B 1 79 ? 8.152 1.633 -13.237 1.00 24.88 994 CYS B N 1
ATOM 2771 C CA . CYS B 1 79 ? 9.156 0.800 -12.589 1.00 24.99 994 CYS B CA 1
ATOM 2772 C C . CYS B 1 79 ? 9.875 -0.019 -13.651 1.00 25.78 994 CYS B C 1
ATOM 2773 O O . CYS B 1 79 ? 9.243 -0.691 -14.472 1.00 26.08 994 CYS B O 1
ATOM 2776 N N . TRP B 1 80 ? 11.204 0.044 -13.641 1.00 23.09 995 TRP B N 1
ATOM 2777 C CA . TRP B 1 80 ? 12.006 -0.613 -14.663 1.00 25.49 995 TRP B CA 1
ATOM 2778 C C . TRP B 1 80 ? 12.498 -1.995 -14.255 1.00 24.87 995 TRP B C 1
ATOM 2779 O O . TRP B 1 80 ? 13.227 -2.628 -15.025 1.00 26.55 995 TRP B O 1
ATOM 2790 N N . TYR B 1 81 ? 12.105 -2.488 -13.084 1.00 22.32 996 TYR B N 1
ATOM 2791 C CA . TYR B 1 81 ? 12.569 -3.778 -12.590 1.00 23.93 996 TYR B CA 1
ATOM 2792 C C . TYR B 1 81 ? 11.565 -4.873 -12.942 1.00 23.28 996 TYR B C 1
ATOM 2793 O O . TYR B 1 81 ? 10.360 -4.710 -12.720 1.00 28.70 996 TYR B O 1
ATOM 2802 N N . ASP B 1 82 ? 12.059 -5.990 -13.479 1.00 25.77 997 ASP B N 1
ATOM 2803 C CA . ASP B 1 82 ? 11.230 -7.175 -13.699 1.00 26.99 997 ASP B CA 1
ATOM 2804 C C . ASP B 1 82 ? 11.030 -7.901 -12.362 1.00 24.12 997 ASP B C 1
ATOM 2805 O O . ASP B 1 82 ? 11.464 -7.415 -11.315 1.00 26.51 997 ASP B O 1
ATOM 2810 N N . LYS B 1 83 ? 10.392 -9.084 -12.355 1.00 30.83 998 LYS B N 1
ATOM 2811 C CA . LYS B 1 83 ? 10.076 -9.693 -11.062 1.00 34.02 998 LYS B CA 1
ATOM 2812 C C . LYS B 1 83 ? 11.349 -10.129 -10.354 1.00 38.68 998 LYS B C 1
ATOM 2813 O O . LYS B 1 83 ? 11.335 -10.338 -9.134 1.00 39.80 998 LYS B O 1
ATOM 2819 N N . ASP B 1 84 ? 12.459 -10.253 -11.093 1.00 30.07 999 ASP B N 1
ATOM 2820 C CA . ASP B 1 84 ? 13.708 -10.769 -10.555 1.00 31.72 999 ASP B CA 1
ATOM 2821 C C . ASP B 1 84 ? 14.679 -9.648 -10.228 1.00 24.26 999 ASP B C 1
ATOM 2822 O O . ASP B 1 84 ? 15.859 -9.909 -9.959 1.00 29.60 999 ASP B O 1
ATOM 2827 N N . GLY B 1 85 ? 14.208 -8.405 -10.263 1.00 24.03 1000 GLY B N 1
ATOM 2828 C CA . GLY B 1 85 ? 15.025 -7.261 -9.928 1.00 20.87 1000 GLY B CA 1
ATOM 2829 C C . GLY B 1 85 ? 15.916 -6.747 -11.034 1.00 20.13 1000 GLY B C 1
ATOM 2830 O O . GLY B 1 85 ? 16.797 -5.930 -10.753 1.00 22.54 1000 GLY B O 1
ATOM 2831 N N . ARG B 1 86 ? 15.713 -7.181 -12.276 1.00 21.14 1001 ARG B N 1
ATOM 2832 C CA . ARG B 1 86 ? 16.568 -6.772 -13.383 1.00 22.98 1001 ARG B CA 1
ATOM 2833 C C . ARG B 1 86 ? 15.877 -5.719 -14.235 1.00 26.39 1001 ARG B C 1
ATOM 2834 O O . ARG B 1 86 ? 14.656 -5.726 -14.395 1.00 24.45 1001 ARG B O 1
ATOM 2842 N N . LEU B 1 87 ? 16.676 -4.808 -14.781 1.00 24.68 1002 LEU B N 1
ATOM 2843 C CA . LEU B 1 87 ? 16.143 -3.781 -15.663 1.00 24.49 1002 LEU B CA 1
ATOM 2844 C C . LEU B 1 87 ? 15.478 -4.406 -16.882 1.00 26.22 1002 LEU B C 1
ATOM 2845 O O . LEU B 1 87 ? 15.964 -5.391 -17.449 1.00 27.61 1002 LEU B O 1
ATOM 2850 N N . LEU B 1 88 ? 14.361 -3.809 -17.291 1.00 28.57 1003 LEU B N 1
ATOM 2851 C CA . LEU B 1 88 ? 13.674 -4.244 -18.494 1.00 30.99 1003 LEU B CA 1
ATOM 2852 C C . LEU B 1 88 ? 14.575 -4.063 -19.710 1.00 30.52 1003 LEU B C 1
ATOM 2853 O O . LEU B 1 88 ? 15.497 -3.247 -19.722 1.00 33.41 1003 LEU B O 1
ATOM 2858 N N . GLN B 1 89 ? 14.297 -4.851 -20.747 1.00 35.67 1004 GLN B N 1
ATOM 2859 C CA . GLN B 1 89 ? 15.140 -4.834 -21.934 1.00 39.30 1004 GLN B CA 1
ATOM 2860 C C . GLN B 1 89 ? 15.046 -3.491 -22.647 1.00 39.05 1004 GLN B C 1
ATOM 2861 O O . GLN B 1 89 ? 16.029 -3.022 -23.235 1.00 39.90 1004 GLN B O 1
ATOM 2867 N N . GLU B 1 90 ? 13.868 -2.863 -22.610 1.00 38.26 1005 GLU B N 1
ATOM 2868 C CA . GLU B 1 90 ? 13.654 -1.532 -23.172 1.00 44.81 1005 GLU B CA 1
ATOM 2869 C C . GLU B 1 90 ? 14.345 -0.409 -22.403 1.00 36.37 1005 GLU B C 1
ATOM 2870 O O . GLU B 1 90 ? 14.282 0.741 -22.850 1.00 40.72 1005 GLU B O 1
ATOM 2876 N N . PHE B 1 91 ? 14.927 -0.690 -21.236 1.00 32.05 1006 PHE B N 1
ATOM 2877 C CA . PHE B 1 91 ? 15.535 0.362 -20.430 1.00 29.74 1006 PHE B CA 1
ATOM 2878 C C . PHE B 1 91 ? 16.523 1.149 -21.276 1.00 30.70 1006 PHE B C 1
ATOM 2879 O O . PHE B 1 91 ? 17.309 0.573 -22.033 1.00 34.97 1006 PHE B O 1
ATOM 2887 N N . ASN B 1 92 ? 16.462 2.472 -21.165 1.00 32.35 1007 ASN B N 1
ATOM 2888 C CA . ASN B 1 92 ? 17.330 3.343 -21.953 1.00 32.11 1007 ASN B CA 1
ATOM 2889 C C . ASN B 1 92 ? 18.719 3.330 -21.325 1.00 29.95 1007 ASN B C 1
ATOM 2890 O O . ASN B 1 92 ? 18.982 4.023 -20.340 1.00 31.43 1007 ASN B O 1
ATOM 2895 N N . LYS B 1 93 ? 19.621 2.557 -21.925 1.00 32.65 1008 LYS B N 1
ATOM 2896 C CA . LYS B 1 93 ? 20.996 2.446 -21.455 1.00 35.89 1008 LYS B CA 1
ATOM 2897 C C . LYS B 1 93 ? 21.890 3.584 -21.926 1.00 40.16 1008 LYS B C 1
ATOM 2898 O O . LYS B 1 93 ? 23.010 3.716 -21.419 1.00 39.66 1008 LYS B O 1
ATOM 2904 N N . ILE B 1 94 ? 21.424 4.409 -22.858 1.00 40.85 1009 ILE B N 1
ATOM 2905 C CA . ILE B 1 94 ? 22.199 5.557 -23.317 1.00 40.47 1009 ILE B CA 1
ATOM 2906 C C . ILE B 1 94 ? 21.976 6.762 -22.415 1.00 40.63 1009 ILE B C 1
ATOM 2907 O O . ILE B 1 94 ? 22.928 7.420 -21.988 1.00 42.85 1009 ILE B O 1
ATOM 2912 N N . GLU B 1 95 ? 20.718 7.054 -22.093 1.00 37.56 1010 GLU B N 1
ATOM 2913 C CA . GLU B 1 95 ? 20.354 8.165 -21.216 1.00 37.33 1010 GLU B CA 1
ATOM 2914 C C . GLU B 1 95 ? 19.368 7.621 -20.191 1.00 34.09 1010 GLU B C 1
ATOM 2915 O O . GLU B 1 95 ? 18.148 7.767 -20.342 1.00 36.68 1010 GLU B O 1
ATOM 2921 N N . PRO B 1 96 ? 19.864 6.981 -19.138 1.00 31.17 1011 PRO B N 1
ATOM 2922 C CA . PRO B 1 96 ? 18.977 6.317 -18.177 1.00 27.54 1011 PRO B CA 1
ATOM 2923 C C . PRO B 1 96 ? 18.143 7.329 -17.413 1.00 27.87 1011 PRO B C 1
ATOM 2924 O O . PRO B 1 96 ? 18.612 8.436 -17.109 1.00 31.55 1011 PRO B O 1
ATOM 2928 N N . PRO B 1 97 ? 16.891 6.999 -17.112 1.00 27.81 1012 PRO B N 1
ATOM 2929 C CA . PRO B 1 97 ? 16.080 7.877 -16.264 1.00 26.37 1012 PRO B CA 1
ATOM 2930 C C . PRO B 1 97 ? 16.533 7.790 -14.814 1.00 26.39 1012 PRO B C 1
ATOM 2931 O O . PRO B 1 97 ? 17.253 6.876 -14.407 1.00 27.06 1012 PRO B O 1
ATOM 2935 N N . LEU B 1 98 ? 16.076 8.759 -14.022 1.00 23.87 1013 LEU B N 1
ATOM 2936 C CA . LEU B 1 98 ? 16.239 8.678 -12.577 1.00 22.15 1013 LEU B CA 1
ATOM 2937 C C . LEU B 1 98 ? 15.294 7.614 -12.040 1.00 21.73 1013 LEU B C 1
ATOM 2938 O O . LEU B 1 98 ? 14.124 7.576 -12.424 1.00 24.93 1013 LEU B O 1
ATOM 2943 N N . ILE B 1 99 ? 15.787 6.750 -11.154 1.00 18.74 1014 ILE B N 1
ATOM 2944 C CA . ILE B 1 99 ? 14.966 5.717 -10.515 1.00 19.51 1014 ILE B CA 1
ATOM 2945 C C . ILE B 1 99 ? 14.620 6.156 -9.099 1.00 18.95 1014 ILE B C 1
ATOM 2946 O O . ILE B 1 99 ? 15.507 6.530 -8.318 1.00 18.58 1014 ILE B O 1
ATOM 2951 N N . PHE B 1 100 ? 13.329 6.110 -8.765 1.00 17.73 1015 PHE B N 1
ATOM 2952 C CA . PHE B 1 100 ? 12.850 6.373 -7.409 1.00 17.69 1015 PHE B CA 1
ATOM 2953 C C . PHE B 1 100 ? 12.374 5.046 -6.833 1.00 16.87 1015 PHE B C 1
ATOM 2954 O O . PHE B 1 100 ? 11.311 4.540 -7.214 1.00 18.59 1015 PHE B O 1
ATOM 2962 N N . GLU B 1 101 ? 13.182 4.472 -5.941 1.00 16.73 1016 GLU B N 1
ATOM 2963 C CA . GLU B 1 101 ? 12.784 3.261 -5.246 1.00 16.06 1016 GLU B CA 1
ATOM 2964 C C . GLU B 1 101 ? 11.789 3.598 -4.136 1.00 16.52 1016 GLU B C 1
ATOM 2965 O O . GLU B 1 101 ? 11.675 4.747 -3.698 1.00 16.74 1016 GLU B O 1
ATOM 2971 N N . CYS B 1 102 ? 11.094 2.572 -3.661 1.00 17.20 1017 CYS B N 1
ATOM 2972 C CA . CYS B 1 102 ? 10.201 2.786 -2.534 1.00 14.68 1017 CYS B CA 1
ATOM 2973 C C . CYS B 1 102 ? 11.019 3.072 -1.267 1.00 17.02 1017 CYS B C 1
ATOM 2974 O O . CYS B 1 102 ? 12.234 2.803 -1.179 1.00 16.71 1017 CYS B O 1
ATOM 2977 N N . ASN B 1 103 ? 10.353 3.678 -0.288 1.00 17.04 1018 ASN B N 1
ATOM 2978 C CA . ASN B 1 103 ? 11.032 4.246 0.858 1.00 15.39 1018 ASN B CA 1
ATOM 2979 C C . ASN B 1 103 ? 10.181 4.053 2.104 1.00 17.18 1018 ASN B C 1
ATOM 2980 O O . ASN B 1 103 ? 9.106 3.445 2.070 1.00 18.38 1018 ASN B O 1
ATOM 2985 N N . GLN B 1 104 ? 10.679 4.595 3.216 1.00 17.55 1019 GLN B N 1
ATOM 2986 C CA . GLN B 1 104 ? 10.079 4.399 4.523 1.00 18.20 1019 GLN B CA 1
ATOM 2987 C C . GLN B 1 104 ? 8.727 5.087 4.663 1.00 17.17 1019 GLN B C 1
ATOM 2988 O O . GLN B 1 104 ? 7.991 4.778 5.606 1.00 19.03 1019 GLN B O 1
ATOM 2994 N N . ALA B 1 105 ? 8.378 6.000 3.758 1.00 16.48 1020 ALA B N 1
ATOM 2995 C CA . ALA B 1 105 ? 7.059 6.627 3.773 1.00 18.13 1020 ALA B CA 1
ATOM 2996 C C . ALA B 1 105 ? 6.013 5.867 2.961 1.00 20.06 1020 ALA B C 1
ATOM 2997 O O . ALA B 1 105 ? 4.814 6.094 3.169 1.00 20.87 1020 ALA B O 1
ATOM 2999 N N . CYS B 1 106 ? 6.425 4.979 2.055 1.00 17.89 1021 CYS B N 1
ATOM 3000 C CA . CYS B 1 106 ? 5.460 4.228 1.258 1.00 20.12 1021 CYS B CA 1
ATOM 3001 C C . CYS B 1 106 ? 4.690 3.257 2.143 1.00 20.95 1021 CYS B C 1
ATOM 3002 O O . CYS B 1 106 ? 5.182 2.791 3.171 1.00 21.20 1021 CYS B O 1
ATOM 3005 N N . SER B 1 107 ? 3.458 2.957 1.738 1.00 20.18 1022 SER B N 1
ATOM 3006 C CA . SER B 1 107 ? 2.624 2.011 2.472 1.00 19.59 1022 SER B CA 1
ATOM 3007 C C . SER B 1 107 ? 3.031 0.559 2.261 1.00 20.95 1022 SER B C 1
ATOM 3008 O O . SER B 1 107 ? 2.508 -0.321 2.959 1.00 23.73 1022 SER B O 1
ATOM 3011 N N . CYS B 1 108 ? 3.851 0.285 1.261 1.00 20.17 1023 CYS B N 1
ATOM 3012 C CA . CYS B 1 108 ? 4.167 -1.071 0.862 1.00 21.69 1023 CYS B CA 1
ATOM 3013 C C . CYS B 1 108 ? 5.164 -1.693 1.834 1.00 22.93 1023 CYS B C 1
ATOM 3014 O O . CYS B 1 108 ? 5.686 -1.042 2.740 1.00 20.48 1023 CYS B O 1
ATOM 3017 N N . TRP B 1 109 ? 5.418 -2.979 1.640 1.00 21.98 1024 TRP B N 1
ATOM 3018 C CA . TRP B 1 109 ? 6.329 -3.724 2.491 1.00 24.08 1024 TRP B CA 1
ATOM 3019 C C . TRP B 1 109 ? 7.759 -3.638 1.975 1.00 23.89 1024 TRP B C 1
ATOM 3020 O O . TRP B 1 109 ? 8.016 -3.287 0.817 1.00 22.36 1024 TRP B O 1
ATOM 3031 N N . ARG B 1 110 ? 8.697 -3.977 2.865 1.00 23.57 1025 ARG B N 1
ATOM 3032 C CA . ARG B 1 110 ? 10.120 -3.899 2.550 1.00 24.26 1025 ARG B CA 1
ATOM 3033 C C . ARG B 1 110 ? 10.516 -4.835 1.412 1.00 24.97 1025 ARG B C 1
ATOM 3034 O O . ARG B 1 110 ? 11.566 -4.631 0.796 1.00 27.64 1025 ARG B O 1
ATOM 3042 N N . ASN B 1 111 ? 9.696 -5.835 1.100 1.00 25.90 1026 ASN B N 1
ATOM 3043 C CA . ASN B 1 111 ? 10.001 -6.781 0.036 1.00 32.39 1026 ASN B CA 1
ATOM 3044 C C . ASN B 1 111 ? 9.262 -6.475 -1.266 1.00 29.63 1026 ASN B C 1
ATOM 3045 O O . ASN B 1 111 ? 9.091 -7.377 -2.092 1.00 28.49 1026 ASN B O 1
ATOM 3050 N N . CYS B 1 112 ? 8.810 -5.236 -1.469 1.00 23.22 1027 CYS B N 1
ATOM 3051 C CA . CYS B 1 112 ? 8.096 -4.951 -2.705 1.00 21.63 1027 CYS B CA 1
ATOM 3052 C C . CYS B 1 112 ? 9.075 -4.978 -3.881 1.00 21.27 1027 CYS B C 1
ATOM 3053 O O . CYS B 1 112 ? 10.293 -5.093 -3.714 1.00 23.62 1027 CYS B O 1
ATOM 3056 N N . LYS B 1 113 ? 8.524 -4.869 -5.087 1.00 23.08 1028 LYS B N 1
ATOM 3057 C CA . LYS B 1 113 ? 9.313 -5.062 -6.298 1.00 21.26 1028 LYS B CA 1
ATOM 3058 C C . LYS B 1 113 ? 10.183 -3.865 -6.662 1.00 23.68 1028 LYS B C 1
ATOM 3059 O O . LYS B 1 113 ? 10.982 -3.968 -7.600 1.00 25.91 1028 LYS B O 1
ATOM 3065 N N . ASN B 1 114 ? 10.089 -2.760 -5.926 1.00 20.41 1029 ASN B N 1
ATOM 3066 C CA . ASN B 1 114 ? 10.789 -1.533 -6.289 1.00 19.36 1029 ASN B CA 1
ATOM 3067 C C . ASN B 1 114 ? 11.851 -1.186 -5.250 1.00 17.67 1029 ASN B C 1
ATOM 3068 O O . ASN B 1 114 ? 11.894 -0.049 -4.763 1.00 19.86 1029 ASN B O 1
ATOM 3073 N N . ARG B 1 115 ? 12.718 -2.148 -4.898 1.00 19.49 1030 ARG B N 1
ATOM 3074 C CA . ARG B 1 115 ? 13.716 -1.942 -3.839 1.00 20.04 1030 ARG B CA 1
ATOM 3075 C C . ARG B 1 115 ? 15.033 -2.667 -4.128 1.00 21.89 1030 ARG B C 1
ATOM 3076 O O . ARG B 1 115 ? 15.711 -3.155 -3.216 1.00 21.85 1030 ARG B O 1
ATOM 3084 N N . VAL B 1 116 ? 15.439 -2.701 -5.391 1.00 17.80 1031 VAL B N 1
ATOM 3085 C CA . VAL B 1 116 ? 16.605 -3.487 -5.790 1.00 18.12 1031 VAL B CA 1
ATOM 3086 C C . VAL B 1 116 ? 17.899 -2.914 -5.211 1.00 17.78 1031 VAL B C 1
ATOM 3087 O O . VAL B 1 116 ? 18.678 -3.623 -4.556 1.00 18.28 1031 VAL B O 1
ATOM 3091 N N . VAL B 1 117 ? 18.167 -1.634 -5.463 1.00 16.65 1032 VAL B N 1
ATOM 3092 C CA . VAL B 1 117 ? 19.466 -1.071 -5.083 1.00 17.07 1032 VAL B CA 1
ATOM 3093 C C . VAL B 1 117 ? 19.601 -1.009 -3.569 1.00 17.26 1032 VAL B C 1
ATOM 3094 O O . VAL B 1 117 ? 20.667 -1.291 -3.010 1.00 17.72 1032 VAL B O 1
ATOM 3098 N N . GLN B 1 118 ? 18.520 -0.669 -2.873 1.00 16.12 1033 GLN B N 1
ATOM 3099 C CA . GLN B 1 118 ? 18.616 -0.566 -1.425 1.00 17.18 1033 GLN B CA 1
ATOM 3100 C C . GLN B 1 118 ? 18.865 -1.908 -0.752 1.00 16.57 1033 GLN B C 1
ATOM 3101 O O . GLN B 1 118 ? 19.199 -1.926 0.438 1.00 21.41 1033 GLN B O 1
ATOM 3107 N N . SER B 1 119 ? 18.725 -3.021 -1.472 1.00 16.12 1034 SER B N 1
ATOM 3108 C CA . SER B 1 119 ? 18.952 -4.345 -0.910 1.00 16.07 1034 SER B CA 1
ATOM 3109 C C . SER B 1 119 ? 20.398 -4.811 -1.034 1.00 17.78 1034 SER B C 1
ATOM 3110 O O . SER B 1 119 ? 20.736 -5.875 -0.503 1.00 19.49 1034 SER B O 1
ATOM 3113 N N . GLY B 1 120 ? 21.244 -4.070 -1.733 1.00 16.13 1035 GLY B N 1
ATOM 3114 C CA . GLY B 1 120 ? 22.676 -4.323 -1.682 1.00 17.73 1035 GLY B CA 1
ATOM 3115 C C . GLY B 1 120 ? 23.178 -5.331 -2.697 1.00 14.80 1035 GLY B C 1
ATOM 3116 O O . GLY B 1 120 ? 22.486 -5.769 -3.613 1.00 17.03 1035 GLY B O 1
ATOM 3117 N N . ILE B 1 121 ? 24.461 -5.673 -2.534 1.00 16.68 1036 ILE B N 1
ATOM 3118 C CA . ILE B 1 121 ? 25.154 -6.503 -3.515 1.00 18.00 1036 ILE B CA 1
ATOM 3119 C C . ILE B 1 121 ? 24.666 -7.940 -3.410 1.00 17.90 1036 ILE B C 1
ATOM 3120 O O . ILE B 1 121 ? 24.584 -8.507 -2.312 1.00 20.05 1036 ILE B O 1
ATOM 3125 N N . LYS B 1 122 ? 24.355 -8.541 -4.555 1.00 16.13 1037 LYS B N 1
ATOM 3126 C CA . LYS B 1 122 ? 23.976 -9.946 -4.611 1.00 20.29 1037 LYS B CA 1
ATOM 3127 C C . LYS B 1 122 ? 24.878 -10.782 -5.501 1.00 19.38 1037 LYS B C 1
ATOM 3128 O O . LYS B 1 122 ? 25.016 -11.985 -5.264 1.00 20.66 1037 LYS B O 1
ATOM 3134 N N . VAL B 1 123 ? 25.508 -10.184 -6.508 1.00 17.52 1038 VAL B N 1
ATOM 3135 C CA . VAL B 1 123 ? 26.389 -10.946 -7.382 1.00 19.01 1038 VAL B CA 1
ATOM 3136 C C . VAL B 1 123 ? 27.729 -11.168 -6.693 1.00 18.25 1038 VAL B C 1
ATOM 3137 O O . VAL B 1 123 ? 28.130 -10.435 -5.783 1.00 17.74 1038 VAL B O 1
ATOM 3141 N N . ARG B 1 124 ? 28.419 -12.214 -7.123 1.00 17.60 1039 ARG B N 1
ATOM 3142 C CA . ARG B 1 124 ? 29.729 -12.545 -6.581 1.00 16.57 1039 ARG B CA 1
ATOM 3143 C C . ARG B 1 124 ? 30.836 -11.902 -7.415 1.00 17.23 1039 ARG B C 1
ATOM 3144 O O . ARG B 1 124 ? 30.991 -12.209 -8.606 1.00 18.07 1039 ARG B O 1
ATOM 3152 N N . LEU B 1 125 ? 31.600 -11.014 -6.780 1.00 16.15 1040 LEU B N 1
ATOM 3153 C CA . LEU B 1 125 ? 32.690 -10.273 -7.398 1.00 15.13 1040 LEU B CA 1
ATOM 3154 C C . LEU B 1 125 ? 34.005 -10.601 -6.709 1.00 15.76 1040 LEU B C 1
ATOM 3155 O O . LEU B 1 125 ? 34.042 -11.108 -5.588 1.00 16.14 1040 LEU B O 1
ATOM 3160 N N . GLN B 1 126 ? 35.101 -10.245 -7.381 1.00 15.39 1041 GLN B N 1
ATOM 3161 C CA . GLN B 1 126 ? 36.440 -10.453 -6.846 1.00 15.87 1041 GLN B CA 1
ATOM 3162 C C . GLN B 1 126 ? 37.339 -9.297 -7.258 1.00 14.74 1041 GLN B C 1
ATOM 3163 O O . GLN B 1 126 ? 37.326 -8.876 -8.419 1.00 15.50 1041 GLN B O 1
ATOM 3169 N N . LEU B 1 127 ? 38.089 -8.768 -6.297 1.00 14.50 1042 LEU B N 1
ATOM 3170 C CA . LEU B 1 127 ? 39.157 -7.828 -6.596 1.00 14.57 1042 LEU B CA 1
ATOM 3171 C C . LEU B 1 127 ? 40.380 -8.633 -7.034 1.00 15.27 1042 LEU B C 1
ATOM 3172 O O . LEU B 1 127 ? 40.767 -9.596 -6.363 1.00 16.22 1042 LEU B O 1
ATOM 3177 N N . TYR B 1 128 ? 40.943 -8.299 -8.195 1.00 14.88 1043 TYR B N 1
ATOM 3178 C CA . TYR B 1 128 ? 42.080 -9.063 -8.709 1.00 15.27 1043 TYR B CA 1
ATOM 3179 C C . TYR B 1 128 ? 43.091 -8.136 -9.367 1.00 17.61 1043 TYR B C 1
ATOM 3180 O O . TYR B 1 128 ? 42.775 -7.013 -9.767 1.00 16.50 1043 TYR B O 1
ATOM 3189 N N . ARG B 1 129 ? 44.326 -8.620 -9.481 1.00 16.36 1044 ARG B N 1
ATOM 3190 C CA . ARG B 1 129 ? 45.387 -7.843 -10.103 1.00 16.34 1044 ARG B CA 1
ATOM 3191 C C . ARG B 1 129 ? 45.341 -8.067 -11.610 1.00 17.01 1044 ARG B C 1
ATOM 3192 O O . ARG B 1 129 ? 45.458 -9.207 -12.080 1.00 17.90 1044 ARG B O 1
ATOM 3200 N N . THR B 1 130 ? 45.147 -6.984 -12.358 1.00 17.46 1045 THR B N 1
ATOM 3201 C CA . THR B 1 130 ? 45.085 -7.075 -13.804 1.00 17.46 1045 THR B CA 1
ATOM 3202 C C . THR B 1 130 ? 46.493 -7.050 -14.385 1.00 19.88 1045 THR B C 1
ATOM 3203 O O . THR B 1 130 ? 47.473 -6.759 -13.699 1.00 21.35 1045 THR B O 1
ATOM 3207 N N . ALA B 1 131 ? 46.572 -7.326 -15.687 1.00 20.58 1046 ALA B N 1
ATOM 3208 C CA . ALA B 1 131 ? 47.869 -7.368 -16.355 1.00 20.94 1046 ALA B CA 1
ATOM 3209 C C . ALA B 1 131 ? 48.473 -5.976 -16.512 1.00 22.02 1046 ALA B C 1
ATOM 3210 O O . ALA B 1 131 ? 49.695 -5.818 -16.428 1.00 26.11 1046 ALA B O 1
ATOM 3212 N N . LYS B 1 132 ? 47.640 -4.955 -16.757 1.00 20.89 1047 LYS B N 1
ATOM 3213 C CA . LYS B 1 132 ? 48.131 -3.656 -17.207 1.00 23.66 1047 LYS B CA 1
ATOM 3214 C C . LYS B 1 132 ? 47.471 -2.475 -16.508 1.00 21.61 1047 LYS B C 1
ATOM 3215 O O . LYS B 1 132 ? 47.913 -1.340 -16.719 1.00 25.25 1047 LYS B O 1
ATOM 3221 N N . MET B 1 133 ? 46.421 -2.692 -15.705 1.00 19.67 1048 MET B N 1
ATOM 3222 C CA . MET B 1 133 ? 45.596 -1.604 -15.185 1.00 20.53 1048 MET B CA 1
ATOM 3223 C C . MET B 1 133 ? 45.578 -1.546 -13.662 1.00 22.92 1048 MET B C 1
ATOM 3224 O O . MET B 1 133 ? 44.702 -0.885 -13.090 1.00 28.20 1048 MET B O 1
ATOM 3229 N N . GLY B 1 134 ? 46.517 -2.205 -12.989 1.00 19.40 1049 GLY B N 1
ATOM 3230 C CA . GLY B 1 134 ? 46.491 -2.242 -11.539 1.00 18.99 1049 GLY B CA 1
ATOM 3231 C C . GLY B 1 134 ? 45.419 -3.203 -11.052 1.00 17.16 1049 GLY B C 1
ATOM 3232 O O . GLY B 1 134 ? 45.226 -4.266 -11.651 1.00 18.01 1049 GLY B O 1
ATOM 3233 N N . TRP B 1 135 ? 44.725 -2.857 -9.969 1.00 16.77 1050 TRP B N 1
ATOM 3234 C CA . TRP B 1 135 ? 43.624 -3.682 -9.493 1.00 16.60 1050 TRP B CA 1
ATOM 3235 C C . TRP B 1 135 ? 42.411 -3.497 -10.391 1.00 15.54 1050 TRP B C 1
ATOM 3236 O O . TRP B 1 135 ? 42.206 -2.434 -10.986 1.00 17.33 1050 TRP B O 1
ATOM 3247 N N . GLY B 1 136 ? 41.597 -4.543 -10.470 1.00 15.11 1051 GLY B N 1
ATOM 3248 C CA . GLY B 1 136 ? 40.321 -4.473 -11.150 1.00 16.95 1051 GLY B CA 1
ATOM 3249 C C . GLY B 1 136 ? 39.326 -5.382 -10.459 1.00 14.93 1051 GLY B C 1
ATOM 3250 O O . GLY B 1 136 ? 39.660 -6.081 -9.502 1.00 15.51 1051 GLY B O 1
ATOM 3251 N N . VAL B 1 137 ? 38.091 -5.368 -10.953 1.00 14.58 1052 VAL B N 1
ATOM 3252 C CA . VAL B 1 137 ? 37.002 -6.143 -10.364 1.00 15.56 1052 VAL B CA 1
ATOM 3253 C C . VAL B 1 137 ? 36.423 -7.032 -11.447 1.00 14.45 1052 VAL B C 1
ATOM 3254 O O . VAL B 1 137 ? 36.115 -6.554 -12.544 1.00 16.50 1052 VAL B O 1
ATOM 3258 N N . ARG B 1 138 ? 36.282 -8.322 -11.144 1.00 15.27 1053 ARG B N 1
ATOM 3259 C CA . ARG B 1 138 ? 35.717 -9.251 -12.108 1.00 15.41 1053 ARG B CA 1
ATOM 3260 C C . ARG B 1 138 ? 34.590 -10.080 -11.498 1.00 16.02 1053 ARG B C 1
ATOM 3261 O O . ARG B 1 138 ? 34.464 -10.213 -10.278 1.00 16.77 1053 ARG B O 1
ATOM 3269 N N . ALA B 1 139 ? 33.788 -10.655 -12.386 1.00 17.52 1054 ALA B N 1
ATOM 3270 C CA . ALA B 1 139 ? 32.671 -11.496 -11.978 1.00 17.98 1054 ALA B CA 1
ATOM 3271 C C . ALA B 1 139 ? 33.141 -12.920 -11.698 1.00 18.40 1054 ALA B C 1
ATOM 3272 O O . ALA B 1 139 ? 33.957 -13.482 -12.440 1.00 19.63 1054 ALA B O 1
ATOM 3274 N N . LEU B 1 140 ? 32.601 -13.516 -10.631 1.00 18.21 1055 LEU B N 1
ATOM 3275 C CA . LEU B 1 140 ? 32.863 -14.917 -10.323 1.00 18.08 1055 LEU B CA 1
ATOM 3276 C C . LEU B 1 140 ? 31.741 -15.828 -10.804 1.00 19.71 1055 LEU B C 1
ATOM 3277 O O . LEU B 1 140 ? 31.734 -17.017 -10.471 1.00 21.96 1055 LEU B O 1
ATOM 3282 N N . GLN B 1 141 ? 30.824 -15.299 -11.610 1.00 21.15 1056 GLN B N 1
ATOM 3283 C CA . GLN B 1 141 ? 29.633 -16.006 -12.066 1.00 20.91 1056 GLN B CA 1
ATOM 3284 C C . GLN B 1 141 ? 29.104 -15.266 -13.288 1.00 22.24 1056 GLN B C 1
ATOM 3285 O O . GLN B 1 141 ? 29.460 -14.112 -13.534 1.00 20.74 1056 GLN B O 1
ATOM 3291 N N . THR B 1 142 ? 28.203 -15.916 -14.022 1.00 22.38 1057 THR B N 1
ATOM 3292 C C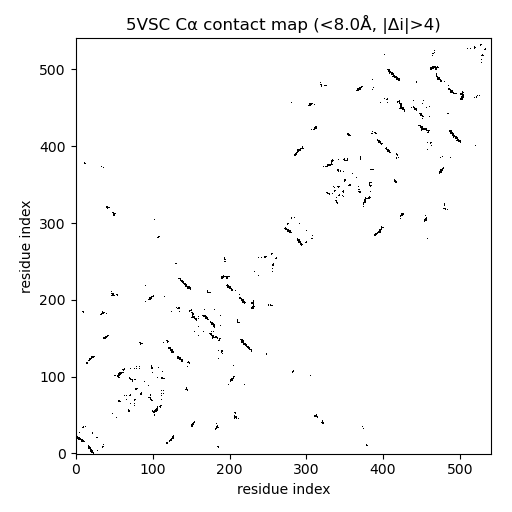A . THR B 1 142 ? 27.505 -15.216 -15.093 1.00 23.73 1057 THR B CA 1
ATOM 3293 C C . THR B 1 142 ? 26.522 -14.213 -14.501 1.00 21.94 1057 THR B C 1
ATOM 3294 O O . THR B 1 142 ? 25.916 -14.453 -13.452 1.00 24.74 1057 THR B O 1
ATOM 3298 N N . ILE B 1 143 ? 26.394 -13.063 -15.158 1.00 23.60 1058 ILE B N 1
ATOM 3299 C CA . ILE B 1 143 ? 25.484 -12.013 -14.703 1.00 22.85 1058 ILE B CA 1
ATOM 3300 C C . ILE B 1 143 ? 24.609 -11.576 -15.871 1.00 23.15 1058 ILE B C 1
ATOM 3301 O O . ILE B 1 143 ? 25.118 -10.991 -16.836 1.00 23.54 1058 ILE B O 1
ATOM 3306 N N . PRO B 1 144 ? 23.301 -11.819 -15.829 1.00 22.90 1059 PRO B N 1
ATOM 3307 C CA . PRO B 1 144 ? 22.448 -11.409 -16.947 1.00 23.62 1059 PRO B CA 1
ATOM 3308 C C . PRO B 1 144 ? 22.407 -9.895 -17.091 1.00 20.58 1059 PRO B C 1
ATOM 3309 O O . PRO B 1 144 ? 22.609 -9.149 -16.133 1.00 21.47 1059 PRO B O 1
ATOM 3313 N N . GLN B 1 145 ? 22.119 -9.451 -18.314 1.00 21.70 1060 GLN B N 1
ATOM 3314 C CA . GLN B 1 145 ? 21.886 -8.038 -18.574 1.00 20.76 1060 GLN B CA 1
ATOM 3315 C C . GLN B 1 145 ? 20.832 -7.484 -17.619 1.00 19.23 1060 GLN B C 1
ATOM 3316 O O . GLN B 1 145 ? 19.840 -8.150 -17.297 1.00 23.09 1060 GLN B O 1
ATOM 3322 N N . GLY B 1 146 ? 21.058 -6.254 -17.156 1.00 18.87 1061 GLY B N 1
ATOM 3323 C CA . GLY B 1 146 ? 20.100 -5.556 -16.323 1.00 19.47 1061 GLY B CA 1
ATOM 3324 C C . GLY B 1 146 ? 20.215 -5.809 -14.837 1.00 19.14 1061 GLY B C 1
ATOM 3325 O O . GLY B 1 146 ? 19.363 -5.334 -14.079 1.00 19.01 1061 GLY B O 1
ATOM 3326 N N . THR B 1 147 ? 21.235 -6.536 -14.395 1.00 18.20 1062 THR B N 1
ATOM 3327 C CA . THR B 1 147 ? 21.370 -6.903 -12.994 1.00 17.22 1062 THR B CA 1
ATOM 3328 C C . THR B 1 147 ? 22.097 -5.807 -12.227 1.00 16.42 1062 THR B C 1
ATOM 3329 O O . THR B 1 147 ? 23.104 -5.268 -12.700 1.00 17.28 1062 THR B O 1
ATOM 3333 N N . PHE B 1 148 ? 21.603 -5.493 -11.034 1.00 16.77 1063 PHE B N 1
ATOM 3334 C CA . PHE B 1 148 ? 22.309 -4.564 -10.163 1.00 16.33 1063 PHE B CA 1
ATOM 3335 C C . PHE B 1 148 ? 23.613 -5.196 -9.695 1.00 17.07 1063 PHE B C 1
ATOM 3336 O O . PHE B 1 148 ? 23.631 -6.343 -9.234 1.00 17.87 1063 PHE B O 1
ATOM 3344 N N . ILE B 1 149 ? 24.709 -4.449 -9.823 1.00 17.01 1064 ILE B N 1
ATOM 3345 C CA . ILE B 1 149 ? 26.031 -4.969 -9.485 1.00 16.54 1064 ILE B CA 1
ATOM 3346 C C . ILE B 1 149 ? 26.491 -4.410 -8.145 1.00 15.42 1064 ILE B C 1
ATOM 3347 O O . ILE B 1 149 ? 26.707 -5.151 -7.182 1.00 17.31 1064 ILE B O 1
ATOM 3352 N N . CYS B 1 150 ? 26.661 -3.094 -8.086 1.00 14.22 1065 CYS B N 1
ATOM 3353 C CA . CYS B 1 150 ? 27.166 -2.428 -6.893 1.00 15.30 1065 CYS B CA 1
ATOM 3354 C C . CYS B 1 150 ? 26.943 -0.935 -7.086 1.00 13.68 1065 CYS B C 1
ATOM 3355 O O . CYS B 1 150 ? 26.668 -0.467 -8.192 1.00 15.42 1065 CYS B O 1
ATOM 3358 N N . GLU B 1 151 ? 27.065 -0.195 -5.990 1.00 14.58 1066 GLU B N 1
ATOM 3359 C CA . GLU B 1 151 ? 26.920 1.249 -5.981 1.00 13.54 1066 GLU B CA 1
ATOM 3360 C C . GLU B 1 151 ? 28.301 1.895 -5.992 1.00 16.15 1066 GLU B C 1
ATOM 3361 O O . GLU B 1 151 ? 29.253 1.337 -5.444 1.00 15.87 1066 GLU B O 1
ATOM 3367 N N . TYR B 1 152 ? 28.414 3.062 -6.630 1.00 14.25 1067 TYR B N 1
ATOM 3368 C CA . TYR B 1 152 ? 29.656 3.843 -6.548 1.00 14.08 1067 TYR B CA 1
ATOM 3369 C C . TYR B 1 152 ? 29.600 4.612 -5.235 1.00 14.25 1067 TYR B C 1
ATOM 3370 O O . TYR B 1 152 ? 28.858 5.592 -5.109 1.00 14.87 1067 TYR B O 1
ATOM 3379 N N . VAL B 1 153 ? 30.361 4.160 -4.239 1.00 14.63 1068 VAL B N 1
ATOM 3380 C CA . VAL B 1 153 ? 30.314 4.695 -2.884 1.00 15.63 1068 VAL B CA 1
ATOM 3381 C C . VAL B 1 153 ? 31.628 5.398 -2.580 1.00 16.38 1068 VAL B C 1
ATOM 3382 O O . VAL B 1 153 ? 32.709 4.917 -2.952 1.00 16.80 1068 VAL B O 1
ATOM 3386 N N . GLY B 1 154 ? 31.535 6.539 -1.902 1.00 15.41 1069 GLY B N 1
ATOM 3387 C CA . GLY B 1 154 ? 32.706 7.277 -1.487 1.00 16.07 1069 GLY B CA 1
ATOM 3388 C C . GLY B 1 154 ? 32.350 8.467 -0.625 1.00 16.54 1069 GLY B C 1
ATOM 3389 O O . GLY B 1 154 ? 31.313 8.475 0.047 1.00 17.88 1069 GLY B O 1
ATOM 3390 N N . GLU B 1 155 ? 33.207 9.474 -0.657 1.00 17.39 1070 GLU B N 1
ATOM 3391 C CA . GLU B 1 155 ? 33.074 10.677 0.152 1.00 16.71 1070 GLU B CA 1
ATOM 3392 C C . GLU B 1 155 ? 32.352 11.734 -0.675 1.00 17.46 1070 GLU B C 1
ATOM 3393 O O . GLU B 1 155 ? 32.828 12.121 -1.750 1.00 18.92 1070 GLU B O 1
ATOM 3399 N N . LEU B 1 156 ? 31.209 12.208 -0.177 1.00 17.97 1071 LEU B N 1
ATOM 3400 C CA . LEU B 1 156 ? 30.494 13.272 -0.870 1.00 18.16 1071 LEU B CA 1
ATOM 3401 C C . LEU B 1 156 ? 31.212 14.594 -0.655 1.00 20.00 1071 LEU B C 1
ATOM 3402 O O . LEU B 1 156 ? 31.481 14.993 0.483 1.00 22.85 1071 LEU B O 1
ATOM 3407 N N . ILE B 1 157 ? 31.538 15.275 -1.755 1.00 18.95 1072 ILE B N 1
ATOM 3408 C CA . ILE B 1 157 ? 32.241 16.548 -1.686 1.00 21.20 1072 ILE B CA 1
ATOM 3409 C C . ILE B 1 157 ? 31.612 17.544 -2.650 1.00 19.27 1072 ILE B C 1
ATOM 3410 O O . ILE B 1 157 ? 30.945 17.179 -3.621 1.00 20.06 1072 ILE B O 1
ATOM 3415 N N . SER B 1 158 ? 31.812 18.818 -2.345 1.00 20.13 1073 SER B N 1
ATOM 3416 C CA . SER B 1 158 ? 31.361 19.882 -3.220 1.00 22.11 1073 SER B CA 1
ATOM 3417 C C . SER B 1 158 ? 32.283 20.018 -4.426 1.00 25.54 1073 SER B C 1
ATOM 3418 O O . SER B 1 158 ? 33.432 19.552 -4.438 1.00 24.56 1073 SER B O 1
ATOM 3421 N N . ASP B 1 159 ? 31.769 20.714 -5.437 1.00 24.59 1074 ASP B N 1
ATOM 3422 C CA . ASP B 1 159 ? 32.557 21.018 -6.625 1.00 27.61 1074 ASP B CA 1
ATOM 3423 C C . ASP B 1 159 ? 33.799 21.828 -6.262 1.00 29.77 1074 ASP B C 1
ATOM 3424 O O . ASP B 1 159 ? 34.899 21.549 -6.759 1.00 28.06 1074 ASP B O 1
ATOM 3429 N N . ALA B 1 160 ? 33.659 22.784 -5.338 1.00 27.78 1075 ALA B N 1
ATOM 3430 C CA . ALA B 1 160 ? 34.796 23.594 -4.907 1.00 28.25 1075 ALA B CA 1
ATOM 3431 C C . ALA B 1 160 ? 35.858 22.751 -4.214 1.00 29.47 1075 ALA B C 1
ATOM 3432 O O . ALA B 1 160 ? 37.060 22.980 -4.394 1.00 30.42 1075 ALA B O 1
ATOM 3434 N N . GLU B 1 161 ? 35.433 21.775 -3.411 1.00 27.91 1076 GLU B N 1
ATOM 3435 C CA . GLU B 1 161 ? 36.392 20.889 -2.760 1.00 25.65 1076 GLU B CA 1
ATOM 3436 C C . GLU B 1 161 ? 37.084 19.982 -3.770 1.00 25.40 1076 GLU B C 1
ATOM 3437 O O . GLU B 1 161 ? 38.304 19.798 -3.705 1.00 25.92 1076 GLU B O 1
ATOM 3443 N N . ALA B 1 162 ? 36.328 19.413 -4.713 1.00 24.58 1077 ALA B N 1
ATOM 3444 C CA . ALA B 1 162 ? 36.956 18.615 -5.763 1.00 25.91 1077 ALA B CA 1
ATOM 3445 C C . ALA B 1 162 ? 37.976 19.433 -6.541 1.00 26.19 1077 ALA B C 1
ATOM 3446 O O . ALA B 1 162 ? 39.017 18.907 -6.953 1.00 27.10 1077 ALA B O 1
ATOM 3448 N N . ASP B 1 163 ? 37.710 20.723 -6.719 1.00 27.43 1078 ASP B N 1
ATOM 3449 C CA . ASP B 1 163 ? 38.615 21.582 -7.471 1.00 25.60 1078 ASP B CA 1
ATOM 3450 C C . ASP B 1 163 ? 39.967 21.762 -6.799 1.00 29.06 1078 ASP B C 1
ATOM 3451 O O . ASP B 1 163 ? 40.901 22.223 -7.458 1.00 31.90 1078 ASP B O 1
ATOM 3456 N N . VAL B 1 164 ? 40.105 21.425 -5.516 1.00 28.33 1079 VAL B N 1
ATOM 3457 C CA . VAL B 1 164 ? 41.368 21.614 -4.810 1.00 32.92 1079 VAL B CA 1
ATOM 3458 C C . VAL B 1 164 ? 42.018 20.296 -4.411 1.00 32.32 1079 VAL B C 1
ATOM 3459 O O . VAL B 1 164 ? 43.014 20.299 -3.682 1.00 41.79 1079 VAL B O 1
ATOM 3463 N N . ARG B 1 165 ? 41.496 19.167 -4.874 1.00 31.98 1080 ARG B N 1
ATOM 3464 C CA . ARG B 1 165 ? 42.053 17.876 -4.493 1.00 33.13 1080 ARG B CA 1
ATOM 3465 C C . ARG B 1 165 ? 43.097 17.415 -5.500 1.00 35.36 1080 ARG B C 1
ATOM 3466 O O . ARG B 1 165 ? 42.851 17.420 -6.710 1.00 43.36 1080 ARG B O 1
ATOM 3474 N N . GLU B 1 166 ? 44.262 17.019 -4.987 1.00 34.30 1081 GLU B N 1
ATOM 3475 C CA . GLU B 1 166 ? 45.362 16.587 -5.846 1.00 38.93 1081 GLU B CA 1
ATOM 3476 C C . GLU B 1 166 ? 44.977 15.368 -6.677 1.00 36.02 1081 GLU B C 1
ATOM 3477 O O . GLU B 1 166 ? 45.092 15.375 -7.908 1.00 41.00 1081 GLU B O 1
ATOM 3483 N N . ASP B 1 167 ? 44.547 14.297 -6.012 1.00 29.52 1082 ASP B N 1
ATOM 3484 C CA . ASP B 1 167 ? 44.327 13.005 -6.661 1.00 31.94 1082 ASP B CA 1
ATOM 3485 C C . ASP B 1 167 ? 42.880 12.954 -7.134 1.00 27.64 1082 ASP B C 1
ATOM 3486 O O . ASP B 1 167 ? 41.958 12.809 -6.331 1.00 29.02 1082 ASP B O 1
ATOM 3491 N N . ASP B 1 168 ? 42.678 13.097 -8.444 1.00 25.96 1083 ASP B N 1
ATOM 3492 C CA . ASP B 1 168 ? 41.357 13.066 -9.056 1.00 23.73 1083 ASP B CA 1
ATOM 3493 C C . ASP B 1 168 ? 41.088 11.770 -9.818 1.00 27.68 1083 ASP B C 1
ATOM 3494 O O . ASP B 1 168 ? 40.234 11.745 -10.710 1.00 25.31 1083 ASP B O 1
ATOM 3499 N N . SER B 1 169 ? 41.786 10.688 -9.473 1.00 21.02 1084 SER B N 1
ATOM 3500 C CA . SER B 1 169 ? 41.644 9.427 -10.193 1.00 21.06 1084 SER B CA 1
ATOM 3501 C C . SER B 1 169 ? 40.432 8.615 -9.764 1.00 20.51 1084 SER B C 1
ATOM 3502 O O . SER B 1 169 ? 40.120 7.618 -10.423 1.00 22.68 1084 SER B O 1
ATOM 3505 N N . TYR B 1 170 ? 39.771 8.986 -8.668 1.00 18.25 1085 TYR B N 1
ATOM 3506 C CA . TYR B 1 170 ? 38.639 8.254 -8.099 1.00 17.46 1085 TYR B CA 1
ATOM 3507 C C . TYR B 1 170 ? 37.463 9.195 -7.887 1.00 18.23 1085 TYR B C 1
ATOM 3508 O O . TYR B 1 170 ? 36.850 9.226 -6.819 1.00 18.81 1085 TYR B O 1
ATOM 3517 N N . LEU B 1 171 ? 37.133 9.987 -8.896 1.00 19.40 1086 LEU B N 1
ATOM 3518 C CA . LEU B 1 171 ? 36.062 10.968 -8.776 1.00 20.78 1086 LEU B CA 1
ATOM 3519 C C . LEU B 1 171 ? 34.922 10.598 -9.709 1.00 20.65 1086 LEU B C 1
ATOM 3520 O O . LEU B 1 171 ? 35.143 10.278 -10.877 1.00 23.01 1086 LEU B O 1
ATOM 3525 N N . PHE B 1 172 ? 33.696 10.680 -9.200 1.00 19.40 1087 PHE B N 1
ATOM 3526 C CA . PHE B 1 172 ? 32.498 10.521 -10.016 1.00 19.59 1087 PHE B CA 1
ATOM 3527 C C . PHE B 1 172 ? 31.652 11.780 -9.866 1.00 19.85 1087 PHE B C 1
ATOM 3528 O O . PHE B 1 172 ? 31.186 12.092 -8.765 1.00 20.76 1087 PHE B O 1
ATOM 3536 N N . ASP B 1 173 ? 31.432 12.480 -10.971 1.00 17.42 1088 ASP B N 1
ATOM 3537 C CA . ASP B 1 173 ? 30.702 13.742 -10.928 1.00 22.04 1088 ASP B CA 1
ATOM 3538 C C . ASP B 1 173 ? 29.202 13.493 -10.802 1.00 22.14 1088 ASP B C 1
ATOM 3539 O O . ASP B 1 173 ? 28.634 12.681 -11.539 1.00 21.79 1088 ASP B O 1
ATOM 3544 N N . LEU B 1 174 ? 28.563 14.193 -9.864 1.00 22.83 1089 LEU B N 1
ATOM 3545 C CA . LEU B 1 174 ? 27.106 14.270 -9.799 1.00 26.64 1089 LEU B CA 1
ATOM 3546 C C . LEU B 1 174 ? 26.796 15.638 -10.400 1.00 39.12 1089 LEU B C 1
ATOM 3547 O O . LEU B 1 174 ? 26.838 16.652 -9.698 1.00 44.54 1089 LEU B O 1
ATOM 3552 N N . ASP B 1 175 ? 26.417 15.647 -11.681 1.00 39.61 1090 ASP B N 1
ATOM 3553 C CA . ASP B 1 175 ? 26.246 16.854 -12.515 1.00 45.98 1090 ASP B CA 1
ATOM 3554 C C . ASP B 1 175 ? 27.603 17.444 -12.880 1.00 52.02 1090 ASP B C 1
ATOM 3555 O O . ASP B 1 175 ? 28.077 17.271 -14.005 1.00 57.51 1090 ASP B O 1
ATOM 3560 N N . GLY B 1 179 ? 21.603 23.816 -10.172 1.00 62.51 1094 GLY B N 1
ATOM 3561 C CA . GLY B 1 179 ? 22.346 24.591 -9.194 1.00 61.90 1094 GLY B CA 1
ATOM 3562 C C . GLY B 1 179 ? 23.751 24.077 -8.931 1.00 59.34 1094 GLY B C 1
ATOM 3563 O O . GLY B 1 179 ? 24.460 23.677 -9.854 1.00 60.81 1094 GLY B O 1
ATOM 3564 N N . GLU B 1 180 ? 24.150 24.086 -7.661 1.00 54.23 1095 GLU B N 1
ATOM 3565 C CA . GLU B 1 180 ? 25.505 23.695 -7.296 1.00 42.85 1095 GLU B CA 1
ATOM 3566 C C . GLU B 1 180 ? 25.691 22.185 -7.446 1.00 41.74 1095 GLU B C 1
ATOM 3567 O O . GLU B 1 180 ? 24.754 21.396 -7.293 1.00 45.08 1095 GLU B O 1
ATOM 3573 N N . VAL B 1 181 ? 26.922 21.788 -7.743 1.00 32.86 1096 VAL B N 1
ATOM 3574 C CA . VAL B 1 181 ? 27.222 20.436 -8.189 1.00 30.16 1096 VAL B CA 1
ATOM 3575 C C . VAL B 1 181 ? 28.071 19.741 -7.133 1.00 28.81 1096 VAL B C 1
ATOM 3576 O O . VAL B 1 181 ? 28.809 20.380 -6.374 1.00 27.89 1096 VAL B O 1
ATOM 3580 N N . TYR B 1 182 ? 27.940 18.419 -7.067 1.00 24.82 1097 TYR B N 1
ATOM 3581 C CA . TYR B 1 182 ? 28.658 17.614 -6.093 1.00 21.89 1097 TYR B CA 1
ATOM 3582 C C . TYR B 1 182 ? 29.346 16.453 -6.792 1.00 25.95 1097 TYR B C 1
ATOM 3583 O O . TYR B 1 182 ? 29.090 16.154 -7.959 1.00 27.23 1097 TYR B O 1
ATOM 3592 N N . CYS B 1 183 ? 30.207 15.782 -6.036 1.00 20.98 1098 CYS B N 1
ATOM 3593 C CA . CYS B 1 183 ? 31.044 14.719 -6.555 1.00 20.36 1098 CYS B CA 1
ATOM 3594 C C . CYS B 1 183 ? 31.152 13.643 -5.490 1.00 20.04 1098 CYS B C 1
ATOM 3595 O O . CYS B 1 183 ? 31.068 13.934 -4.296 1.00 20.70 1098 CYS B O 1
ATOM 3598 N N . ILE B 1 184 ? 31.380 12.401 -5.918 1.00 16.41 1099 ILE B N 1
ATOM 3599 C CA . ILE B 1 184 ? 31.761 11.326 -5.012 1.00 17.36 1099 ILE B CA 1
ATOM 3600 C C . ILE B 1 184 ? 33.246 11.065 -5.219 1.00 19.35 1099 ILE B C 1
ATOM 3601 O O . ILE B 1 184 ? 33.668 10.688 -6.322 1.00 20.09 1099 ILE B O 1
ATOM 3606 N N . ASP B 1 185 ? 34.041 11.287 -4.179 1.00 16.57 1100 ASP B N 1
ATOM 3607 C CA . ASP B 1 185 ? 35.474 11.012 -4.226 1.00 16.66 1100 ASP B CA 1
ATOM 3608 C C . ASP B 1 185 ? 35.732 9.707 -3.483 1.00 16.82 1100 ASP B C 1
ATOM 3609 O O . ASP B 1 185 ? 35.583 9.642 -2.260 1.00 17.55 1100 ASP B O 1
ATOM 3614 N N . ALA B 1 186 ? 36.155 8.676 -4.214 1.00 16.77 1101 ALA B N 1
ATOM 3615 C CA . ALA B 1 186 ? 36.423 7.377 -3.615 1.00 15.68 1101 ALA B CA 1
ATOM 3616 C C . ALA B 1 186 ? 37.903 7.159 -3.325 1.00 17.85 1101 ALA B C 1
ATOM 3617 O O . ALA B 1 186 ? 38.298 6.028 -3.021 1.00 18.15 1101 ALA B O 1
ATOM 3619 N N . ARG B 1 187 ? 38.721 8.217 -3.378 1.00 17.30 1102 ARG B N 1
ATOM 3620 C CA . ARG B 1 187 ? 40.154 8.038 -3.150 1.00 17.59 1102 ARG B CA 1
ATOM 3621 C C . ARG B 1 187 ? 40.449 7.605 -1.715 1.00 18.92 1102 ARG B C 1
ATOM 3622 O O . ARG B 1 187 ? 41.206 6.651 -1.488 1.00 20.12 1102 ARG B O 1
ATOM 3630 N N . TYR B 1 188 ? 39.889 8.303 -0.733 1.00 18.08 1103 TYR B N 1
ATOM 3631 C CA . TYR B 1 188 ? 40.224 8.038 0.661 1.00 19.70 1103 TYR B CA 1
ATOM 3632 C C . TYR B 1 188 ? 39.213 7.140 1.349 1.00 19.49 1103 TYR B C 1
ATOM 3633 O O . TYR B 1 188 ? 39.600 6.349 2.218 1.00 19.74 1103 TYR B O 1
ATOM 3642 N N . TYR B 1 189 ? 37.940 7.255 0.976 1.00 17.59 1104 TYR B N 1
ATOM 3643 C CA . TYR B 1 189 ? 36.868 6.406 1.470 1.00 17.05 1104 TYR B CA 1
ATOM 3644 C C . TYR B 1 189 ? 36.130 5.886 0.248 1.00 17.57 1104 TYR B C 1
ATOM 3645 O O . TYR B 1 189 ? 35.700 6.677 -0.597 1.00 18.46 1104 TYR B O 1
ATOM 3654 N N . GLY B 1 190 ? 35.967 4.569 0.143 1.00 15.66 1105 GLY B N 1
ATOM 3655 C CA . GLY B 1 190 ? 35.240 4.040 -0.997 1.00 14.83 1105 GLY B CA 1
ATOM 3656 C C . GLY B 1 190 ? 34.866 2.592 -0.783 1.00 13.68 1105 GLY B C 1
ATOM 3657 O O . GLY B 1 190 ? 35.336 1.942 0.157 1.00 16.12 1105 GLY B O 1
ATOM 3658 N N . ASN B 1 191 ? 34.024 2.088 -1.685 1.00 14.51 1106 ASN B N 1
ATOM 3659 C CA . ASN B 1 191 ? 33.682 0.672 -1.675 1.00 14.32 1106 ASN B CA 1
ATOM 3660 C C . ASN B 1 191 ? 34.351 -0.038 -2.855 1.00 14.83 1106 ASN B C 1
ATOM 3661 O O . ASN B 1 191 ? 35.292 0.489 -3.463 1.00 14.68 1106 ASN B O 1
ATOM 3666 N N . ILE B 1 192 ? 33.850 -1.226 -3.191 1.00 14.73 1107 ILE B N 1
ATOM 3667 C CA . ILE B 1 192 ? 34.457 -2.027 -4.254 1.00 14.86 1107 ILE B CA 1
ATOM 3668 C C . ILE B 1 192 ? 34.492 -1.281 -5.579 1.00 14.22 1107 ILE B C 1
ATOM 3669 O O . ILE B 1 192 ? 35.372 -1.524 -6.417 1.00 14.32 1107 ILE B O 1
ATOM 3674 N N . SER B 1 193 ? 33.568 -0.344 -5.784 1.00 14.43 1108 SER B N 1
ATOM 3675 C CA . SER B 1 193 ? 33.491 0.332 -7.069 1.00 14.43 1108 SER B CA 1
ATOM 3676 C C . SER B 1 193 ? 34.722 1.168 -7.362 1.00 14.75 1108 SER B C 1
ATOM 3677 O O . SER B 1 193 ? 34.992 1.449 -8.536 1.00 15.69 1108 SER B O 1
ATOM 3680 N N . ARG B 1 194 ? 35.464 1.581 -6.329 1.00 13.66 1109 ARG B N 1
ATOM 3681 C CA . ARG B 1 194 ? 36.652 2.395 -6.543 1.00 14.98 1109 ARG B CA 1
ATOM 3682 C C . ARG B 1 194 ? 37.711 1.638 -7.328 1.00 15.21 1109 ARG B C 1
ATOM 3683 O O . ARG B 1 194 ? 38.622 2.263 -7.884 1.00 15.34 1109 ARG B O 1
ATOM 3691 N N . PHE B 1 195 ? 37.591 0.316 -7.416 1.00 14.44 1110 PHE B N 1
ATOM 3692 C CA . PHE B 1 195 ? 38.568 -0.498 -8.121 1.00 15.64 1110 PHE B CA 1
ATOM 3693 C C . PHE B 1 195 ? 38.128 -0.862 -9.532 1.00 16.51 1110 PHE B C 1
ATOM 3694 O O . PHE B 1 195 ? 38.868 -1.548 -10.241 1.00 16.20 1110 PHE B O 1
ATOM 3702 N N . ILE B 1 196 ? 36.945 -0.434 -9.964 1.00 14.77 1111 ILE B N 1
ATOM 3703 C CA . ILE B 1 196 ? 36.475 -0.754 -11.307 1.00 14.18 1111 ILE B CA 1
ATOM 3704 C C . ILE B 1 196 ? 37.185 0.127 -12.329 1.00 15.87 1111 ILE B C 1
ATOM 3705 O O . ILE B 1 196 ? 37.201 1.359 -12.212 1.00 16.18 1111 ILE B O 1
ATOM 3710 N N . ASN B 1 197 ? 37.756 -0.508 -13.350 1.00 16.69 1112 ASN B N 1
ATOM 3711 C CA . ASN B 1 197 ? 38.521 0.190 -14.370 1.00 15.68 1112 ASN B CA 1
ATOM 3712 C C . ASN B 1 197 ? 37.617 0.721 -15.480 1.00 16.93 1112 ASN B C 1
ATOM 3713 O O . ASN B 1 197 ? 36.437 0.383 -15.578 1.00 17.45 1112 ASN B O 1
ATOM 3718 N N . HIS B 1 198 ? 38.193 1.572 -16.318 1.00 16.91 1113 HIS B N 1
ATOM 3719 C CA . HIS B 1 198 ? 37.499 2.090 -17.484 1.00 15.49 1113 HIS B CA 1
ATOM 3720 C C . HIS B 1 198 ? 37.558 1.094 -18.638 1.00 17.80 1113 HIS B C 1
ATOM 3721 O O . HIS B 1 198 ? 38.629 0.569 -18.967 1.00 19.25 1113 HIS B O 1
ATOM 3728 N N . LEU B 1 199 ? 36.421 0.886 -19.298 1.00 19.05 1114 LEU B N 1
ATOM 3729 C CA . LEU B 1 199 ? 36.373 0.148 -20.554 1.00 22.01 1114 LEU B CA 1
ATOM 3730 C C . LEU B 1 199 ? 35.723 1.022 -21.617 1.00 21.06 1114 LEU B C 1
ATOM 3731 O O . LEU B 1 199 ? 34.683 1.637 -21.372 1.00 23.43 1114 LEU B O 1
ATOM 3736 N N . CYS B 1 200 ? 36.335 1.077 -22.802 1.00 23.72 1115 CYS B N 1
ATOM 3737 C CA . CYS B 1 200 ? 35.723 1.806 -23.906 1.00 26.40 1115 CYS B CA 1
ATOM 3738 C C . CYS B 1 200 ? 34.500 1.085 -24.455 1.00 32.76 1115 CYS B C 1
ATOM 3739 O O . CYS B 1 200 ? 33.653 1.720 -25.093 1.00 33.25 1115 CYS B O 1
ATOM 3742 N N . ASP B 1 201 ? 34.393 -0.225 -24.214 1.00 29.60 1116 ASP B N 1
ATOM 3743 C CA . ASP B 1 201 ? 33.210 -1.023 -24.532 1.00 27.58 1116 ASP B CA 1
ATOM 3744 C C . ASP B 1 201 ? 32.681 -1.540 -23.199 1.00 23.04 1116 ASP B C 1
ATOM 3745 O O . ASP B 1 201 ? 32.901 -2.706 -22.839 1.00 25.96 1116 ASP B O 1
ATOM 3750 N N . PRO B 1 202 ? 32.009 -0.693 -22.428 1.00 26.38 1117 PRO B N 1
ATOM 3751 C CA . PRO B 1 202 ? 31.700 -1.047 -21.040 1.00 18.73 1117 PRO B CA 1
ATOM 3752 C C . PRO B 1 202 ? 30.607 -2.100 -20.945 1.00 22.24 1117 PRO B C 1
ATOM 3753 O O . PRO B 1 202 ? 29.762 -2.252 -21.830 1.00 25.77 1117 PRO B O 1
ATOM 3757 N N . ASN B 1 203 ? 30.625 -2.823 -19.830 1.00 18.21 1118 ASN B N 1
ATOM 3758 C CA . ASN B 1 203 ? 29.592 -3.813 -19.562 1.00 19.24 1118 ASN B CA 1
ATOM 3759 C C . ASN B 1 203 ? 28.710 -3.448 -18.377 1.00 17.57 1118 ASN B C 1
ATOM 3760 O O . ASN B 1 203 ? 27.802 -4.214 -18.040 1.00 17.54 1118 ASN B O 1
ATOM 3765 N N . ILE B 1 204 ? 28.951 -2.304 -17.737 1.00 16.40 1119 ILE B N 1
ATOM 3766 C CA . ILE B 1 204 ? 28.052 -1.775 -16.715 1.00 16.22 1119 ILE B CA 1
ATOM 3767 C C . ILE B 1 204 ? 27.778 -0.307 -17.017 1.00 18.58 1119 ILE B C 1
ATOM 3768 O O . ILE B 1 204 ? 28.592 0.374 -17.653 1.00 20.09 1119 ILE B O 1
ATOM 3773 N N . ILE B 1 205 ? 26.620 0.175 -16.563 1.00 18.53 1120 ILE B N 1
ATOM 3774 C CA . ILE B 1 205 ? 26.230 1.578 -16.719 1.00 19.63 1120 ILE B CA 1
ATOM 3775 C C . ILE B 1 205 ? 25.826 2.167 -15.372 1.00 16.71 1120 ILE B C 1
ATOM 3776 O O . ILE B 1 205 ? 25.181 1.484 -14.557 1.00 17.30 1120 ILE B O 1
ATOM 3781 N N . PRO B 1 206 ? 26.165 3.427 -15.108 1.00 17.88 1121 PRO B N 1
ATOM 3782 C CA . PRO B 1 206 ? 25.684 4.086 -13.889 1.00 19.17 1121 PRO B CA 1
ATOM 3783 C C . PRO B 1 206 ? 24.277 4.627 -14.090 1.00 17.72 1121 PRO B C 1
ATOM 3784 O O . PRO B 1 206 ? 23.938 5.173 -15.144 1.00 19.90 1121 PRO B O 1
ATOM 3788 N N . VAL B 1 207 ? 23.451 4.448 -13.056 1.00 16.90 1122 VAL B N 1
ATOM 3789 C CA . VAL B 1 207 ? 22.077 4.936 -13.018 1.00 18.67 1122 VAL B CA 1
ATOM 3790 C C . VAL B 1 207 ? 21.893 5.712 -11.719 1.00 16.50 1122 VAL B C 1
ATOM 3791 O O . VAL B 1 207 ? 22.337 5.269 -10.653 1.00 17.85 1122 VAL B O 1
ATOM 3795 N N . ARG B 1 208 ? 21.243 6.873 -11.806 1.00 18.02 1123 ARG B N 1
ATOM 3796 C CA . ARG B 1 208 ? 20.968 7.683 -10.623 1.00 17.38 1123 ARG B CA 1
ATOM 3797 C C . ARG B 1 208 ? 19.720 7.154 -9.916 1.00 16.94 1123 ARG B C 1
ATOM 3798 O O . ARG B 1 208 ? 18.677 6.953 -10.551 1.00 18.98 1123 ARG B O 1
ATOM 3806 N N . VAL B 1 209 ? 19.827 6.927 -8.605 1.00 15.07 1124 VAL B N 1
ATOM 3807 C CA . VAL B 1 209 ? 18.769 6.272 -7.833 1.00 15.73 1124 VAL B CA 1
ATOM 3808 C C . VAL B 1 209 ? 18.520 7.049 -6.545 1.00 16.87 1124 VAL B C 1
ATOM 3809 O O . VAL B 1 209 ? 19.457 7.558 -5.912 1.00 16.43 1124 VAL B O 1
ATOM 3813 N N . PHE B 1 210 ? 17.245 7.114 -6.145 1.00 15.02 1125 PHE B N 1
ATOM 3814 C CA . PHE B 1 210 ? 16.828 7.684 -4.869 1.00 16.76 1125 PHE B CA 1
ATOM 3815 C C . PHE B 1 210 ? 16.147 6.620 -4.022 1.00 14.80 1125 PHE B C 1
ATOM 3816 O O . PHE B 1 210 ? 15.333 5.838 -4.525 1.00 16.94 1125 PHE B O 1
ATOM 3824 N N . MET B 1 211 ? 16.520 6.578 -2.747 1.00 15.15 1126 MET B N 1
ATOM 3825 C CA . MET B 1 211 ? 16.031 5.577 -1.809 1.00 15.01 1126 MET B CA 1
ATOM 3826 C C . MET B 1 211 ? 15.516 6.258 -0.549 1.00 17.30 1126 MET B C 1
ATOM 3827 O O . MET B 1 211 ? 14.352 6.668 -0.513 1.00 17.36 1126 MET B O 1
ATOM 3832 N N . LEU B 1 212 ? 16.363 6.422 0.474 1.00 15.48 1127 LEU B N 1
ATOM 3833 C CA . LEU B 1 212 ? 15.879 6.924 1.764 1.00 17.38 1127 LEU B CA 1
ATOM 3834 C C . LEU B 1 212 ? 15.631 8.427 1.781 1.00 16.50 1127 LEU B C 1
ATOM 3835 O O . LEU B 1 212 ? 14.966 8.919 2.695 1.00 19.46 1127 LEU B O 1
ATOM 3840 N N . HIS B 1 213 ? 16.153 9.165 0.804 1.00 15.08 1128 HIS B N 1
ATOM 3841 C CA . HIS B 1 213 ? 15.889 10.588 0.646 1.00 15.88 1128 HIS B CA 1
ATOM 3842 C C . HIS B 1 213 ? 15.697 10.864 -0.841 1.00 14.63 1128 HIS B C 1
ATOM 3843 O O . HIS B 1 213 ? 16.048 10.037 -1.691 1.00 15.95 1128 HIS B O 1
ATOM 3850 N N . GLN B 1 214 ? 15.132 12.029 -1.151 1.00 16.01 1129 GLN B N 1
ATOM 3851 C CA . GLN B 1 214 ? 14.926 12.435 -2.539 1.00 14.90 1129 GLN B CA 1
ATOM 3852 C C . GLN B 1 214 ? 15.521 13.810 -2.796 1.00 19.30 1129 GLN B C 1
ATOM 3853 O O . GLN B 1 214 ? 14.963 14.630 -3.530 1.00 19.89 1129 GLN B O 1
ATOM 3859 N N . ASP B 1 215 ? 16.667 14.083 -2.175 1.00 16.70 1130 ASP B N 1
ATOM 3860 C CA . ASP B 1 215 ? 17.404 15.318 -2.438 1.00 18.12 1130 ASP B CA 1
ATOM 3861 C C . ASP B 1 215 ? 18.120 15.156 -3.775 1.00 18.01 1130 ASP B C 1
ATOM 3862 O O . ASP B 1 215 ? 19.101 14.416 -3.872 1.00 17.21 1130 ASP B O 1
ATOM 3867 N N . LEU B 1 216 ? 17.623 15.846 -4.806 1.00 18.69 1131 LEU B N 1
ATOM 3868 C CA . LEU B 1 216 ? 18.094 15.625 -6.169 1.00 20.06 1131 LEU B CA 1
ATOM 3869 C C . LEU B 1 216 ? 19.548 16.029 -6.379 1.00 19.37 1131 LEU B C 1
ATOM 3870 O O . LEU B 1 216 ? 20.137 15.637 -7.395 1.00 20.33 1131 LEU B O 1
ATOM 3875 N N . ARG B 1 217 ? 20.140 16.789 -5.456 1.00 18.22 1132 ARG B N 1
ATOM 3876 C CA . ARG B 1 217 ? 21.565 17.093 -5.545 1.00 17.05 1132 ARG B CA 1
ATOM 3877 C C . ARG B 1 217 ? 22.425 15.864 -5.288 1.00 17.19 1132 ARG B C 1
ATOM 3878 O O . ARG B 1 217 ? 23.604 15.839 -5.687 1.00 18.50 1132 ARG B O 1
ATOM 3886 N N . PHE B 1 218 ? 21.871 14.845 -4.634 1.00 16.30 1133 PHE B N 1
ATOM 3887 C CA . PHE B 1 218 ? 22.640 13.715 -4.119 1.00 17.07 1133 PHE B CA 1
ATOM 3888 C C . PHE B 1 218 ? 22.039 12.396 -4.598 1.00 17.88 1133 PHE B C 1
ATOM 3889 O O . PHE B 1 218 ? 21.617 11.555 -3.795 1.00 16.80 1133 PHE B O 1
ATOM 3897 N N . PRO B 1 219 ? 21.993 12.173 -5.910 1.00 17.05 1134 PRO B N 1
ATOM 3898 C CA . PRO B 1 219 ? 21.649 10.835 -6.389 1.00 16.72 1134 PRO B CA 1
ATOM 3899 C C . PRO B 1 219 ? 22.700 9.850 -5.914 1.00 16.91 1134 PRO B C 1
ATOM 3900 O O . PRO B 1 219 ? 23.874 10.198 -5.724 1.00 17.26 1134 PRO B O 1
ATOM 3904 N N . ARG B 1 220 ? 22.274 8.613 -5.731 1.00 15.78 1135 ARG B N 1
ATOM 3905 C CA . ARG B 1 220 ? 23.191 7.514 -5.480 1.00 15.49 1135 ARG B CA 1
ATOM 3906 C C . ARG B 1 220 ? 23.416 6.801 -6.806 1.00 15.92 1135 ARG B C 1
ATOM 3907 O O . ARG B 1 220 ? 22.512 6.718 -7.644 1.00 18.03 1135 ARG B O 1
ATOM 3915 N N . ILE B 1 221 ? 24.650 6.356 -7.036 1.00 15.39 1136 ILE B N 1
ATOM 3916 C CA . ILE B 1 221 ? 25.057 5.885 -8.354 1.00 16.58 1136 ILE B CA 1
ATOM 3917 C C . ILE B 1 221 ? 25.085 4.365 -8.335 1.00 15.80 1136 ILE B C 1
ATOM 3918 O O . ILE B 1 221 ? 25.926 3.755 -7.669 1.00 16.29 1136 ILE B O 1
ATOM 3923 N N . ALA B 1 222 ? 24.149 3.736 -9.044 1.00 14.53 1137 ALA B N 1
ATOM 3924 C CA . ALA B 1 222 ? 24.027 2.286 -9.068 1.00 15.05 1137 ALA B CA 1
ATOM 3925 C C . ALA B 1 222 ? 24.504 1.763 -10.412 1.00 15.92 1137 ALA B C 1
ATOM 3926 O O . ALA B 1 222 ? 24.046 2.221 -11.459 1.00 17.07 1137 ALA B O 1
ATOM 3928 N N . PHE B 1 223 ? 25.419 0.800 -10.388 1.00 15.17 1138 PHE B N 1
ATOM 3929 C CA . PHE B 1 223 ? 25.851 0.161 -11.620 1.00 15.44 1138 PHE B CA 1
ATOM 3930 C C . PHE B 1 223 ? 24.986 -1.055 -11.910 1.00 14.91 1138 PHE B C 1
ATOM 3931 O O . PHE B 1 223 ? 24.818 -1.926 -11.052 1.00 15.42 1138 PHE B O 1
ATOM 3939 N N . PHE B 1 224 ? 24.462 -1.113 -13.131 1.00 15.72 1139 PHE B N 1
ATOM 3940 C CA . PHE B 1 224 ? 23.742 -2.267 -13.646 1.00 16.78 1139 PHE B CA 1
ATOM 3941 C C . PHE B 1 224 ? 24.474 -2.796 -14.870 1.00 16.64 1139 PHE B C 1
ATOM 3942 O O . PHE B 1 224 ? 25.064 -2.030 -15.636 1.00 17.35 1139 PHE B O 1
ATOM 3950 N N . SER B 1 225 ? 24.419 -4.107 -15.072 1.00 17.58 1140 SER B N 1
ATOM 3951 C CA . SER B 1 225 ? 25.038 -4.662 -16.269 1.00 17.30 1140 SER B CA 1
ATOM 3952 C C . SER B 1 225 ? 24.273 -4.221 -17.512 1.00 19.38 1140 SER B C 1
ATOM 3953 O O . SER B 1 225 ? 23.039 -4.233 -17.545 1.00 20.58 1140 SER B O 1
ATOM 3956 N N . SER B 1 226 ? 25.019 -3.808 -18.538 1.00 19.37 1141 SER B N 1
ATOM 3957 C CA . SER B 1 226 ? 24.423 -3.359 -19.787 1.00 21.96 1141 SER B CA 1
ATOM 3958 C C . SER B 1 226 ? 24.277 -4.486 -20.801 1.00 23.10 1141 SER B C 1
ATOM 3959 O O . SER B 1 226 ? 23.650 -4.288 -21.848 1.00 26.36 1141 SER B O 1
ATOM 3962 N N . ARG B 1 227 ? 24.833 -5.656 -20.504 1.00 21.97 1142 ARG B N 1
ATOM 3963 C CA . ARG B 1 227 ? 24.757 -6.833 -21.358 1.00 23.50 1142 ARG B CA 1
ATOM 3964 C C . ARG B 1 227 ? 25.030 -8.025 -20.453 1.00 22.88 1142 ARG B C 1
ATOM 3965 O O . ARG B 1 227 ? 25.377 -7.862 -19.281 1.00 21.90 1142 ARG B O 1
ATOM 3973 N N . ASP B 1 228 ? 24.836 -9.226 -20.992 1.00 24.41 1143 ASP B N 1
ATOM 3974 C CA . ASP B 1 228 ? 25.236 -10.425 -20.266 1.00 25.24 1143 ASP B CA 1
ATOM 3975 C C . ASP B 1 228 ? 26.742 -10.396 -20.033 1.00 25.85 1143 ASP B C 1
ATOM 3976 O O . ASP B 1 228 ? 27.520 -10.107 -20.948 1.00 29.40 1143 ASP B O 1
ATOM 3981 N N . ILE B 1 229 ? 27.150 -10.689 -18.801 1.00 22.86 1144 ILE B N 1
ATOM 3982 C CA . ILE B 1 229 ? 28.551 -10.712 -18.396 1.00 23.06 1144 ILE B CA 1
ATOM 3983 C C . ILE B 1 229 ? 28.939 -12.157 -18.106 1.00 24.20 1144 ILE B C 1
ATOM 3984 O O . ILE B 1 229 ? 28.220 -12.871 -17.397 1.00 25.24 1144 ILE B O 1
ATOM 3989 N N . ARG B 1 230 ? 30.066 -12.590 -18.666 1.00 23.22 1145 ARG B N 1
ATOM 3990 C CA . ARG B 1 230 ? 30.530 -13.962 -18.527 1.00 24.22 1145 ARG B CA 1
ATOM 3991 C C . ARG B 1 230 ? 31.356 -14.135 -17.257 1.00 22.12 1145 ARG B C 1
ATOM 3992 O O . ARG B 1 230 ? 31.947 -13.189 -16.737 1.00 22.32 1145 ARG B O 1
ATOM 4000 N N . THR B 1 231 ? 31.403 -15.374 -16.767 1.00 24.49 1146 THR B N 1
ATOM 4001 C CA . THR B 1 231 ? 32.229 -15.679 -15.606 1.00 21.68 1146 THR B CA 1
ATOM 4002 C C . THR B 1 231 ? 33.669 -15.295 -15.902 1.00 23.03 1146 THR B C 1
ATOM 4003 O O . THR B 1 231 ? 34.195 -15.613 -16.973 1.00 25.74 1146 THR B O 1
ATOM 4007 N N . GLY B 1 232 ? 34.303 -14.596 -14.950 1.00 20.36 1147 GLY B N 1
ATOM 4008 C CA . GLY B 1 232 ? 35.683 -14.171 -15.082 1.00 24.03 1147 GLY B CA 1
ATOM 4009 C C . GLY B 1 232 ? 35.878 -12.851 -15.789 1.00 21.19 1147 GLY B C 1
ATOM 4010 O O . GLY B 1 232 ? 37.003 -12.338 -15.813 1.00 25.10 1147 GLY B O 1
ATOM 4011 N N . GLU B 1 233 ? 34.824 -12.282 -16.360 1.00 20.71 1148 GLU B N 1
ATOM 4012 C CA . GLU B 1 233 ? 34.960 -11.047 -17.119 1.00 20.22 1148 GLU B CA 1
ATOM 4013 C C . GLU B 1 233 ? 35.157 -9.859 -16.184 1.00 18.37 1148 GLU B C 1
ATOM 4014 O O . GLU B 1 233 ? 34.489 -9.740 -15.150 1.00 19.03 1148 GLU B O 1
ATOM 4020 N N . GLU B 1 234 ? 36.098 -8.991 -16.552 1.00 19.08 1149 GLU B N 1
ATOM 4021 C CA . GLU B 1 234 ? 36.326 -7.770 -15.796 1.00 18.43 1149 GLU B CA 1
ATOM 4022 C C . GLU B 1 234 ? 35.185 -6.784 -16.021 1.00 16.85 1149 GLU B C 1
ATOM 4023 O O . GLU B 1 234 ? 34.720 -6.585 -17.147 1.00 19.95 1149 GLU B O 1
ATOM 4029 N N . LEU B 1 235 ? 34.720 -6.179 -14.933 1.00 17.15 1150 LEU B N 1
ATOM 4030 C CA . LEU B 1 235 ? 33.726 -5.117 -15.011 1.00 17.36 1150 LEU B CA 1
ATOM 4031 C C . LEU B 1 235 ? 34.390 -3.812 -15.408 1.00 18.40 1150 LEU B C 1
ATOM 4032 O O . LEU B 1 235 ? 35.523 -3.522 -15.017 1.00 18.98 1150 LEU B O 1
ATOM 4037 N N . GLY B 1 236 ? 33.667 -3.002 -16.171 1.00 16.54 1151 GLY B N 1
ATOM 4038 C CA . GLY B 1 236 ? 34.154 -1.673 -16.476 1.00 18.76 1151 GLY B CA 1
ATOM 4039 C C . GLY B 1 236 ? 33.037 -0.770 -16.943 1.00 17.28 1151 GLY B C 1
ATOM 4040 O O . GLY B 1 236 ? 32.100 -1.214 -17.615 1.00 18.45 1151 GLY B O 1
ATOM 4041 N N . PHE B 1 237 ? 33.146 0.506 -16.583 1.00 17.68 1152 PHE B N 1
ATOM 4042 C CA . PHE B 1 237 ? 32.246 1.534 -17.082 1.00 17.53 1152 PHE B CA 1
ATOM 4043 C C . PHE B 1 237 ? 33.049 2.573 -17.855 1.00 20.56 1152 PHE B C 1
ATOM 4044 O O . PHE B 1 237 ? 34.279 2.593 -17.812 1.00 19.51 1152 PHE B O 1
ATOM 4052 N N . ASP B 1 238 ? 32.340 3.418 -18.601 1.00 19.89 1153 ASP B N 1
ATOM 4053 C CA . ASP B 1 238 ? 32.964 4.504 -19.351 1.00 19.51 1153 ASP B CA 1
ATOM 4054 C C . ASP B 1 238 ? 33.169 5.672 -18.395 1.00 20.87 1153 ASP B C 1
ATOM 4055 O O . ASP B 1 238 ? 32.199 6.301 -17.949 1.00 20.65 1153 ASP B O 1
ATOM 4060 N N . TYR B 1 239 ? 34.429 5.949 -18.051 1.00 18.69 1154 TYR B N 1
ATOM 4061 C CA . TYR B 1 239 ? 34.721 7.058 -17.152 1.00 19.05 1154 TYR B CA 1
ATOM 4062 C C . TYR B 1 239 ? 34.334 8.401 -17.756 1.00 21.15 1154 TYR B C 1
ATOM 4063 O O . TYR B 1 239 ? 34.147 9.371 -17.011 1.00 21.52 1154 TYR B O 1
ATOM 4072 N N . GLY B 1 240 ? 34.279 8.498 -19.088 1.00 20.13 1155 GLY B N 1
ATOM 4073 C CA . GLY B 1 240 ? 33.853 9.713 -19.754 1.00 21.44 1155 GLY B CA 1
ATOM 4074 C C . GLY B 1 240 ? 34.992 10.627 -20.140 1.00 27.27 1155 GLY B C 1
ATOM 4075 O O . GLY B 1 240 ? 36.161 10.421 -19.804 1.00 24.25 1155 GLY B O 1
ATOM 4076 N N . ASP B 1 241 ? 34.612 11.692 -20.848 1.00 28.00 1156 ASP B N 1
ATOM 4077 C CA . ASP B 1 241 ? 35.580 12.571 -21.488 1.00 32.41 1156 ASP B CA 1
ATOM 4078 C C . ASP B 1 241 ? 36.279 13.498 -20.507 1.00 29.37 1156 ASP B C 1
ATOM 4079 O O . ASP B 1 241 ? 37.418 13.900 -20.763 1.00 29.58 1156 ASP B O 1
ATOM 4084 N N . ARG B 1 242 ? 35.620 13.886 -19.415 1.00 30.74 1157 ARG B N 1
ATOM 4085 C CA . ARG B 1 242 ? 36.289 14.729 -18.431 1.00 30.70 1157 ARG B CA 1
ATOM 4086 C C . ARG B 1 242 ? 37.514 14.027 -17.865 1.00 29.85 1157 ARG B C 1
ATOM 4087 O O . ARG B 1 242 ? 38.602 14.611 -17.791 1.00 32.56 1157 ARG B O 1
ATOM 4095 N N . PHE B 1 243 ? 37.351 12.759 -17.472 1.00 25.44 1158 PHE B N 1
ATOM 4096 C CA . PHE B 1 243 ? 38.475 11.966 -16.992 1.00 24.10 1158 PHE B CA 1
ATOM 4097 C C . PHE B 1 243 ? 39.593 11.915 -18.024 1.00 24.98 1158 PHE B C 1
ATOM 4098 O O . PHE B 1 243 ? 40.743 12.241 -17.722 1.00 25.75 1158 PHE B O 1
ATOM 4106 N N . TRP B 1 244 ? 39.272 11.505 -19.250 1.00 23.84 1159 TRP B N 1
ATOM 4107 C CA . TRP B 1 244 ? 40.315 11.243 -20.236 1.00 24.35 1159 TRP B CA 1
ATOM 4108 C C . TRP B 1 244 ? 40.921 12.519 -20.804 1.00 27.70 1159 TRP B C 1
ATOM 4109 O O . TRP B 1 244 ? 42.096 12.516 -21.191 1.00 27.28 1159 TRP B O 1
ATOM 4120 N N . ASP B 1 245 ? 40.155 13.610 -20.869 1.00 28.05 1160 ASP B N 1
ATOM 4121 C CA . ASP B 1 245 ? 40.761 14.879 -21.267 1.00 32.20 1160 ASP B CA 1
ATOM 4122 C C . ASP B 1 245 ? 41.897 15.265 -20.325 1.00 28.67 1160 ASP B C 1
ATOM 4123 O O . ASP B 1 245 ? 42.903 15.841 -20.760 1.00 32.86 1160 ASP B O 1
ATOM 4128 N N . ILE B 1 246 ? 41.760 14.939 -19.041 1.00 30.59 1161 ILE B N 1
ATOM 4129 C CA . ILE B 1 246 ? 42.785 15.255 -18.053 1.00 29.96 1161 ILE B CA 1
ATOM 4130 C C . ILE B 1 246 ? 43.903 14.219 -18.077 1.00 28.46 1161 ILE B C 1
ATOM 4131 O O . ILE B 1 246 ? 45.091 14.562 -18.086 1.00 30.70 1161 ILE B O 1
ATOM 4136 N N . LYS B 1 247 ? 43.543 12.937 -18.106 1.00 27.13 1162 LYS B N 1
ATOM 4137 C CA . LYS B 1 247 ? 44.505 11.873 -17.847 1.00 27.14 1162 LYS B CA 1
ATOM 4138 C C . LYS B 1 247 ? 45.273 11.399 -19.075 1.00 29.02 1162 LYS B C 1
ATOM 4139 O O . LYS B 1 247 ? 46.329 10.775 -18.908 1.00 27.37 1162 LYS B O 1
ATOM 4145 N N . SER B 1 248 ? 44.781 11.670 -20.290 1.00 27.75 1163 SER B N 1
ATOM 4146 C CA . SER B 1 248 ? 45.428 11.144 -21.494 1.00 30.36 1163 SER B CA 1
ATOM 4147 C C . SER B 1 248 ? 46.889 11.557 -21.594 1.00 33.82 1163 SER B C 1
ATOM 4148 O O . SER B 1 248 ? 47.710 10.805 -22.133 1.00 31.74 1163 SER B O 1
ATOM 4151 N N . LYS B 1 249 ? 47.236 12.736 -21.086 1.00 33.50 1164 LYS B N 1
ATOM 4152 C CA . LYS B 1 249 ? 48.626 13.167 -21.131 1.00 36.46 1164 LYS B CA 1
ATOM 4153 C C . LYS B 1 249 ? 49.526 12.407 -20.161 1.00 33.17 1164 LYS B C 1
ATOM 4154 O O . LYS B 1 249 ? 50.753 12.483 -20.299 1.00 36.84 1164 LYS B O 1
ATOM 4160 N N . TYR B 1 250 ? 48.960 11.674 -19.203 1.00 32.00 1165 TYR B N 1
ATOM 4161 C CA . TYR B 1 250 ? 49.743 10.909 -18.237 1.00 31.44 1165 TYR B CA 1
ATOM 4162 C C . TYR B 1 250 ? 49.788 9.417 -18.532 1.00 31.48 1165 TYR B C 1
ATOM 4163 O O . TYR B 1 250 ? 50.799 8.771 -18.241 1.00 34.71 1165 TYR B O 1
ATOM 4172 N N . PHE B 1 251 ? 48.712 8.851 -19.070 1.00 27.66 1166 PHE B N 1
ATOM 4173 C CA . PHE B 1 251 ? 48.686 7.444 -19.444 1.00 27.99 1166 PHE B CA 1
ATOM 4174 C C . PHE B 1 251 ? 47.563 7.247 -20.450 1.00 26.77 1166 PHE B C 1
ATOM 4175 O O . PHE B 1 251 ? 46.660 8.082 -20.569 1.00 29.94 1166 PHE B O 1
ATOM 4183 N N . THR B 1 252 ? 47.621 6.128 -21.168 1.00 26.57 1167 THR B N 1
ATOM 4184 C CA . THR B 1 252 ? 46.636 5.824 -22.196 1.00 25.49 1167 THR B CA 1
ATOM 4185 C C . THR B 1 252 ? 45.845 4.577 -21.823 1.00 25.15 1167 THR B C 1
ATOM 4186 O O . THR B 1 252 ? 46.236 3.801 -20.948 1.00 26.18 1167 THR B O 1
ATOM 4190 N N . CYS B 1 253 ? 44.726 4.389 -22.517 1.00 24.20 1168 CYS B N 1
ATOM 4191 C CA . CYS B 1 253 ? 43.819 3.292 -22.206 1.00 22.97 1168 CYS B CA 1
ATOM 4192 C C . CYS B 1 253 ? 44.420 1.955 -22.610 1.00 24.63 1168 CYS B C 1
ATOM 4193 O O . CYS B 1 253 ? 44.948 1.799 -23.715 1.00 26.13 1168 CYS B O 1
ATOM 4196 N N . GLN B 1 254 ? 44.308 0.972 -21.716 1.00 24.91 1169 GLN B N 1
ATOM 4197 C CA . GLN B 1 254 ? 44.765 -0.386 -21.979 1.00 26.21 1169 GLN B CA 1
ATOM 4198 C C . GLN B 1 254 ? 43.612 -1.378 -22.086 1.00 27.70 1169 GLN B C 1
ATOM 4199 O O . GLN B 1 254 ? 43.822 -2.583 -21.913 1.00 29.55 1169 GLN B O 1
ATOM 4205 N N . CYS B 1 255 ? 42.394 -0.902 -22.362 1.00 26.36 1170 CYS B N 1
ATOM 4206 C CA . CYS B 1 255 ? 41.244 -1.804 -22.349 1.00 27.75 1170 CYS B CA 1
ATOM 4207 C C . CYS B 1 255 ? 41.338 -2.865 -23.438 1.00 33.09 1170 CYS B C 1
ATOM 4208 O O . CYS B 1 255 ? 40.769 -3.952 -23.293 1.00 36.67 1170 CYS B O 1
ATOM 4211 N N . GLY B 1 256 ? 42.053 -2.579 -24.523 1.00 32.37 1171 GLY B N 1
ATOM 4212 C CA . GLY B 1 256 ? 42.284 -3.570 -25.553 1.00 36.07 1171 GLY B CA 1
ATOM 4213 C C . GLY B 1 256 ? 41.153 -3.770 -26.534 1.00 37.07 1171 GLY B C 1
ATOM 4214 O O . GLY B 1 256 ? 41.264 -4.638 -27.409 1.00 44.16 1171 GLY B O 1
ATOM 4215 N N . SER B 1 257 ? 40.072 -3.010 -26.421 1.00 38.12 1172 SER B N 1
ATOM 4216 C CA . SER B 1 257 ? 38.980 -3.132 -27.371 1.00 37.97 1172 SER B CA 1
ATOM 4217 C C . SER B 1 257 ? 39.418 -2.581 -28.720 1.00 38.30 1172 SER B C 1
ATOM 4218 O O . SER B 1 257 ? 40.198 -1.629 -28.806 1.00 37.43 1172 SER B O 1
ATOM 4221 N N . GLU B 1 258 ? 38.914 -3.203 -29.786 1.00 43.27 1173 GLU B N 1
ATOM 4222 C CA . GLU B 1 258 ? 39.120 -2.639 -31.111 1.00 46.76 1173 GLU B CA 1
ATOM 4223 C C . GLU B 1 258 ? 38.438 -1.284 -31.229 1.00 48.80 1173 GLU B C 1
ATOM 4224 O O . GLU B 1 258 ? 38.848 -0.450 -32.044 1.00 54.02 1173 GLU B O 1
ATOM 4230 N N . LYS B 1 259 ? 37.411 -1.046 -30.418 1.00 43.96 1174 LYS B N 1
ATOM 4231 C CA . LYS B 1 259 ? 36.726 0.235 -30.370 1.00 44.72 1174 LYS B CA 1
ATOM 4232 C C . LYS B 1 259 ? 37.341 1.194 -29.363 1.00 37.11 1174 LYS B C 1
ATOM 4233 O O . LYS B 1 259 ? 36.701 2.189 -29.008 1.00 35.41 1174 LYS B O 1
ATOM 4239 N N . CYS B 1 260 ? 38.552 0.918 -28.881 1.00 34.05 1175 CYS B N 1
ATOM 4240 C CA . CYS B 1 260 ? 39.169 1.802 -27.901 1.00 28.58 1175 CYS B CA 1
ATOM 4241 C C . CYS B 1 260 ? 39.372 3.186 -28.494 1.00 33.95 1175 CYS B C 1
ATOM 4242 O O . CYS B 1 260 ? 39.918 3.328 -29.591 1.00 31.51 1175 CYS B O 1
ATOM 4245 N N . LYS B 1 261 ? 38.906 4.205 -27.776 1.00 27.89 1176 LYS B N 1
ATOM 4246 C CA . LYS B 1 261 ? 39.039 5.588 -28.214 1.00 32.32 1176 LYS B CA 1
ATOM 4247 C C . LYS B 1 261 ? 40.091 6.364 -27.427 1.00 26.72 1176 LYS B C 1
ATOM 4248 O O . LYS B 1 261 ? 40.241 7.573 -27.636 1.00 31.73 1176 LYS B O 1
ATOM 4254 N N . HIS B 1 262 ? 40.789 5.713 -26.492 1.00 25.10 1177 HIS B N 1
ATOM 4255 C CA . HIS B 1 262 ? 41.708 6.415 -25.606 1.00 24.36 1177 HIS B CA 1
ATOM 4256 C C . HIS B 1 262 ? 43.083 5.758 -25.530 1.00 24.31 1177 HIS B C 1
ATOM 4257 O O . HIS B 1 262 ? 43.894 6.142 -24.678 1.00 25.85 1177 HIS B O 1
ATOM 4264 N N . SER B 1 263 ? 43.364 4.781 -26.390 1.00 24.86 1178 SER B N 1
ATOM 4265 C CA . SER B 1 263 ? 44.683 4.174 -26.449 1.00 25.30 1178 SER B CA 1
ATOM 4266 C C . SER B 1 263 ? 45.687 5.122 -27.096 1.00 28.12 1178 SER B C 1
ATOM 4267 O O . SER B 1 263 ? 45.324 6.097 -27.763 1.00 27.17 1178 SER B O 1
ATOM 4270 N N . ALA B 1 264 ? 46.973 4.797 -26.920 1.00 27.59 1179 ALA B N 1
ATOM 4271 C CA . ALA B 1 264 ? 48.026 5.550 -27.594 1.00 28.33 1179 ALA B CA 1
ATOM 4272 C C . ALA B 1 264 ? 47.798 5.565 -29.099 1.00 30.23 1179 ALA B C 1
ATOM 4273 O O . ALA B 1 264 ? 47.939 6.609 -29.748 1.00 31.28 1179 ALA B O 1
ATOM 4275 N N . GLU B 1 265 ? 47.429 4.413 -29.662 1.00 31.00 1180 GLU B N 1
ATOM 4276 C CA . GLU B 1 265 ? 47.111 4.326 -31.083 1.00 33.46 1180 GLU B CA 1
ATOM 4277 C C . GLU B 1 265 ? 45.973 5.269 -31.453 1.00 34.30 1180 GLU B C 1
ATOM 4278 O O . GLU B 1 265 ? 46.100 6.076 -32.378 1.00 35.90 1180 GLU B O 1
ATOM 4284 N N . ALA B 1 266 ? 44.850 5.183 -30.729 1.00 31.60 1181 ALA B N 1
ATOM 4285 C CA . ALA B 1 266 ? 43.696 6.015 -31.056 1.00 31.98 1181 ALA B CA 1
ATOM 4286 C C . ALA B 1 266 ? 44.034 7.494 -30.949 1.00 31.98 1181 ALA B C 1
ATOM 4287 O O . ALA B 1 266 ? 43.658 8.292 -31.817 1.00 33.68 1181 ALA B O 1
ATOM 4289 N N . ILE B 1 267 ? 44.755 7.879 -29.895 1.00 32.58 1182 ILE B N 1
ATOM 4290 C CA . ILE B 1 267 ? 45.161 9.272 -29.743 1.00 37.63 1182 ILE B CA 1
ATOM 4291 C C . ILE B 1 267 ? 46.054 9.698 -30.905 1.00 45.58 1182 ILE B C 1
ATOM 4292 O O . ILE B 1 267 ? 45.911 10.801 -31.444 1.00 49.60 1182 ILE B O 1
ATOM 4297 N N . ALA B 1 268 ? 46.972 8.819 -31.323 1.00 38.97 1183 ALA B N 1
ATOM 4298 C CA . ALA B 1 268 ? 47.883 9.149 -32.415 1.00 42.36 1183 ALA B CA 1
ATOM 4299 C C . ALA B 1 268 ? 47.142 9.287 -33.738 1.00 42.33 1183 ALA B C 1
ATOM 4300 O O . ALA B 1 268 ? 47.475 10.160 -34.550 1.00 44.45 1183 ALA B O 1
ATOM 4302 N N . LEU B 1 269 ? 46.147 8.425 -33.984 1.00 39.26 1184 LEU B N 1
ATOM 4303 C CA . LEU B 1 269 ? 45.414 8.521 -35.242 1.00 44.74 1184 LEU B CA 1
ATOM 4304 C C . LEU B 1 269 ? 44.602 9.807 -35.309 1.00 48.02 1184 LEU B C 1
ATOM 4305 O O . LEU B 1 269 ? 44.392 10.351 -36.398 1.00 46.97 1184 LEU B O 1
ATOM 4310 N N . GLU B 1 270 ? 44.145 10.307 -34.157 1.00 50.75 1185 GLU B N 1
ATOM 4311 C CA . GLU B 1 270 ? 43.454 11.591 -34.123 1.00 50.37 1185 GLU B CA 1
ATOM 4312 C C . GLU B 1 270 ? 44.423 12.740 -34.370 1.00 52.99 1185 GLU B C 1
ATOM 4313 O O . GLU B 1 270 ? 44.069 13.727 -35.026 1.00 55.17 1185 GLU B O 1
ATOM 4319 N N . GLN B 1 271 ? 45.650 12.631 -33.852 1.00 58.19 1186 GLN B N 1
ATOM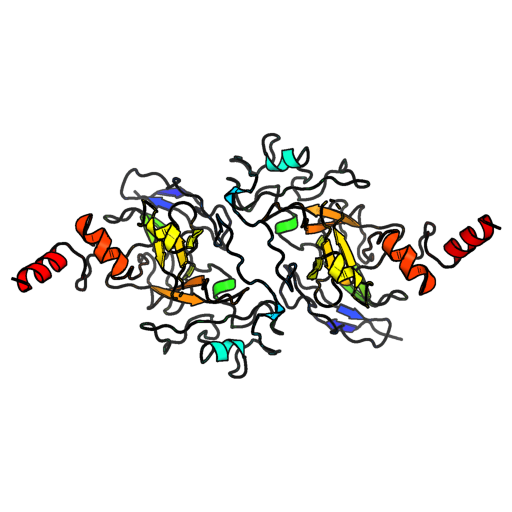 4320 C CA . GLN B 1 271 ? 46.642 13.670 -34.100 1.00 65.18 1186 GLN B CA 1
ATOM 4321 C C . GLN B 1 271 ? 47.001 13.722 -35.576 1.00 64.17 1186 GLN B C 1
ATOM 4322 O O . GLN B 1 271 ? 47.214 14.803 -36.137 1.00 72.97 1186 GLN B O 1
ATOM 4328 N N . SER B 1 272 ? 47.070 12.555 -36.219 1.00 55.92 1187 SER B N 1
ATOM 4329 C CA . SER B 1 272 ? 47.392 12.496 -37.640 1.00 53.76 1187 SER B CA 1
ATOM 4330 C C . SER B 1 272 ? 46.261 13.037 -38.507 1.00 55.81 1187 SER B C 1
ATOM 4331 O O . SER B 1 272 ? 46.519 13.586 -39.582 1.00 58.29 1187 SER B O 1
ATOM 4334 N N . ARG B 1 273 ? 45.008 12.909 -38.062 1.00 51.39 1188 ARG B N 1
ATOM 4335 C CA . ARG B 1 273 ? 43.907 13.385 -38.891 1.00 58.77 1188 ARG B CA 1
ATOM 4336 C C . ARG B 1 273 ? 43.789 14.904 -38.852 1.00 65.66 1188 ARG B C 1
ATOM 4337 O O . ARG B 1 273 ? 43.310 15.511 -39.819 1.00 66.69 1188 ARG B O 1
ATOM 4345 N N . LEU B 1 274 ? 44.251 15.536 -37.770 1.00 68.40 1189 LEU B N 1
ATOM 4346 C CA . LEU B 1 274 ? 44.414 16.988 -37.770 1.00 75.42 1189 LEU B CA 1
ATOM 4347 C C . LEU B 1 274 ? 45.413 17.439 -38.826 1.00 78.97 1189 LEU B C 1
ATOM 4348 O O . LEU B 1 274 ? 45.150 18.382 -39.580 1.00 84.35 1189 LEU B O 1
ATOM 4353 N N . ALA B 1 275 ? 46.559 16.773 -38.900 1.00 76.22 1190 ALA B N 1
ATOM 4354 C CA . ALA B 1 275 ? 47.613 17.162 -39.833 1.00 76.80 1190 ALA B CA 1
ATOM 4355 C C . ALA B 1 275 ? 47.350 16.625 -41.237 1.00 80.77 1190 ALA B C 1
ATOM 4356 O O . ALA B 1 275 ? 46.247 16.171 -41.542 1.00 80.50 1190 ALA B O 1
#

InterPro domains:
  IPR001214 SET domain [PF00856] (1049-1155)
  IPR001214 SET domain [PS50280] (1038-1155)
  IPR001214 SET domain [SM00317] (1038-1161)
  IPR002110 Ankyrin repeat [PF00023] (850-882)
  IPR002110 Ankyrin repeat [PF12796] (655-741)
  IPR002110 Ankyrin repeat [PF12796] (748-815)
  IPR002110 Ankyrin repeat [PR01415] (685-700)
  IPR002110 Ankyrin repeat [PR01415] (800-814)
  IPR002110 Ankyrin repeat [PS50088] (684-716)
  IPR002110 Ankyrin repeat [PS50088] (717-749)
  IPR002110 Ankyrin repeat [PS50088] (750-774)
  IPR002110 Ankyrin repeat [PS50088] (784-816)
  IPR002110 Ankyrin repeat [PS50088] (850-882)
  IPR002110 Ankyrin repeat [SM00248] (684-713)
  IPR002110 Ankyrin repeat [SM00248] (717-746)
  IPR002110 Ankyrin repeat [SM00248] (750-780)
  IPR002110 Ankyrin repeat [SM00248] (784-813)
  IPR002110 Ankyrin repeat [SM00248] (817-846)
  IPR002110 Ankyrin repeat [SM00248] (850-879)
  IPR007728 Pre-SET domain [PF05033] (928-1030)

Foldseek 3Di:
DKDFQAQAPQVPPFPHGATEIEPADDDHDDDQAAEDQAADEDDDDCFPLPQVPDDAAADADLQPDQRGVQQVQQPGQQQDQVGFGNLPQDQPDGTEHEAHEPNYNYDPRHNRCQQVNGADFHKYWYQDNPFGIFIFGQAKDAARHWHGWWYAYKAQVVVVVPDDDPLQWDWQPVTIIGRPSHYTHNVSRHAAALPAQWGWHFYDYSGPRSRDTITIITGRHIGHRPDTHHHHSDDVVLVPCLVPAFDPNPDPSGCTHPVNVVVVVVVVD/DFDKDFQAQAPQVPPFPDGATEIERADDDHDDDQAAEDQAADEPDDPPAPLPQVPDDAAADPDLQQDQRGVQQVQQPGQQQDQVGFGHPPQDQPDGTEHEAHEPPYPYDPRGRRCQQVNGADFHKYWYQDNPQGIFIFGQAKDAARHWHGWWYAYKAWPVVLVPDDDPLQWAWQDVTTIIGRPSHYTHNVSRHAAAPPFQWGWHFYHYSGPRSRDTITIITGRHIGHRGDTGHHHSDDVVLVPCLVPAFDPNPDPSGCTHPVNVVVVVVVVD

Secondary structure (DSSP, 8-state):
--EEEES-TTTT-SSS---EEESSSSPPPP-SSEE-SS-EESS------BGGG------SS-S-STT-HHHHTTSS--B-TTSPBPTT--SSSPPPEE---TTSSS-TTSSS-TGGG---S-EEEEE-SSSSEEEEESS-B-TT-EEEEE-EEEEEHHHHTT-S--TTEEEE---EEEEEEEEE-GGGGPEE-SS-SEEEEEEESS---TT--EEEEEESS-B-TTPBPEE---HHHHHHHTTT-------TT-SSSHHHHHHHHHHH-/-PPPEEEES-TTTT-SSS---EEESSSS-----SSEE-SS-EESS------BGGG------SSSS-STT-HHHHTTSS--B-TTSPBPTT--SSSPPPEE---TTSSS-TTSSS-TGGG---S-EEEEE-SSSSEEEEESS-B-TT-EEEEE-EEEEEHHHHTT-S--TTEEEE----EEEEEEEEE-GGGGPEE-SS-SEEEEEEESS---TTS-EEEEEESS-B-TTPBPEE---HHHHHHHTTT-------TT-SSSHHHHHHHHHHH-

GO terms:
  GO:0000785 chromatin (C, IDA)
  GO:0030261 chromosome condensation (P, IDA)
  GO:0001222 transcription corepressor binding (F, IPI)
  GO:0016279 protein-lysine N-methyltransferase activity (F, IDA)
  GO:0005634 nucleus (C, IDA)
  GO:1990841 promoter-specific chromatin binding (F, IDA)
  GO:0000122 negative regulation of transcription by RNA polymerase II (P, IDA)
  GO:0009267 cellular response to starvation (P, IDA)
  GO:0018027 peptidyl-lysine dimethylation (P, IDA)
  GO:0140189 H1-4K26 methyltransferase activity (F, IDA)
  GO:0005634 nucleus (C, EXP)
  GO:0005694 chromosome (C, EXP)
  GO:0140948 histone H3K9 monomethyltransferase activity (F, EXP)
  GO:0006275 regulation of DNA replication (P, IMP)
  GO:0005515 protein binding (F, IPI)
  GO:0002039 p53 binding (F, IPI)
  GO:0005654 nucleoplasm (C, TAS)
  GO:0005654 nucleoplasm (C, IDA)
  GO:0016607 nuclear speck (C, IDA)
  GO:0140759 histone H3K56 methyltransferase activity (F, IMP)